Protein AF-A0AA38KM39-F1 (afdb_monomer_lite)

Foldseek 3Di:
DVVLVVLLVVLVVLLVVLLDPVDDQQDPSLLQSLLLLLPLQWKQFPAADCPDPRPNRNDHDVVRHDNVSSLSSLLSSLSSQLSQQQDWDWEQDPVRDTDTHGQAHNVGDHPLVSSVVSNVVVPVPPVGIDTPDDDDPLNVVLVVLLVLLLVLLCVDDDPCNLLSVLLNLLLSLLNSVCSSPVVQHDSVLSVLLSVLSCVVRVVDDPDDPPDDDDDDPDDDPDDHSVLSNLVSLLSLLLSDRSSSLSSSLSSLLSNLVVQDLVSLVSLLVLLDDPDPVVPPVPPPDDDDDDDDDDDDDDPPPPPPDDPDPDDDDDDDDPDPPVVLVVQLCVLCVVLPNNPDDPDDDDDPPPPDDPVSVVSSVVSVVVSVVVVVVVVVVVVVVVVVVSSLSSSVSSLSSVLSSCVNCVQDLSVVVVPVSLVCQLPVDDPVSVVSNVSSVCSCVVRVVPRPHYHPDNPPD

Structure (mmCIF, N/CA/C/O backbone):
data_AF-A0AA38KM39-F1
#
_entry.id   AF-A0AA38KM39-F1
#
loop_
_atom_site.group_PDB
_atom_site.id
_atom_site.type_symbol
_atom_site.label_atom_id
_atom_site.label_alt_id
_atom_site.label_comp_id
_atom_site.label_asym_id
_atom_site.label_entity_id
_atom_site.label_seq_id
_atom_site.pdbx_PDB_ins_code
_atom_site.Cartn_x
_atom_site.Cartn_y
_atom_site.Cartn_z
_atom_site.occupancy
_atom_site.B_iso_or_equiv
_atom_site.auth_seq_id
_atom_site.auth_comp_id
_atom_site.auth_asym_id
_atom_site.auth_atom_id
_atom_site.pdbx_PDB_model_num
ATOM 1 N N . MET A 1 1 ? 8.722 0.425 -31.893 1.00 55.88 1 MET A N 1
ATOM 2 C CA . MET A 1 1 ? 7.264 0.413 -32.165 1.00 55.88 1 MET A CA 1
ATOM 3 C C . MET A 1 1 ? 6.573 -0.963 -32.153 1.00 55.88 1 MET A C 1
ATOM 5 O O . MET A 1 1 ? 5.984 -1.298 -31.138 1.00 55.88 1 MET A O 1
ATOM 9 N N . MET A 1 2 ? 6.590 -1.805 -33.206 1.00 59.94 2 MET A N 1
ATOM 10 C CA . MET A 1 2 ? 5.700 -3.001 -33.248 1.00 59.94 2 MET A CA 1
ATOM 11 C C . MET A 1 2 ? 6.012 -4.071 -32.178 1.00 59.94 2 MET A C 1
ATOM 13 O O . MET A 1 2 ? 5.112 -4.744 -31.679 1.00 59.94 2 MET A O 1
ATOM 17 N N . LYS A 1 3 ? 7.289 -4.222 -31.801 1.00 71.25 3 LYS A N 1
ATOM 18 C CA . LYS A 1 3 ? 7.709 -5.125 -30.714 1.00 71.25 3 LYS A CA 1
ATOM 19 C C . LYS A 1 3 ? 7.340 -4.585 -29.331 1.00 71.25 3 LYS A C 1
ATOM 21 O O . LYS A 1 3 ? 6.892 -5.363 -28.501 1.00 71.25 3 LYS A O 1
ATOM 26 N N . GLU A 1 4 ? 7.472 -3.281 -29.112 1.00 71.69 4 GLU A N 1
ATOM 27 C CA . GLU A 1 4 ? 7.117 -2.617 -27.849 1.00 71.69 4 GLU A CA 1
ATOM 28 C C . GLU A 1 4 ? 5.613 -2.662 -27.606 1.00 71.69 4 GLU A C 1
ATOM 30 O O . GLU A 1 4 ? 5.195 -3.123 -26.551 1.00 71.69 4 GLU A O 1
ATOM 35 N N . LYS A 1 5 ? 4.794 -2.369 -28.628 1.00 77.12 5 LYS A N 1
ATOM 36 C CA . LYS A 1 5 ? 3.332 -2.546 -28.555 1.00 77.12 5 LYS A CA 1
ATOM 37 C C . LYS A 1 5 ? 2.941 -3.981 -28.177 1.00 77.12 5 LYS A C 1
ATOM 39 O O . LYS A 1 5 ? 1.996 -4.203 -27.426 1.00 77.12 5 LYS A O 1
ATOM 44 N N . LYS A 1 6 ? 3.687 -4.985 -28.658 1.00 81.00 6 LYS A N 1
ATOM 45 C CA . LYS A 1 6 ? 3.460 -6.391 -28.287 1.00 81.00 6 LYS A CA 1
ATOM 46 C C . LYS A 1 6 ? 3.852 -6.687 -26.835 1.00 81.00 6 LYS A C 1
ATOM 48 O O . LYS A 1 6 ? 3.144 -7.446 -26.173 1.00 81.00 6 LYS A O 1
ATOM 53 N N . VAL A 1 7 ? 4.955 -6.117 -26.347 1.00 79.56 7 VAL A N 1
ATOM 54 C CA . VAL A 1 7 ? 5.366 -6.246 -24.940 1.00 79.56 7 VAL A CA 1
ATOM 55 C C . VAL A 1 7 ? 4.337 -5.577 -24.038 1.00 79.56 7 VAL A C 1
ATOM 57 O O . VAL A 1 7 ? 3.827 -6.245 -23.151 1.00 79.56 7 VAL A O 1
ATOM 60 N N . MET A 1 8 ? 3.935 -4.342 -24.337 1.00 83.06 8 MET A N 1
ATOM 61 C CA . MET A 1 8 ? 2.900 -3.612 -23.600 1.00 83.06 8 MET A CA 1
ATOM 62 C C . MET A 1 8 ? 1.585 -4.396 -23.531 1.00 83.06 8 MET A C 1
ATOM 64 O O . MET A 1 8 ? 1.027 -4.598 -22.456 1.00 83.06 8 MET A O 1
ATOM 68 N N . ARG A 1 9 ? 1.133 -4.961 -24.658 1.00 86.00 9 ARG A N 1
ATOM 69 C CA . ARG A 1 9 ? -0.040 -5.847 -24.678 1.00 86.00 9 ARG A CA 1
ATOM 70 C C . ARG A 1 9 ? 0.140 -7.082 -23.793 1.00 86.00 9 ARG A C 1
ATOM 72 O O . ARG A 1 9 ? -0.814 -7.515 -23.156 1.00 86.00 9 ARG A O 1
ATOM 79 N N . THR A 1 10 ? 1.342 -7.656 -23.754 1.00 85.94 10 THR A N 1
ATOM 80 C CA . THR A 1 10 ? 1.646 -8.799 -22.879 1.00 85.94 10 THR A CA 1
ATOM 81 C C . THR A 1 10 ? 1.584 -8.380 -21.410 1.00 85.94 10 THR A C 1
ATOM 83 O O . THR A 1 10 ? 0.935 -9.064 -20.627 1.00 85.94 10 THR A O 1
ATOM 86 N N . THR A 1 11 ? 2.170 -7.233 -21.053 1.00 87.06 11 THR A N 1
ATOM 87 C CA . THR A 1 11 ? 2.105 -6.634 -19.710 1.00 87.06 11 THR A CA 1
ATOM 88 C C . THR A 1 11 ? 0.651 -6.493 -19.244 1.00 87.06 11 THR A C 1
ATOM 90 O O . THR A 1 11 ? 0.303 -6.965 -18.163 1.00 87.06 11 THR A O 1
ATOM 93 N N . LEU A 1 12 ? -0.226 -5.949 -20.096 1.00 89.06 12 LEU A N 1
ATOM 94 C CA . LEU A 1 12 ? -1.659 -5.807 -19.805 1.00 89.06 12 LEU A CA 1
ATOM 95 C C . LEU A 1 12 ? -2.370 -7.156 -19.638 1.00 89.06 12 LEU A C 1
ATOM 97 O O . LEU A 1 12 ? -3.137 -7.341 -18.696 1.00 89.06 12 LEU A O 1
ATOM 101 N N . GLN A 1 13 ? -2.099 -8.122 -20.518 1.00 91.44 13 GLN A N 1
ATOM 102 C CA . GLN A 1 13 ? -2.703 -9.456 -20.441 1.00 91.44 13 GLN A CA 1
ATOM 103 C C . GLN A 1 13 ? -2.304 -10.203 -19.165 1.00 91.44 13 GLN A C 1
ATOM 105 O O . GLN A 1 13 ? -3.147 -10.855 -18.553 1.00 91.44 13 GLN A O 1
ATOM 110 N N . LEU A 1 14 ? -1.039 -10.101 -18.752 1.00 91.25 14 LEU A N 1
ATOM 111 C CA . LEU A 1 14 ? -0.552 -10.721 -17.521 1.00 91.25 14 LEU A CA 1
ATOM 112 C C . LEU A 1 14 ? -1.198 -10.094 -16.279 1.00 91.25 14 LEU A C 1
ATOM 114 O O . LEU A 1 14 ? -1.629 -10.826 -15.389 1.00 91.25 14 LEU A O 1
ATOM 118 N N . ALA A 1 15 ? -1.338 -8.767 -16.247 1.00 90.88 15 ALA A N 1
ATOM 119 C CA . ALA A 1 15 ? -2.037 -8.082 -15.162 1.00 90.88 15 ALA A CA 1
ATOM 120 C C . ALA A 1 15 ? -3.527 -8.469 -15.108 1.00 90.88 15 ALA A C 1
ATOM 122 O O . ALA A 1 15 ? -4.062 -8.777 -14.042 1.00 90.88 15 ALA A O 1
ATOM 123 N N . ALA A 1 16 ? -4.189 -8.561 -16.267 1.00 90.69 16 ALA A N 1
ATOM 124 C CA . ALA A 1 16 ? -5.588 -8.977 -16.361 1.00 90.69 16 ALA A CA 1
ATOM 125 C C . ALA A 1 16 ? -5.830 -10.407 -15.840 1.00 90.69 16 ALA A C 1
ATOM 127 O O . ALA A 1 16 ? -6.893 -10.686 -15.283 1.00 90.69 16 ALA A O 1
ATOM 128 N N . LEU A 1 17 ? -4.851 -11.312 -15.975 1.00 91.00 17 LEU A N 1
ATOM 129 C CA . LEU A 1 17 ? -4.940 -12.660 -15.400 1.00 91.00 17 LEU A CA 1
ATOM 130 C C . LEU A 1 17 ? -5.004 -12.629 -13.870 1.00 91.00 17 LEU A C 1
ATOM 132 O O . LEU A 1 17 ? -5.794 -13.373 -13.292 1.00 91.00 17 LEU A O 1
ATOM 136 N N . ILE A 1 18 ? -4.214 -11.771 -13.218 1.00 90.94 18 ILE A N 1
ATOM 137 C CA . ILE A 1 18 ? -4.234 -11.616 -11.754 1.00 90.94 18 ILE A CA 1
ATOM 138 C C . ILE A 1 18 ? -5.537 -10.955 -11.297 1.00 90.94 18 ILE A C 1
ATOM 140 O O . ILE A 1 18 ? -6.155 -11.410 -10.331 1.00 90.94 18 ILE A O 1
ATOM 144 N N . ARG A 1 19 ? -6.011 -9.939 -12.022 1.00 89.06 19 ARG A N 1
ATOM 145 C CA . ARG A 1 19 ? -7.272 -9.251 -11.707 1.00 89.06 19 ARG A CA 1
ATOM 146 C C . ARG A 1 19 ? -8.489 -10.170 -11.799 1.00 89.06 19 ARG A C 1
ATOM 148 O O . ARG A 1 19 ? -9.462 -9.999 -11.065 1.00 89.06 19 ARG A O 1
ATOM 155 N N . ASN A 1 20 ? -8.447 -11.176 -12.673 1.00 88.31 20 ASN A N 1
ATOM 156 C CA . ASN A 1 20 ? -9.566 -12.086 -12.882 1.00 88.31 20 ASN A CA 1
ATOM 157 C C . ASN A 1 20 ? -9.880 -12.920 -11.624 1.00 88.31 20 ASN A C 1
ATOM 159 O O . ASN A 1 20 ? -9.220 -13.911 -11.313 1.00 88.31 20 ASN A O 1
ATOM 163 N N . GLY A 1 21 ? -10.960 -12.554 -10.928 1.00 82.94 21 GLY A N 1
ATOM 164 C CA . GLY A 1 21 ? -11.433 -13.241 -9.723 1.00 82.94 21 GLY A CA 1
ATOM 165 C C . GLY A 1 21 ? -11.943 -14.671 -9.940 1.00 82.94 21 GLY A C 1
ATOM 166 O O . GLY A 1 21 ? -12.143 -15.387 -8.965 1.00 82.94 21 GLY A O 1
ATOM 167 N N . SER A 1 22 ? -12.132 -15.108 -11.189 1.00 83.19 22 SER A N 1
ATOM 168 C CA . SER A 1 22 ? -12.548 -16.485 -11.502 1.00 83.19 22 SER A CA 1
ATOM 169 C C . SER A 1 22 ? -11.386 -17.482 -11.465 1.00 83.19 22 SER A C 1
ATOM 171 O O . SER A 1 22 ? -11.615 -18.690 -11.492 1.00 83.19 22 SER A O 1
ATOM 173 N N . ILE A 1 23 ? -10.140 -16.998 -11.440 1.00 84.06 23 ILE A N 1
ATOM 174 C CA . ILE A 1 23 ? -8.940 -17.835 -11.452 1.00 84.06 23 ILE A CA 1
ATOM 175 C C . ILE A 1 23 ? -8.414 -17.970 -10.025 1.00 84.06 23 ILE A C 1
ATOM 177 O O . ILE A 1 23 ? -8.204 -16.982 -9.322 1.00 84.06 23 ILE A O 1
ATOM 181 N N . ALA A 1 24 ? -8.159 -19.208 -9.599 1.00 82.00 24 ALA A N 1
ATOM 182 C CA . ALA A 1 24 ? -7.537 -19.465 -8.309 1.00 82.00 24 ALA A CA 1
ATOM 183 C C . ALA A 1 24 ? -6.104 -18.902 -8.277 1.00 82.00 24 ALA A C 1
ATOM 185 O O . ALA A 1 24 ? -5.232 -19.306 -9.053 1.00 82.00 24 ALA A O 1
ATOM 186 N N . LYS A 1 25 ? -5.854 -17.993 -7.331 1.00 82.19 25 LYS A N 1
ATOM 187 C CA . LYS A 1 25 ? -4.565 -17.312 -7.113 1.00 82.19 25 LYS A CA 1
ATOM 188 C C . LYS A 1 25 ? -3.590 -18.117 -6.244 1.00 82.19 25 LYS A C 1
ATOM 190 O O . LYS A 1 25 ? -2.676 -17.564 -5.653 1.00 82.19 25 LYS A O 1
ATOM 195 N N . THR A 1 26 ? -3.781 -19.429 -6.142 1.00 69.38 26 THR A N 1
ATOM 196 C CA . THR A 1 26 ? -3.022 -20.313 -5.240 1.00 69.38 26 THR A CA 1
ATOM 197 C C . THR A 1 26 ? -1.827 -21.000 -5.909 1.00 69.38 26 THR A C 1
ATOM 199 O O . THR A 1 26 ? -1.235 -21.891 -5.311 1.00 69.38 26 THR A O 1
ATOM 202 N N . GLY A 1 27 ? -1.500 -20.660 -7.161 1.00 72.81 27 GLY A N 1
ATOM 203 C CA . GLY A 1 27 ? -0.505 -21.386 -7.957 1.00 72.81 27 GLY A CA 1
ATOM 204 C C . GLY A 1 27 ? 0.792 -20.619 -8.217 1.00 72.81 27 GLY A C 1
ATOM 205 O O . GLY A 1 27 ? 0.808 -19.390 -8.241 1.00 72.81 27 GLY A O 1
ATOM 206 N N . GLU A 1 28 ? 1.850 -21.370 -8.546 1.00 85.12 28 GLU A N 1
ATOM 207 C CA . GLU A 1 28 ? 3.177 -20.886 -8.987 1.00 85.12 28 GLU A CA 1
ATOM 208 C C . GLU A 1 28 ? 3.116 -19.918 -10.187 1.00 85.12 28 GLU A C 1
ATOM 210 O O . GLU A 1 28 ? 4.062 -19.181 -10.478 1.00 85.12 28 GLU A O 1
ATOM 215 N N . TRP A 1 29 ? 1.989 -19.903 -10.904 1.00 90.56 29 TRP A N 1
ATOM 216 C CA . TRP A 1 29 ? 1.754 -18.991 -12.015 1.00 90.56 29 TRP A CA 1
ATOM 217 C C . TRP A 1 29 ? 1.686 -17.527 -11.558 1.00 90.56 29 TRP A C 1
ATOM 219 O O . TRP A 1 29 ? 2.199 -16.671 -12.272 1.00 90.56 29 TRP A O 1
ATOM 229 N N . VAL A 1 30 ? 1.117 -17.232 -10.378 1.00 93.00 30 VAL A N 1
ATOM 230 C CA . VAL A 1 30 ? 1.047 -15.855 -9.849 1.00 93.00 30 VAL A CA 1
ATOM 231 C C . VAL A 1 30 ? 2.459 -15.347 -9.582 1.00 93.00 30 VAL A C 1
ATOM 233 O O . VAL A 1 30 ? 2.833 -14.284 -10.069 1.00 93.00 30 VAL A O 1
ATOM 236 N N . GLU A 1 31 ? 3.280 -16.155 -8.905 1.00 93.00 31 GLU A N 1
ATOM 237 C CA . GLU A 1 31 ? 4.688 -15.830 -8.661 1.00 93.00 31 GLU A CA 1
ATOM 238 C C . GLU A 1 31 ? 5.449 -15.636 -9.979 1.00 93.00 31 GLU A C 1
ATOM 240 O O . GLU A 1 31 ? 6.212 -14.687 -10.125 1.00 93.00 31 GLU A O 1
ATOM 245 N N . SER A 1 32 ? 5.194 -16.482 -10.980 1.00 92.50 32 SER A N 1
ATOM 246 C CA . SER A 1 32 ? 5.812 -16.354 -12.304 1.00 92.50 32 SER A CA 1
ATOM 247 C C . SER A 1 32 ? 5.471 -15.029 -12.994 1.00 92.50 32 SER A C 1
ATOM 249 O O . SER A 1 32 ? 6.339 -14.450 -13.649 1.00 92.50 32 SER A O 1
ATOM 251 N N . VAL A 1 33 ? 4.233 -14.546 -12.851 1.00 94.19 33 VAL A N 1
ATOM 252 C CA . VAL A 1 33 ? 3.791 -13.255 -13.397 1.00 94.19 33 VAL A CA 1
ATOM 253 C C . VAL A 1 33 ? 4.442 -12.092 -12.649 1.00 94.19 33 VAL A C 1
ATOM 255 O O . VAL A 1 33 ? 5.022 -11.216 -13.288 1.00 94.19 33 VAL A O 1
ATOM 258 N N . LEU A 1 34 ? 4.418 -12.104 -11.314 1.00 95.62 34 LEU A N 1
ATOM 259 C CA . LEU A 1 34 ? 5.051 -11.061 -10.498 1.00 95.62 34 LEU A CA 1
ATOM 260 C C . LEU A 1 34 ? 6.558 -10.980 -10.775 1.00 95.62 34 LEU A C 1
ATOM 262 O O . LEU A 1 34 ? 7.084 -9.907 -11.058 1.00 95.62 34 LEU A O 1
ATOM 266 N N . ASN A 1 35 ? 7.236 -12.128 -10.816 1.00 94.88 35 ASN A N 1
ATOM 267 C CA . ASN A 1 35 ? 8.653 -12.228 -11.161 1.00 94.88 35 ASN A CA 1
ATOM 268 C C . ASN A 1 35 ? 8.955 -11.710 -12.569 1.00 94.88 35 ASN A C 1
ATOM 270 O O . ASN A 1 35 ? 10.031 -11.164 -12.814 1.00 94.88 35 ASN A O 1
ATOM 274 N N . TRP A 1 36 ? 8.026 -11.881 -13.512 1.00 93.81 36 TRP A N 1
ATOM 275 C CA . TRP A 1 36 ? 8.179 -11.322 -14.848 1.00 93.81 36 TRP A CA 1
ATOM 276 C C . TRP A 1 36 ? 8.158 -9.791 -14.814 1.00 93.81 36 TRP A C 1
ATOM 278 O O . TRP A 1 36 ? 9.031 -9.178 -15.429 1.00 93.81 36 TRP A O 1
ATOM 288 N N . PHE A 1 37 ? 7.242 -9.172 -14.064 1.00 95.12 37 PHE A N 1
ATOM 289 C CA . PHE A 1 37 ? 7.234 -7.716 -13.902 1.00 95.12 37 PHE A CA 1
ATOM 290 C C . PHE A 1 37 ? 8.473 -7.207 -13.164 1.00 95.12 37 PHE A C 1
ATOM 292 O O . PHE A 1 37 ? 9.075 -6.241 -13.617 1.00 95.12 37 PHE A O 1
ATOM 299 N N . VAL A 1 38 ? 8.920 -7.894 -12.106 1.00 95.75 38 VAL A N 1
ATOM 300 C CA . VAL A 1 38 ? 10.154 -7.544 -11.381 1.00 95.75 38 VAL A CA 1
ATOM 301 C C . VAL A 1 38 ? 11.357 -7.514 -12.327 1.00 95.75 38 VAL A C 1
ATOM 303 O O . VAL A 1 38 ? 12.060 -6.509 -12.400 1.00 95.75 38 VAL A O 1
ATOM 306 N N . VAL A 1 39 ? 11.582 -8.582 -13.102 1.00 93.94 39 VAL A N 1
ATOM 307 C CA . VAL A 1 39 ? 12.736 -8.663 -14.016 1.00 93.94 39 VAL A CA 1
ATOM 308 C C . VAL A 1 39 ? 12.690 -7.579 -15.090 1.00 93.94 39 VAL A C 1
ATOM 310 O O . VAL A 1 39 ? 13.726 -7.003 -15.404 1.00 93.94 39 VAL A O 1
ATOM 313 N N . ASN A 1 40 ? 11.518 -7.315 -15.671 1.00 92.06 40 ASN A N 1
ATOM 314 C CA . ASN A 1 40 ? 11.397 -6.377 -16.789 1.00 92.06 40 ASN A CA 1
ATOM 315 C C . ASN A 1 40 ? 11.213 -4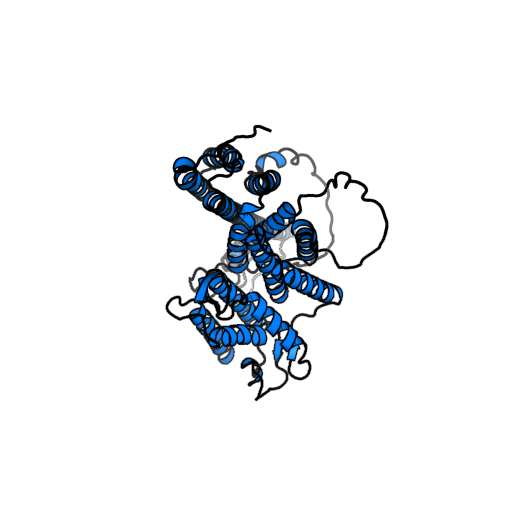.916 -16.347 1.00 92.06 40 ASN A C 1
ATOM 317 O O . ASN A 1 40 ? 11.458 -4.030 -17.156 1.00 92.06 40 ASN A O 1
ATOM 321 N N . GLY A 1 41 ? 10.803 -4.661 -15.102 1.00 92.88 41 GLY A N 1
ATOM 322 C CA . GLY A 1 41 ? 10.592 -3.318 -14.555 1.00 92.88 41 GLY A CA 1
ATOM 323 C C . GLY A 1 41 ? 11.777 -2.774 -13.757 1.00 92.88 41 GLY A C 1
ATOM 324 O O . GLY A 1 41 ? 12.054 -1.578 -13.832 1.00 92.88 41 GLY A O 1
ATOM 325 N N . LEU A 1 42 ? 12.493 -3.637 -13.024 1.00 93.25 42 LEU A N 1
ATOM 326 C CA . LEU A 1 42 ? 13.553 -3.227 -12.087 1.00 93.25 42 LEU A CA 1
ATOM 327 C C . LEU A 1 42 ? 14.971 -3.547 -12.568 1.00 93.25 42 LEU A C 1
ATOM 329 O O . LEU A 1 42 ? 15.941 -3.051 -11.997 1.00 93.25 42 LEU A O 1
ATOM 333 N N . PHE A 1 43 ? 15.117 -4.365 -13.616 1.00 93.19 43 PHE A N 1
ATOM 334 C CA . PHE A 1 43 ? 16.426 -4.811 -14.085 1.00 93.19 43 PHE A CA 1
ATOM 335 C C . PHE A 1 43 ? 16.598 -4.693 -15.602 1.00 93.19 43 PHE A C 1
ATOM 337 O O . PHE A 1 43 ? 15.673 -4.827 -16.403 1.00 93.19 43 PHE A O 1
ATOM 344 N N . VAL A 1 44 ? 17.850 -4.516 -16.017 1.00 90.56 44 VAL A N 1
ATOM 345 C CA . VAL A 1 44 ? 18.295 -4.656 -17.403 1.00 90.56 44 VAL A CA 1
ATOM 346 C C . VAL A 1 44 ? 18.943 -6.027 -17.580 1.00 90.56 44 VAL A C 1
ATOM 348 O O . VAL A 1 44 ? 20.015 -6.310 -17.038 1.00 90.56 44 VAL A O 1
ATOM 351 N N . VAL A 1 45 ? 18.311 -6.889 -18.379 1.00 89.88 45 VAL A N 1
ATOM 352 C CA . VAL A 1 45 ? 18.835 -8.228 -18.686 1.00 89.88 45 VAL A CA 1
ATOM 353 C C . VAL A 1 45 ? 20.009 -8.125 -19.667 1.00 89.88 45 VAL A C 1
ATOM 355 O O . VAL A 1 45 ? 19.826 -7.862 -20.856 1.00 89.88 45 VAL A O 1
ATOM 358 N N . LYS A 1 46 ? 21.232 -8.367 -19.184 1.00 87.19 46 LYS A N 1
ATOM 359 C CA . LYS A 1 46 ? 22.476 -8.348 -19.979 1.00 87.19 46 LYS A CA 1
ATOM 360 C C . LYS A 1 46 ? 22.730 -9.668 -20.703 1.00 87.19 46 LYS A C 1
ATOM 362 O O . LYS A 1 46 ? 23.210 -9.681 -21.838 1.00 87.19 46 LYS A O 1
ATOM 367 N N . LYS A 1 47 ? 22.464 -10.797 -20.041 1.00 85.81 47 LYS A N 1
ATOM 368 C CA . LYS A 1 47 ? 22.755 -12.146 -20.554 1.00 85.81 47 LYS A CA 1
ATOM 369 C C . LYS A 1 47 ? 21.601 -13.092 -20.253 1.00 85.81 47 LYS A C 1
ATOM 371 O O . LYS A 1 47 ? 21.001 -13.015 -19.190 1.00 85.81 47 LYS A O 1
ATOM 376 N N . LYS A 1 48 ? 21.331 -14.025 -21.173 1.00 88.81 48 LYS A N 1
ATOM 377 C CA . LYS A 1 48 ? 20.331 -15.073 -20.940 1.00 88.81 48 LYS A CA 1
ATOM 378 C C . LYS A 1 48 ? 20.819 -16.056 -19.875 1.00 88.81 48 LYS A C 1
ATOM 380 O O . LYS A 1 48 ? 21.975 -16.478 -19.914 1.00 88.81 48 LYS A O 1
ATOM 385 N N . SER A 1 49 ? 19.913 -16.475 -19.002 1.00 87.69 49 SER A N 1
ATOM 386 C CA . SER A 1 49 ? 20.101 -17.587 -18.072 1.00 87.69 49 SER A CA 1
ATOM 387 C C . SER A 1 49 ? 19.034 -18.648 -18.344 1.00 87.69 49 SER A C 1
ATOM 389 O O . SER A 1 49 ? 17.894 -18.553 -17.897 1.00 87.69 49 SER A O 1
ATOM 391 N N . GLU A 1 50 ? 19.388 -19.664 -19.137 1.00 80.06 50 GLU A N 1
ATOM 392 C CA . GLU A 1 50 ? 18.425 -20.654 -19.657 1.00 80.06 50 GLU A CA 1
ATOM 393 C C . GLU A 1 50 ? 17.796 -21.536 -18.569 1.00 80.06 50 GLU A C 1
ATOM 395 O O . GLU A 1 50 ? 16.678 -22.015 -18.738 1.00 80.06 50 GLU A O 1
ATOM 400 N N . ARG A 1 51 ? 18.502 -21.743 -17.451 1.00 82.25 51 ARG A N 1
ATOM 401 C CA . ARG A 1 51 ? 18.055 -22.584 -16.328 1.00 82.25 51 ARG A CA 1
ATOM 402 C C . ARG A 1 51 ? 17.518 -21.784 -15.142 1.00 82.25 51 ARG A C 1
ATOM 404 O O . ARG A 1 51 ? 17.272 -22.370 -14.094 1.00 82.25 51 ARG A O 1
ATOM 411 N N . SER A 1 52 ? 17.356 -20.470 -15.284 1.00 85.81 52 SER A N 1
ATOM 412 C CA . SER A 1 52 ? 16.841 -19.651 -14.190 1.00 85.81 52 SER A CA 1
ATOM 413 C C . SER A 1 52 ? 15.380 -19.989 -13.869 1.00 85.81 52 SER A C 1
ATOM 415 O O . SER A 1 52 ? 14.573 -20.268 -14.774 1.00 85.81 52 SER A O 1
ATOM 417 N N . ARG A 1 53 ? 15.038 -19.929 -12.573 1.00 89.31 53 ARG A N 1
ATOM 418 C CA . ARG A 1 53 ? 13.646 -19.971 -12.101 1.00 89.31 53 ARG A CA 1
ATOM 419 C C . ARG A 1 53 ? 12.858 -18.761 -12.609 1.00 89.31 53 ARG A C 1
ATOM 421 O O . ARG A 1 53 ? 11.686 -18.886 -12.944 1.00 89.31 53 ARG A O 1
ATOM 428 N N . PHE A 1 54 ? 13.535 -17.627 -12.789 1.00 89.62 54 PHE A N 1
ATOM 429 C CA . PHE A 1 54 ? 12.955 -16.414 -13.346 1.00 89.62 54 PHE A CA 1
ATOM 430 C C . PHE A 1 54 ? 12.812 -16.535 -14.862 1.00 89.62 54 PHE A C 1
ATOM 432 O O . PHE A 1 54 ? 13.785 -16.465 -15.616 1.00 89.62 54 PHE A O 1
ATOM 439 N N . ILE A 1 55 ? 11.576 -16.701 -15.332 1.00 86.25 55 ILE A N 1
ATOM 440 C CA . ILE A 1 55 ? 11.273 -16.856 -16.763 1.00 86.25 55 ILE A CA 1
ATOM 441 C C . ILE A 1 55 ? 11.745 -15.632 -17.563 1.00 86.25 55 ILE A C 1
ATOM 443 O O . ILE A 1 55 ? 12.258 -15.795 -18.672 1.00 86.25 55 ILE A O 1
ATOM 447 N N . GLY A 1 56 ? 11.661 -14.432 -16.974 1.00 82.62 56 GLY A N 1
ATOM 448 C CA . GLY A 1 56 ? 12.148 -13.185 -17.573 1.00 82.62 56 GLY A CA 1
ATOM 449 C C . GLY A 1 56 ? 13.639 -13.201 -17.942 1.00 82.62 56 GLY A C 1
ATOM 450 O O . GLY A 1 56 ? 14.035 -12.520 -18.878 1.00 82.62 56 GLY A O 1
ATOM 451 N N . LEU A 1 57 ? 14.459 -14.039 -17.293 1.00 85.00 57 LEU A N 1
ATOM 452 C CA . LEU A 1 57 ? 15.896 -14.168 -17.579 1.00 85.00 57 LEU A CA 1
ATOM 453 C C . LEU A 1 57 ? 16.231 -15.120 -18.729 1.00 85.00 57 LEU A C 1
ATOM 455 O O . LEU A 1 57 ? 17.373 -15.163 -19.201 1.00 85.00 57 LEU A O 1
ATOM 459 N N . ARG A 1 58 ? 15.267 -15.918 -19.192 1.00 85.69 58 ARG A N 1
ATOM 460 C CA . ARG A 1 58 ? 15.516 -16.935 -20.228 1.00 85.69 58 ARG A CA 1
ATOM 461 C C . ARG A 1 58 ? 15.712 -16.318 -21.610 1.00 85.69 58 ARG A C 1
ATOM 463 O O . ARG A 1 58 ? 16.248 -16.973 -22.503 1.00 85.69 58 ARG A O 1
ATOM 470 N N . GLN A 1 59 ? 15.300 -15.066 -21.789 1.00 81.88 59 GLN A N 1
ATOM 471 C CA . GLN A 1 59 ? 15.440 -14.320 -23.031 1.00 81.88 59 GLN A CA 1
ATOM 472 C C . GLN A 1 59 ? 16.001 -12.931 -22.740 1.00 81.88 59 GLN A C 1
ATOM 474 O O . GLN A 1 59 ? 15.647 -12.308 -21.750 1.00 81.88 59 GLN A O 1
ATOM 479 N N . VAL A 1 60 ? 16.875 -12.447 -23.622 1.00 81.75 60 VAL A N 1
ATOM 480 C CA . VAL A 1 60 ? 17.346 -11.058 -23.583 1.00 81.75 60 VAL A CA 1
ATOM 481 C C . VAL A 1 60 ? 16.464 -10.256 -24.540 1.00 81.75 60 VAL A C 1
ATOM 483 O O . VAL A 1 60 ? 16.482 -10.574 -25.738 1.00 81.75 60 VAL A O 1
ATOM 486 N N . PRO A 1 61 ? 15.702 -9.254 -24.062 1.00 77.94 61 PRO A N 1
ATOM 487 C CA . PRO A 1 61 ? 14.917 -8.387 -24.934 1.00 77.94 61 PRO A CA 1
ATOM 488 C C . PRO A 1 61 ? 15.807 -7.734 -26.005 1.00 77.94 61 PRO A C 1
ATOM 490 O O . PRO A 1 61 ? 16.874 -7.197 -25.702 1.00 77.94 61 PRO A O 1
ATOM 493 N N . LYS A 1 62 ? 15.399 -7.833 -27.279 1.00 77.38 62 LYS A N 1
ATOM 494 C CA . LYS A 1 62 ? 16.071 -7.192 -28.426 1.00 77.38 62 LYS A CA 1
ATOM 495 C C . LYS A 1 62 ? 15.043 -6.461 -29.315 1.00 77.38 62 LYS A C 1
ATOM 497 O O . LYS A 1 62 ? 14.333 -7.138 -30.084 1.00 77.38 62 LYS A O 1
ATOM 502 N N . PRO A 1 63 ? 14.979 -5.114 -29.292 1.00 79.56 63 PRO A N 1
ATOM 503 C CA . PRO A 1 63 ? 15.820 -4.174 -28.526 1.00 79.56 63 PRO A CA 1
ATOM 504 C C . PRO A 1 63 ? 15.597 -4.266 -27.007 1.00 79.56 63 PRO A C 1
ATOM 506 O O . PRO A 1 63 ? 14.673 -4.950 -26.564 1.00 79.56 63 PRO A O 1
ATOM 509 N N . GLN A 1 64 ? 16.469 -3.619 -26.225 1.00 83.19 64 GLN A N 1
ATOM 510 C CA . GLN A 1 64 ? 16.217 -3.437 -24.794 1.00 83.19 64 GLN A CA 1
ATOM 511 C C . GLN A 1 64 ? 14.897 -2.682 -24.599 1.00 83.19 64 GLN A C 1
ATOM 513 O O . GLN A 1 64 ? 14.484 -1.927 -25.476 1.00 83.19 64 GLN A O 1
ATOM 518 N N . LEU A 1 65 ? 14.227 -2.933 -23.474 1.00 85.44 65 LEU A N 1
ATOM 519 C CA . LEU A 1 65 ? 12.999 -2.222 -23.119 1.00 85.44 65 LEU A CA 1
ATOM 520 C C . LEU A 1 65 ? 13.292 -0.718 -22.997 1.00 85.44 65 LEU A C 1
ATOM 522 O O . LEU A 1 65 ? 14.395 -0.356 -22.577 1.00 85.44 65 LEU A O 1
ATOM 526 N N . SER A 1 66 ? 12.335 0.123 -23.385 1.00 88.62 66 SER A N 1
ATOM 527 C CA . SER A 1 66 ? 12.356 1.558 -23.092 1.00 88.62 66 SER A CA 1
ATOM 528 C C . SER A 1 66 ? 12.061 1.800 -21.612 1.00 88.62 66 SER A C 1
ATOM 530 O O . SER A 1 66 ? 11.510 0.921 -20.942 1.00 88.62 66 SER A O 1
ATOM 532 N N . ASP A 1 67 ? 12.410 2.978 -21.103 1.00 89.44 67 ASP A N 1
ATOM 533 C CA . ASP A 1 67 ? 12.148 3.327 -19.703 1.00 89.44 67 ASP A CA 1
ATOM 534 C C . ASP A 1 67 ? 10.649 3.460 -19.416 1.00 89.44 67 ASP A C 1
ATOM 536 O O . ASP A 1 67 ? 10.193 2.953 -18.395 1.00 89.44 67 ASP A O 1
ATOM 540 N N . GLU A 1 68 ? 9.863 3.946 -20.380 1.00 89.44 68 GLU A N 1
ATOM 541 C CA . GLU A 1 68 ? 8.392 3.923 -20.344 1.00 89.44 68 GLU A CA 1
ATOM 542 C C . GLU A 1 68 ? 7.830 2.508 -20.127 1.00 89.44 68 GLU A C 1
ATOM 544 O O . GLU A 1 68 ? 6.970 2.283 -19.279 1.00 89.44 68 GLU A O 1
ATOM 549 N N . LEU A 1 69 ? 8.334 1.505 -20.859 1.00 89.31 69 LEU A N 1
ATOM 550 C CA . LEU A 1 69 ? 7.872 0.124 -20.690 1.00 89.31 69 LEU A CA 1
ATOM 551 C C . LEU A 1 69 ? 8.308 -0.473 -19.354 1.00 89.31 69 LEU A C 1
ATOM 553 O O . LEU A 1 69 ? 7.604 -1.334 -18.818 1.00 89.31 69 LEU A O 1
ATOM 557 N N . ARG A 1 70 ? 9.467 -0.060 -18.830 1.00 91.56 70 ARG A N 1
ATOM 558 C CA . ARG A 1 70 ? 9.909 -0.467 -17.492 1.00 91.56 70 ARG A CA 1
ATOM 559 C C . ARG A 1 70 ? 9.001 0.132 -16.429 1.00 91.56 70 ARG A C 1
ATOM 561 O O . ARG A 1 70 ? 8.549 -0.628 -15.576 1.00 91.56 70 ARG A O 1
ATOM 568 N N . GLN A 1 71 ? 8.688 1.426 -16.524 1.00 92.25 71 GLN A N 1
ATOM 569 C CA . GLN A 1 71 ? 7.725 2.102 -15.653 1.00 92.25 71 GLN A CA 1
ATOM 570 C C . GLN A 1 71 ? 6.371 1.391 -15.707 1.00 92.25 71 GLN A C 1
ATOM 572 O O . GLN A 1 71 ? 5.915 0.893 -14.685 1.00 92.25 71 GLN A O 1
ATOM 577 N N . ALA A 1 72 ? 5.837 1.130 -16.903 1.00 92.38 72 ALA A N 1
ATOM 578 C CA . ALA A 1 72 ? 4.592 0.380 -17.055 1.00 92.38 72 ALA A CA 1
ATOM 579 C C . ALA A 1 72 ? 4.646 -1.027 -16.419 1.00 92.38 72 ALA A C 1
ATOM 581 O O . ALA A 1 72 ? 3.642 -1.523 -15.907 1.00 92.38 72 ALA A O 1
ATOM 582 N N . CYS A 1 73 ? 5.799 -1.710 -16.429 1.00 94.00 73 CYS A N 1
ATOM 583 C CA . CYS A 1 73 ? 5.954 -2.983 -15.714 1.00 94.00 73 CYS A CA 1
ATOM 584 C C . CYS A 1 73 ? 5.922 -2.803 -14.189 1.00 94.00 73 CYS A C 1
ATOM 586 O O . CYS A 1 73 ? 5.354 -3.659 -13.509 1.00 94.00 73 CYS A O 1
ATOM 588 N N . ARG A 1 74 ? 6.503 -1.721 -13.657 1.00 95.00 74 ARG A N 1
ATOM 589 C CA . ARG A 1 74 ? 6.445 -1.370 -12.229 1.00 95.00 74 ARG A CA 1
ATOM 590 C C . ARG A 1 74 ? 5.020 -1.018 -11.805 1.00 95.00 74 ARG A C 1
ATOM 592 O O . ARG A 1 74 ? 4.523 -1.598 -10.843 1.00 95.00 74 ARG A O 1
ATOM 599 N N . ASP A 1 75 ? 4.310 -0.210 -12.584 1.00 93.94 75 ASP A N 1
ATOM 600 C CA . ASP A 1 75 ? 2.920 0.168 -12.288 1.00 93.94 75 ASP A CA 1
ATOM 601 C C . ASP A 1 75 ? 2.004 -1.057 -12.292 1.00 93.94 75 ASP A C 1
ATOM 603 O O . ASP A 1 75 ? 1.184 -1.260 -11.393 1.00 93.94 75 ASP A O 1
ATOM 607 N N . LYS A 1 76 ? 2.180 -1.959 -13.270 1.00 94.94 76 LYS A N 1
ATOM 608 C CA . LYS A 1 76 ? 1.414 -3.213 -13.304 1.00 94.94 76 LYS A CA 1
ATOM 609 C C . LYS A 1 76 ? 1.829 -4.194 -12.210 1.00 94.94 76 LYS A C 1
ATOM 611 O O . LYS A 1 76 ? 0.955 -4.921 -11.738 1.00 94.94 76 LYS A O 1
ATOM 616 N N . LEU A 1 77 ? 3.083 -4.195 -11.748 1.00 96.75 77 LEU A N 1
ATOM 617 C CA . LEU A 1 77 ? 3.487 -4.944 -10.552 1.00 96.75 77 LEU A CA 1
ATOM 618 C C . LEU A 1 77 ? 2.719 -4.453 -9.319 1.00 96.75 77 LEU A C 1
ATOM 620 O O . LEU A 1 77 ? 2.107 -5.270 -8.628 1.00 96.75 77 LEU A O 1
ATOM 624 N N . LEU A 1 78 ? 2.700 -3.139 -9.080 1.00 96.00 78 LEU A N 1
ATOM 625 C CA . LEU A 1 78 ? 1.983 -2.523 -7.958 1.00 96.00 78 LEU A CA 1
ATOM 626 C C . LEU A 1 78 ? 0.471 -2.771 -8.052 1.00 96.00 78 LEU A C 1
ATOM 628 O O . LEU A 1 78 ? -0.142 -3.198 -7.075 1.00 96.00 78 LEU A O 1
ATOM 632 N N . SER A 1 79 ? -0.122 -2.619 -9.240 1.00 95.38 79 SER A N 1
ATOM 633 C CA . SER A 1 79 ? -1.538 -2.931 -9.489 1.00 95.38 79 SER A CA 1
ATOM 634 C C . SER A 1 79 ? -1.872 -4.397 -9.182 1.00 95.38 79 SER A C 1
ATOM 636 O O . SER A 1 79 ? -2.851 -4.678 -8.491 1.00 95.38 79 SER A O 1
ATOM 638 N N . CYS A 1 80 ? -1.029 -5.344 -9.611 1.00 95.81 80 CYS A N 1
ATOM 639 C CA . CYS A 1 80 ? -1.218 -6.762 -9.298 1.00 95.81 80 CYS A CA 1
ATOM 640 C C . CYS A 1 80 ? -1.108 -7.038 -7.796 1.00 95.81 80 CYS A C 1
ATOM 642 O O . CYS A 1 80 ? -1.878 -7.831 -7.256 1.00 95.81 80 CYS A O 1
ATOM 644 N N . LEU A 1 81 ? -0.164 -6.395 -7.107 1.00 96.19 81 LEU A N 1
ATOM 645 C CA . LEU A 1 81 ? -0.026 -6.527 -5.659 1.00 96.19 81 LEU A CA 1
ATOM 646 C C . LEU A 1 81 ? -1.217 -5.926 -4.912 1.00 96.19 81 LEU A C 1
ATOM 648 O O . LEU A 1 81 ? -1.634 -6.489 -3.901 1.00 96.19 81 LEU A O 1
ATOM 652 N N . ALA A 1 82 ? -1.816 -4.854 -5.425 1.00 95.06 82 ALA A N 1
ATOM 653 C CA . ALA A 1 82 ? -3.051 -4.288 -4.893 1.00 95.06 82 ALA A CA 1
ATOM 654 C C . ALA A 1 82 ? -4.219 -5.293 -4.999 1.00 95.06 82 ALA A C 1
ATOM 656 O O . ALA A 1 82 ? -4.867 -5.620 -3.999 1.00 95.06 82 ALA A O 1
ATOM 657 N N . ASP A 1 83 ? -4.421 -5.879 -6.184 1.00 93.88 83 ASP A N 1
ATOM 658 C CA . ASP A 1 83 ? -5.440 -6.913 -6.425 1.00 93.88 83 ASP A CA 1
ATOM 659 C C . ASP A 1 83 ? -5.238 -8.146 -5.524 1.00 93.88 83 ASP A C 1
ATOM 661 O O . ASP A 1 83 ? -6.199 -8.732 -5.010 1.00 93.88 83 ASP A O 1
ATOM 665 N N . LEU A 1 84 ? -3.983 -8.553 -5.316 1.00 94.19 84 LEU A N 1
ATOM 666 C CA . LEU A 1 84 ? -3.627 -9.689 -4.467 1.00 94.19 84 LEU A CA 1
ATOM 667 C C . LEU A 1 84 ? -3.792 -9.382 -2.978 1.00 94.19 84 LEU A C 1
ATOM 669 O O . LEU A 1 84 ? -4.244 -10.254 -2.242 1.00 94.19 84 LEU A O 1
ATOM 673 N N . THR A 1 85 ? -3.491 -8.160 -2.538 1.00 94.00 85 THR A N 1
ATOM 674 C CA . THR A 1 85 ? -3.663 -7.717 -1.142 1.00 94.00 85 THR A CA 1
ATOM 675 C C . THR A 1 85 ? -5.129 -7.785 -0.721 1.00 94.00 85 THR A C 1
ATOM 677 O O . THR A 1 85 ? -5.439 -8.225 0.384 1.00 94.00 85 THR A O 1
ATOM 680 N N . SER A 1 86 ? -6.045 -7.456 -1.636 1.00 90.25 86 SER A N 1
ATOM 681 C CA . SER A 1 86 ? -7.492 -7.588 -1.418 1.00 90.25 86 SER A CA 1
ATOM 682 C C . SER A 1 86 ? -7.993 -9.039 -1.462 1.00 90.25 86 SER A C 1
ATOM 684 O O . SER A 1 86 ? -9.111 -9.332 -1.031 1.00 90.25 86 SER A O 1
ATOM 686 N N . HIS A 1 87 ? -7.204 -9.972 -2.002 1.00 90.50 87 HIS A N 1
ATOM 687 C CA . HIS A 1 87 ? -7.600 -11.369 -2.126 1.00 90.50 87 HIS A CA 1
ATOM 688 C C . HIS A 1 87 ? -7.367 -12.136 -0.821 1.00 90.50 87 HIS A C 1
ATOM 690 O O . HIS A 1 87 ? -6.275 -12.126 -0.257 1.00 90.50 87 HIS A O 1
ATOM 696 N N . VAL A 1 88 ? -8.387 -12.874 -0.378 1.00 89.62 88 VAL A N 1
ATOM 697 C CA . VAL A 1 88 ? -8.315 -13.713 0.822 1.00 89.62 88 VAL A CA 1
ATOM 698 C C . VAL A 1 88 ? -8.029 -15.157 0.436 1.00 89.62 88 VAL A C 1
ATOM 700 O O . VAL A 1 88 ? -8.854 -15.825 -0.191 1.00 89.62 88 VAL A O 1
ATOM 703 N N . THR A 1 89 ? -6.880 -15.660 0.867 1.00 87.69 89 THR A N 1
ATOM 704 C CA . THR A 1 89 ? -6.470 -17.052 0.674 1.00 87.69 89 THR A CA 1
ATOM 705 C C . THR A 1 89 ? -6.795 -17.858 1.928 1.00 87.69 89 THR A C 1
ATOM 707 O O . THR A 1 89 ? -6.619 -17.387 3.050 1.00 87.69 89 THR A O 1
ATOM 710 N N . THR A 1 90 ? -7.317 -19.074 1.752 1.00 87.19 90 THR A N 1
ATOM 711 C CA . THR A 1 90 ? -7.527 -20.015 2.864 1.00 87.19 90 THR A CA 1
ATOM 712 C C . THR A 1 90 ? -6.326 -20.944 2.946 1.00 87.19 90 THR A C 1
ATOM 714 O O . THR A 1 90 ? -6.060 -21.672 1.993 1.00 87.19 90 THR A O 1
ATOM 717 N N . ILE A 1 91 ? -5.619 -20.903 4.069 1.00 85.12 91 ILE A N 1
ATOM 718 C CA . ILE A 1 91 ? -4.443 -21.719 4.364 1.00 85.12 91 ILE A CA 1
ATOM 719 C C . ILE A 1 91 ? -4.891 -22.848 5.287 1.00 85.12 91 ILE A C 1
ATOM 721 O O . ILE A 1 91 ? -5.553 -22.602 6.298 1.00 85.12 91 ILE A O 1
ATOM 725 N N . GLU A 1 92 ? -4.561 -24.081 4.920 1.00 81.38 92 GLU A N 1
ATOM 726 C CA . GLU A 1 92 ? -4.822 -25.266 5.736 1.00 81.38 92 GLU A CA 1
ATOM 727 C C . GLU A 1 92 ? -3.536 -25.640 6.477 1.00 81.38 92 GLU A C 1
ATOM 729 O O . GLU A 1 92 ? -2.516 -25.928 5.852 1.00 81.38 92 GLU A O 1
ATOM 734 N N . HIS A 1 93 ? -3.572 -25.605 7.807 1.00 76.00 93 HIS A N 1
ATOM 735 C CA . HIS A 1 93 ? -2.454 -26.032 8.644 1.00 76.00 93 HIS A CA 1
ATOM 736 C C . HIS A 1 93 ? -2.446 -27.559 8.817 1.00 76.00 93 HIS A C 1
ATOM 738 O O . HIS A 1 93 ? -3.457 -28.236 8.615 1.00 76.00 93 HIS A O 1
ATOM 744 N N . GLU A 1 94 ? -1.303 -28.116 9.236 1.00 70.75 94 GLU A N 1
ATOM 745 C CA . GLU A 1 94 ? -1.124 -29.562 9.465 1.00 70.75 94 GLU A CA 1
ATOM 746 C C . GLU A 1 94 ? -2.106 -30.148 10.499 1.00 70.75 94 GLU A C 1
ATOM 748 O O . GLU A 1 94 ? -2.392 -31.345 10.484 1.00 70.75 94 GLU A O 1
ATOM 753 N N . ASP A 1 95 ? -2.663 -29.306 11.373 1.00 74.69 95 ASP A N 1
ATOM 754 C CA . ASP A 1 95 ? -3.685 -29.653 12.365 1.00 74.69 95 ASP A CA 1
ATOM 755 C C . ASP A 1 95 ? -5.125 -29.635 11.811 1.00 74.69 95 ASP A C 1
ATOM 757 O O . ASP A 1 95 ? -6.087 -29.793 12.567 1.00 74.69 95 ASP A O 1
ATOM 761 N N . ASN A 1 96 ? -5.285 -29.481 10.491 1.00 73.38 96 ASN A N 1
ATOM 762 C CA . ASN A 1 96 ? -6.561 -29.366 9.783 1.00 73.38 96 ASN A CA 1
ATOM 763 C C . ASN A 1 96 ? -7.353 -28.084 10.126 1.00 73.38 96 ASN A C 1
ATOM 765 O O . ASN A 1 96 ? -8.536 -27.971 9.780 1.00 73.38 96 ASN A O 1
ATOM 769 N N . SER A 1 97 ? -6.726 -27.110 10.800 1.00 78.69 97 SER A N 1
ATOM 770 C CA . SER A 1 97 ? -7.290 -25.774 10.984 1.00 78.69 97 SER A CA 1
ATOM 771 C C . SER A 1 97 ? -7.166 -24.959 9.694 1.00 78.69 97 SER A C 1
ATOM 773 O O . SER A 1 97 ? -6.204 -25.087 8.936 1.00 78.69 97 SER A O 1
ATOM 775 N N . LYS A 1 98 ? -8.182 -24.136 9.412 1.00 84.62 98 LYS A N 1
ATOM 776 C CA . LYS A 1 98 ? -8.221 -23.279 8.222 1.00 84.62 98 LYS A CA 1
ATOM 777 C C . LYS A 1 98 ? -8.177 -21.823 8.643 1.00 84.62 98 LYS A C 1
ATOM 779 O O . LYS A 1 98 ? -9.110 -21.353 9.295 1.00 84.62 98 LYS A O 1
ATOM 784 N N . VAL A 1 99 ? -7.139 -21.109 8.230 1.00 85.50 99 VAL A N 1
ATOM 785 C CA . VAL A 1 99 ? -6.982 -19.676 8.497 1.00 85.50 99 VAL A CA 1
ATOM 786 C C . VAL A 1 99 ? -7.142 -18.912 7.193 1.00 85.50 99 VAL A C 1
ATOM 788 O O . VAL A 1 99 ? -6.620 -19.301 6.151 1.00 85.50 99 VAL A O 1
ATOM 791 N N . LYS A 1 100 ? -7.915 -17.829 7.232 1.00 86.81 100 LYS A N 1
ATOM 792 C CA . LYS A 1 100 ? -8.090 -16.927 6.094 1.00 86.81 100 LYS A CA 1
ATOM 793 C C . LYS A 1 100 ? -7.136 -15.757 6.244 1.00 86.81 100 LYS A C 1
ATOM 795 O O . LYS A 1 100 ? -7.244 -15.022 7.219 1.00 86.81 100 LYS A O 1
ATOM 800 N N . VAL A 1 101 ? -6.247 -15.578 5.276 1.00 88.25 101 VAL A N 1
ATOM 801 C CA . VAL A 1 101 ? -5.250 -14.506 5.286 1.00 88.25 101 VAL A CA 1
ATOM 802 C C . VAL A 1 101 ? -5.369 -13.710 3.992 1.00 88.25 101 VAL A C 1
ATOM 804 O O . VAL A 1 101 ? -5.346 -14.272 2.894 1.00 88.25 101 VAL A O 1
ATOM 807 N N . ALA A 1 102 ? -5.555 -12.399 4.126 1.00 91.06 102 ALA A N 1
ATOM 808 C CA . ALA A 1 102 ? -5.568 -11.472 3.001 1.00 91.06 102 ALA A CA 1
ATOM 809 C C . ALA A 1 102 ? -4.138 -11.232 2.497 1.00 91.06 102 ALA A C 1
ATOM 811 O O . ALA A 1 102 ? -3.210 -11.152 3.300 1.00 91.06 102 ALA A O 1
ATOM 812 N N . GLY A 1 103 ? -3.944 -11.141 1.182 1.00 90.69 103 GLY A N 1
ATOM 813 C CA . GLY A 1 103 ? -2.634 -10.832 0.602 1.00 90.69 103 GLY A CA 1
ATOM 814 C C . GLY A 1 103 ? -1.600 -11.957 0.650 1.00 90.69 103 GLY A C 1
ATOM 815 O O . GLY A 1 103 ? -0.459 -11.733 0.248 1.00 90.69 103 GLY A O 1
ATOM 816 N N . ALA A 1 104 ? -1.973 -13.158 1.101 1.00 91.94 104 ALA A N 1
ATOM 817 C CA . ALA A 1 104 ? -1.067 -14.299 1.215 1.00 91.94 104 ALA A CA 1
ATOM 818 C C . ALA A 1 104 ? -1.187 -15.295 0.052 1.00 91.94 104 ALA A C 1
ATOM 820 O O . ALA A 1 104 ? -2.259 -15.494 -0.535 1.00 91.94 104 ALA A O 1
ATOM 821 N N . ALA A 1 105 ? -0.072 -15.952 -0.253 1.00 90.88 105 ALA A N 1
ATOM 822 C CA . ALA A 1 105 ? 0.008 -17.120 -1.116 1.00 90.88 105 ALA A CA 1
ATOM 823 C C . ALA A 1 105 ? -0.463 -18.393 -0.382 1.00 90.88 105 ALA A C 1
ATOM 825 O O . ALA A 1 105 ? -0.835 -18.367 0.792 1.00 90.88 105 ALA A O 1
ATOM 826 N N . ALA A 1 106 ? -0.479 -19.527 -1.089 1.00 87.50 106 ALA A N 1
ATOM 827 C CA . ALA A 1 106 ? -0.956 -20.802 -0.544 1.00 87.50 106 ALA A CA 1
ATOM 828 C C . ALA A 1 106 ? -0.084 -21.358 0.600 1.00 87.50 106 ALA A C 1
ATOM 830 O O . ALA A 1 106 ? -0.568 -22.152 1.401 1.00 87.50 106 ALA A O 1
ATOM 831 N N . ASP A 1 107 ? 1.176 -20.933 0.685 1.00 87.19 107 ASP A N 1
ATOM 832 C CA . ASP A 1 107 ? 2.115 -21.264 1.764 1.00 87.19 107 ASP A CA 1
ATOM 833 C C . ASP A 1 107 ? 2.028 -20.310 2.969 1.00 87.19 107 ASP A C 1
ATOM 835 O O . ASP A 1 107 ? 2.723 -20.502 3.964 1.00 87.19 107 ASP A O 1
ATOM 839 N N . GLY A 1 108 ? 1.162 -19.297 2.894 1.00 87.19 108 GLY A N 1
ATOM 840 C CA . GLY A 1 108 ? 0.945 -18.315 3.948 1.00 87.19 108 GLY A CA 1
ATOM 841 C C . GLY A 1 108 ? 1.902 -17.129 3.953 1.00 87.19 108 GLY A C 1
ATOM 842 O O . GLY A 1 108 ? 1.720 -16.226 4.769 1.00 87.19 108 GLY A O 1
ATOM 843 N N . GLU A 1 109 ? 2.868 -17.066 3.036 1.00 90.50 109 GLU A N 1
ATOM 844 C CA . GLU A 1 109 ? 3.686 -15.865 2.864 1.00 90.50 109 GLU A CA 1
ATOM 845 C C . GLU A 1 109 ? 2.927 -14.778 2.100 1.00 90.50 109 GLU A C 1
ATOM 847 O O . GLU A 1 109 ? 2.195 -15.050 1.146 1.00 90.50 109 GLU A O 1
ATOM 852 N N . LEU A 1 110 ? 3.131 -13.520 2.494 1.00 93.75 110 LEU A N 1
ATOM 853 C CA . LEU A 1 110 ? 2.561 -12.374 1.792 1.00 93.75 110 LEU A CA 1
ATOM 854 C C . LEU A 1 110 ? 3.170 -12.241 0.391 1.00 93.75 110 LEU A C 1
ATOM 856 O O . LEU A 1 110 ? 4.382 -12.372 0.212 1.00 93.75 110 LEU A O 1
ATOM 860 N N . TRP A 1 111 ? 2.351 -11.891 -0.602 1.00 95.44 111 TRP A N 1
ATOM 861 C CA . TRP A 1 111 ? 2.836 -11.668 -1.970 1.00 95.44 111 TRP A CA 1
ATOM 862 C C . TRP A 1 111 ? 3.899 -10.566 -2.045 1.00 95.44 111 TRP A C 1
ATOM 864 O O . TRP A 1 111 ? 4.866 -10.708 -2.792 1.00 95.44 111 TRP A O 1
ATOM 874 N N . VAL A 1 112 ? 3.774 -9.518 -1.223 1.00 96.12 112 VAL A N 1
ATOM 875 C CA . VAL A 1 112 ? 4.788 -8.455 -1.106 1.00 96.12 112 VAL A CA 1
ATOM 876 C C . VAL A 1 112 ? 6.131 -8.986 -0.588 1.00 96.12 112 VAL A C 1
ATOM 878 O O . VAL A 1 112 ? 7.180 -8.590 -1.089 1.00 96.12 112 VAL A O 1
ATOM 881 N N . ASP A 1 113 ? 6.115 -9.949 0.339 1.00 95.75 113 ASP A N 1
ATOM 882 C CA . ASP A 1 113 ? 7.322 -10.579 0.892 1.00 95.75 113 ASP A CA 1
ATOM 883 C C . ASP A 1 113 ? 8.035 -11.427 -0.176 1.00 95.75 113 ASP A C 1
ATOM 885 O O . ASP A 1 113 ? 9.254 -11.347 -0.359 1.00 95.75 113 ASP A O 1
ATOM 889 N N . LYS A 1 114 ? 7.259 -12.182 -0.967 1.00 95.31 114 LYS A N 1
ATOM 890 C CA . LYS A 1 114 ? 7.771 -12.979 -2.094 1.00 95.31 114 LYS A CA 1
ATOM 891 C C . LYS A 1 114 ? 8.386 -12.116 -3.194 1.00 95.31 114 LYS A C 1
ATOM 893 O O . LYS A 1 114 ? 9.425 -12.482 -3.751 1.00 95.31 114 LYS A O 1
ATOM 898 N N . VAL A 1 115 ? 7.767 -10.974 -3.500 1.00 96.81 115 VAL A N 1
ATOM 899 C CA . VAL A 1 115 ? 8.301 -10.009 -4.470 1.00 96.81 115 VAL A CA 1
ATOM 900 C C . VAL A 1 115 ? 9.625 -9.431 -3.982 1.00 96.81 115 VAL A C 1
ATOM 902 O O . VAL A 1 115 ? 10.601 -9.491 -4.726 1.00 96.81 115 VAL A O 1
ATOM 905 N N . LEU A 1 116 ? 9.709 -8.967 -2.731 1.00 95.69 116 LEU A N 1
ATOM 906 C CA . LEU A 1 116 ? 10.965 -8.454 -2.165 1.00 95.69 116 LEU A CA 1
ATOM 907 C C . LEU A 1 116 ? 12.075 -9.507 -2.160 1.00 95.69 116 LEU A C 1
ATOM 909 O O . LEU A 1 116 ? 13.198 -9.225 -2.567 1.00 95.69 116 LEU A O 1
ATOM 913 N N . SER A 1 117 ? 11.747 -10.744 -1.789 1.00 95.12 117 SER A N 1
ATOM 914 C CA . SER A 1 117 ? 12.708 -11.855 -1.786 1.00 95.12 117 SER A CA 1
ATOM 915 C C . SER A 1 117 ? 13.230 -12.159 -3.196 1.00 95.12 117 SER A C 1
ATOM 917 O O . SER A 1 117 ? 14.403 -12.471 -3.392 1.00 95.12 117 SER A O 1
ATOM 919 N N . SER A 1 118 ? 12.371 -12.010 -4.205 1.00 95.31 118 SER A N 1
ATOM 920 C CA . SER A 1 118 ? 12.752 -12.159 -5.610 1.00 95.31 118 SER A CA 1
ATOM 921 C C . SER A 1 118 ? 13.626 -11.003 -6.100 1.00 95.31 118 SER A C 1
ATOM 923 O O . SER A 1 118 ? 14.594 -11.246 -6.818 1.00 95.31 118 SER A O 1
ATOM 925 N N . ILE A 1 119 ? 13.344 -9.764 -5.684 1.00 94.25 119 ILE A N 1
ATOM 926 C CA . ILE A 1 119 ? 14.194 -8.594 -5.965 1.00 94.25 119 ILE A CA 1
ATOM 927 C C . ILE A 1 119 ? 15.597 -8.804 -5.380 1.00 94.25 119 ILE A C 1
ATOM 929 O O . ILE A 1 119 ? 16.588 -8.603 -6.081 1.00 94.25 119 ILE A O 1
ATOM 933 N N . GLU A 1 120 ? 15.693 -9.252 -4.129 1.00 92.56 120 GLU A N 1
ATOM 934 C CA . GLU A 1 120 ? 16.964 -9.517 -3.442 1.00 92.56 120 GLU A CA 1
ATOM 935 C C . GLU A 1 120 ? 17.784 -10.620 -4.127 1.00 92.56 120 GLU A C 1
ATOM 937 O O . GLU A 1 120 ? 18.985 -10.451 -4.343 1.00 92.56 120 GLU A O 1
ATOM 942 N N . GLU A 1 121 ? 17.153 -11.727 -4.532 1.00 93.62 121 GLU A N 1
ATOM 943 C CA . GLU A 1 121 ? 17.834 -12.795 -5.279 1.00 93.62 121 GLU A CA 1
ATOM 944 C C . GLU A 1 121 ? 18.351 -12.296 -6.637 1.00 93.62 121 GLU A C 1
ATOM 946 O O . GLU A 1 121 ? 19.472 -12.614 -7.039 1.00 93.62 121 GLU A O 1
ATOM 951 N N . LEU A 1 122 ? 17.565 -11.476 -7.340 1.00 91.81 122 LEU A N 1
ATOM 952 C CA . LEU A 1 122 ? 17.947 -10.914 -8.637 1.00 91.81 122 LEU A CA 1
ATOM 953 C C . LEU A 1 122 ? 19.083 -9.890 -8.518 1.00 91.81 122 LEU A C 1
ATOM 955 O O . LEU A 1 122 ? 19.966 -9.872 -9.378 1.00 91.81 122 LEU A O 1
ATOM 959 N N . LYS A 1 123 ? 19.121 -9.094 -7.441 1.00 90.06 123 LYS A N 1
ATOM 960 C CA . LYS A 1 123 ? 20.233 -8.171 -7.146 1.00 90.06 123 LYS A CA 1
ATOM 961 C C . LYS A 1 123 ? 21.570 -8.902 -6.981 1.00 90.06 123 LYS A C 1
ATOM 963 O O . LYS A 1 123 ? 22.607 -8.372 -7.377 1.00 90.06 123 LYS A O 1
ATOM 968 N N . GLN A 1 124 ? 21.563 -10.130 -6.458 1.00 90.00 124 GLN A N 1
ATOM 969 C CA . GLN A 1 124 ? 22.780 -10.940 -6.315 1.00 90.00 124 GLN A CA 1
ATOM 970 C C . GLN A 1 124 ? 23.329 -11.438 -7.667 1.00 90.00 124 GLN A C 1
ATOM 972 O O . GLN A 1 124 ? 24.531 -11.696 -7.788 1.00 90.00 124 GLN A O 1
ATOM 977 N N . ASP A 1 125 ? 22.498 -11.538 -8.714 1.00 89.25 125 ASP A N 1
ATOM 978 C CA . ASP A 1 125 ? 22.913 -11.979 -10.054 1.00 89.25 125 ASP A CA 1
ATOM 979 C C . ASP A 1 125 ? 23.476 -10.835 -10.919 1.00 89.25 125 ASP A C 1
ATOM 981 O O . ASP A 1 125 ? 22.976 -10.493 -11.996 1.00 89.25 125 ASP A O 1
ATOM 985 N N . THR A 1 126 ? 24.613 -10.289 -10.490 1.00 87.81 126 THR A N 1
ATOM 986 C CA . THR A 1 126 ? 25.352 -9.239 -11.220 1.00 87.81 126 THR A CA 1
ATOM 987 C C . THR A 1 126 ? 25.929 -9.710 -12.563 1.00 87.81 126 THR A C 1
ATOM 989 O O . THR A 1 126 ? 26.370 -8.907 -13.391 1.00 87.81 126 THR A O 1
ATOM 992 N N . LYS A 1 127 ? 25.932 -11.026 -12.822 1.00 88.38 127 LYS A N 1
ATOM 993 C CA . LYS A 1 127 ? 26.436 -11.613 -14.070 1.00 88.38 127 LYS A CA 1
ATOM 994 C C . LYS A 1 127 ? 25.434 -11.475 -15.214 1.00 88.38 127 LYS A C 1
ATOM 996 O O . LYS A 1 127 ? 25.861 -11.300 -16.365 1.00 88.38 127 LYS A O 1
ATOM 1001 N N . HIS A 1 128 ? 24.141 -11.612 -14.926 1.00 88.88 128 HIS A N 1
ATOM 1002 C CA . HIS A 1 128 ? 23.080 -11.587 -15.936 1.00 88.88 128 HIS A CA 1
ATOM 1003 C C . HIS A 1 128 ? 22.240 -10.309 -15.898 1.00 88.88 128 HIS A C 1
ATOM 1005 O O . HIS A 1 128 ? 21.655 -9.972 -16.930 1.00 88.88 128 HIS A O 1
ATOM 1011 N N . LEU A 1 129 ? 22.222 -9.586 -14.775 1.00 90.81 129 LEU A N 1
ATOM 1012 C CA . LEU A 1 129 ? 21.364 -8.424 -14.551 1.00 90.81 129 LEU A CA 1
ATOM 1013 C C . LEU A 1 129 ? 22.137 -7.172 -14.162 1.00 90.81 129 LEU A C 1
ATOM 1015 O O . LEU A 1 129 ? 23.310 -7.197 -13.792 1.00 90.81 129 LEU A O 1
ATOM 1019 N N . THR A 1 130 ? 21.461 -6.039 -14.273 1.00 89.69 130 THR A N 1
ATOM 1020 C CA . THR A 1 130 ? 21.880 -4.758 -13.700 1.00 89.69 130 THR A CA 1
ATOM 1021 C C . THR A 1 130 ? 20.642 -4.049 -13.213 1.00 89.69 130 THR A C 1
ATOM 1023 O O . THR A 1 130 ? 19.650 -4.030 -13.938 1.00 8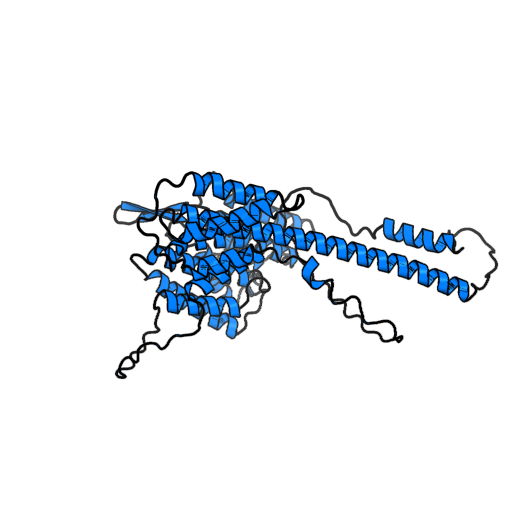9.69 130 THR A O 1
ATOM 1026 N N . SER A 1 131 ? 20.691 -3.554 -11.981 1.00 90.00 131 SER A N 1
ATOM 1027 C CA . SER A 1 131 ? 19.587 -2.795 -11.404 1.00 90.00 131 SER A CA 1
ATOM 1028 C C . SER A 1 131 ? 19.370 -1.524 -12.216 1.00 90.00 131 SER A C 1
ATOM 1030 O O . SER A 1 131 ? 20.338 -0.926 -12.685 1.00 90.00 131 SER A O 1
ATOM 1032 N N . VAL A 1 132 ? 18.110 -1.160 -12.429 1.00 88.00 132 VAL A N 1
ATOM 1033 C CA . VAL A 1 132 ? 17.747 0.112 -13.068 1.00 88.00 132 VAL A CA 1
ATOM 1034 C C . VAL A 1 132 ? 17.948 1.261 -12.085 1.00 88.00 132 VAL A C 1
ATOM 1036 O O . VAL A 1 132 ? 18.454 2.303 -12.475 1.00 88.00 132 VAL A O 1
ATOM 1039 N N . MET A 1 133 ? 17.597 1.037 -10.819 1.00 82.25 133 MET A N 1
ATOM 1040 C CA . MET A 1 133 ? 17.789 1.994 -9.734 1.00 82.25 133 MET A CA 1
ATOM 1041 C C . MET A 1 133 ? 19.029 1.603 -8.933 1.00 82.25 133 MET A C 1
ATOM 1043 O O . MET A 1 133 ? 19.199 0.428 -8.577 1.00 82.25 133 MET A O 1
ATOM 1047 N N . GLU A 1 134 ? 19.906 2.569 -8.688 1.00 79.38 134 GLU A N 1
ATOM 1048 C CA . GLU A 1 134 ? 21.004 2.403 -7.741 1.00 79.38 134 GLU A CA 1
ATOM 1049 C C . GLU A 1 134 ? 20.467 2.554 -6.321 1.00 79.38 134 GLU A C 1
ATOM 1051 O O . GLU A 1 134 ? 19.500 3.266 -6.083 1.00 79.38 134 GLU A O 1
ATOM 1056 N N . VAL A 1 135 ? 21.061 1.803 -5.403 1.00 80.94 135 VAL A N 1
ATOM 1057 C CA . VAL A 1 135 ? 20.669 1.750 -3.998 1.00 80.94 135 VAL A CA 1
ATOM 1058 C C . VAL A 1 135 ? 21.925 2.064 -3.222 1.00 80.94 135 VAL A C 1
ATOM 1060 O O . VAL A 1 135 ? 22.934 1.370 -3.396 1.00 80.94 135 VAL A O 1
ATOM 1063 N N . ASP A 1 136 ? 21.877 3.115 -2.419 1.00 85.50 136 ASP A N 1
ATOM 1064 C CA . ASP A 1 136 ? 23.011 3.507 -1.598 1.00 85.50 136 ASP A CA 1
ATOM 1065 C C . ASP A 1 136 ? 23.149 2.622 -0.344 1.00 85.50 136 ASP A C 1
ATOM 1067 O O . ASP A 1 136 ? 22.357 1.712 -0.069 1.00 85.50 136 ASP A O 1
ATOM 1071 N N . GLU A 1 137 ? 24.231 2.840 0.404 1.00 88.69 137 GLU A N 1
ATOM 1072 C CA . GLU A 1 137 ? 24.526 2.057 1.607 1.00 88.69 137 GLU A CA 1
ATOM 1073 C C . GLU A 1 137 ? 23.496 2.286 2.726 1.00 88.69 137 GLU A C 1
ATOM 1075 O O . GLU A 1 137 ? 23.274 1.387 3.543 1.00 88.69 137 GLU A O 1
ATOM 1080 N N . GLU A 1 138 ? 22.865 3.460 2.764 1.00 89.19 138 GLU A N 1
ATOM 1081 C CA . GLU A 1 138 ? 21.882 3.842 3.777 1.00 89.19 138 GLU A CA 1
ATOM 1082 C C . GLU A 1 138 ? 20.542 3.140 3.531 1.00 89.19 138 GLU A C 1
ATOM 1084 O O . GLU A 1 138 ? 20.008 2.481 4.430 1.00 89.19 138 GLU A O 1
ATOM 1089 N N . GLU A 1 139 ? 20.050 3.169 2.294 1.00 89.38 139 GLU A N 1
ATOM 1090 C CA . GLU A 1 139 ? 18.850 2.461 1.859 1.00 89.38 139 GLU A CA 1
ATOM 1091 C C . GLU A 1 139 ? 19.000 0.946 2.048 1.00 89.38 139 GLU A C 1
ATOM 1093 O O . GLU A 1 139 ? 18.084 0.279 2.542 1.00 89.38 139 GLU A O 1
ATOM 1098 N N . GLU A 1 140 ? 20.156 0.370 1.707 1.00 90.19 140 GLU A N 1
ATOM 1099 C CA . GLU A 1 140 ? 20.396 -1.061 1.912 1.00 90.19 140 GLU A CA 1
ATOM 1100 C C . GLU A 1 140 ? 20.447 -1.420 3.410 1.00 90.19 140 GLU A C 1
ATOM 1102 O O . GLU A 1 140 ? 19.875 -2.434 3.831 1.00 90.19 140 GLU A O 1
ATOM 1107 N N . ALA A 1 141 ? 21.057 -0.575 4.250 1.00 93.25 141 ALA A N 1
ATOM 1108 C CA . ALA A 1 141 ? 21.051 -0.762 5.701 1.00 93.25 141 ALA A CA 1
ATOM 1109 C C . ALA A 1 141 ? 19.630 -0.686 6.285 1.00 93.25 141 ALA A C 1
ATOM 1111 O O . ALA A 1 141 ? 19.267 -1.512 7.135 1.00 93.25 141 ALA A O 1
ATOM 1112 N N . LEU A 1 142 ? 18.804 0.248 5.805 1.00 93.88 142 LEU A N 1
ATOM 1113 C CA . LEU A 1 142 ? 17.409 0.373 6.218 1.00 93.88 142 LEU A CA 1
ATOM 1114 C C . LEU A 1 142 ? 16.583 -0.842 5.785 1.00 93.88 142 LEU A C 1
ATOM 1116 O O . LEU A 1 142 ? 15.837 -1.391 6.600 1.00 93.88 142 LEU A O 1
ATOM 1120 N N . ARG A 1 143 ? 16.762 -1.342 4.556 1.00 93.56 143 ARG A N 1
ATOM 1121 C CA . ARG A 1 143 ? 16.112 -2.580 4.086 1.00 93.56 143 ARG A CA 1
ATOM 1122 C C . ARG A 1 143 ? 16.431 -3.769 4.985 1.00 93.56 143 ARG A C 1
ATOM 1124 O O . ARG A 1 143 ? 15.523 -4.508 5.372 1.00 93.56 143 ARG A O 1
ATOM 1131 N N . LEU A 1 144 ? 17.692 -3.935 5.385 1.00 94.56 144 LEU A N 1
ATOM 1132 C CA . LEU A 1 144 ? 18.092 -4.985 6.329 1.00 94.56 144 LEU A CA 1
ATOM 1133 C C . LEU A 1 144 ? 17.440 -4.801 7.709 1.00 94.56 144 LEU A C 1
ATOM 1135 O O . LEU A 1 144 ? 16.960 -5.781 8.288 1.00 94.56 144 LEU A O 1
ATOM 1139 N N . LYS A 1 145 ? 17.367 -3.563 8.221 1.00 95.62 145 LYS A N 1
ATOM 1140 C CA . LYS A 1 145 ? 16.679 -3.222 9.485 1.00 95.62 145 LYS A CA 1
ATOM 1141 C C . LYS A 1 145 ? 15.189 -3.581 9.408 1.00 95.62 145 LYS A C 1
ATOM 1143 O O . LYS A 1 145 ? 14.674 -4.233 10.316 1.00 95.62 145 LYS A O 1
ATOM 1148 N N . VAL A 1 146 ? 14.513 -3.251 8.304 1.00 96.50 146 VAL A N 1
ATOM 1149 C CA . VAL A 1 146 ? 13.110 -3.626 8.054 1.00 96.50 146 VAL A CA 1
ATOM 1150 C C . VAL A 1 146 ? 12.941 -5.147 8.047 1.00 96.50 146 VAL A C 1
ATOM 1152 O O . VAL A 1 146 ? 12.053 -5.663 8.726 1.00 96.50 146 VAL A O 1
ATOM 1155 N N . ARG A 1 147 ? 13.805 -5.891 7.342 1.00 95.75 147 ARG A N 1
ATOM 1156 C CA . ARG A 1 147 ? 13.767 -7.366 7.320 1.00 95.75 147 ARG A CA 1
ATOM 1157 C C . ARG A 1 147 ? 13.939 -7.973 8.714 1.00 95.75 147 ARG A C 1
ATOM 1159 O O . ARG A 1 147 ? 13.213 -8.906 9.064 1.00 95.75 147 ARG A O 1
ATOM 1166 N N . GLU A 1 148 ? 14.860 -7.440 9.518 1.00 96.31 148 GLU A N 1
ATOM 1167 C CA . GLU A 1 148 ? 15.059 -7.861 10.911 1.00 96.31 148 GLU A CA 1
ATOM 1168 C C . GLU A 1 148 ? 13.779 -7.659 11.735 1.00 96.31 148 GLU A C 1
ATOM 1170 O O . GLU A 1 148 ? 13.326 -8.583 12.414 1.00 96.31 148 GLU A O 1
ATOM 1175 N N . VAL A 1 149 ? 13.170 -6.477 11.640 1.00 97.00 149 VAL A N 1
ATOM 1176 C CA . VAL A 1 149 ? 11.964 -6.106 12.395 1.00 97.00 149 VAL A CA 1
ATOM 1177 C C . VAL A 1 149 ? 10.757 -6.927 11.957 1.00 97.00 149 VAL A C 1
ATOM 1179 O O . VAL A 1 149 ? 10.065 -7.481 12.808 1.00 97.00 149 VAL A O 1
ATOM 1182 N N . VAL A 1 150 ? 10.550 -7.126 10.653 1.00 96.56 150 VAL A N 1
ATOM 1183 C CA . VAL A 1 150 ? 9.502 -8.014 10.117 1.00 96.56 150 VAL A CA 1
ATOM 1184 C C . VAL A 1 150 ? 9.668 -9.442 10.647 1.00 96.56 150 VAL A C 1
ATOM 1186 O O . VAL A 1 150 ? 8.692 -10.061 11.069 1.00 96.56 150 VAL A O 1
ATOM 1189 N N . ALA A 1 151 ? 10.895 -9.969 10.704 1.00 96.06 151 ALA A N 1
ATOM 1190 C CA . ALA A 1 151 ? 11.154 -11.300 11.257 1.00 96.06 151 ALA A CA 1
ATOM 1191 C C . ALA A 1 151 ? 10.873 -11.399 12.769 1.00 96.06 151 ALA A C 1
ATOM 1193 O O . ALA A 1 151 ? 10.571 -12.487 13.269 1.00 96.06 151 ALA A O 1
ATOM 1194 N N . GLN A 1 152 ? 10.981 -10.293 13.509 1.00 96.44 152 GLN A N 1
ATOM 1195 C CA . GLN A 1 152 ? 10.595 -10.222 14.920 1.00 96.44 152 GLN A CA 1
ATOM 1196 C C . GLN A 1 152 ? 9.074 -10.084 15.079 1.00 96.44 152 GLN A C 1
ATOM 1198 O O . GLN A 1 152 ? 8.494 -10.813 15.883 1.00 96.44 152 GLN A O 1
ATOM 1203 N N . LEU A 1 153 ? 8.414 -9.263 14.255 1.00 95.56 153 LEU A N 1
ATOM 1204 C CA . LEU A 1 153 ? 6.954 -9.126 14.214 1.00 95.56 153 LEU A CA 1
ATOM 1205 C C . LEU A 1 153 ? 6.257 -10.456 13.897 1.00 95.56 153 LEU A C 1
ATOM 1207 O O . LEU A 1 153 ? 5.251 -10.772 14.525 1.00 95.56 153 LEU A O 1
ATOM 1211 N N . LYS A 1 154 ? 6.825 -11.290 13.010 1.00 93.06 154 LYS A N 1
ATOM 1212 C CA . LYS A 1 154 ? 6.316 -12.649 12.715 1.00 93.06 154 LYS A CA 1
ATOM 1213 C C . LYS A 1 154 ? 6.241 -13.558 13.952 1.00 93.06 154 LYS A C 1
ATOM 1215 O O . LYS A 1 154 ? 5.539 -14.563 13.926 1.00 93.06 154 LYS A O 1
ATOM 1220 N N . LYS A 1 155 ? 6.978 -13.241 15.023 1.00 94.31 155 LYS A N 1
ATOM 1221 C CA . LYS A 1 155 ? 6.993 -14.003 16.285 1.00 94.31 155 LYS A CA 1
ATOM 1222 C C . LYS A 1 155 ? 6.010 -13.451 17.319 1.00 94.31 155 LYS A C 1
ATOM 1224 O O . LYS A 1 155 ? 5.792 -14.098 18.344 1.00 94.31 155 LYS A O 1
ATOM 1229 N N . VAL A 1 156 ? 5.436 -12.270 17.084 1.00 93.56 156 VAL A N 1
ATOM 1230 C CA . VAL A 1 156 ? 4.427 -11.683 17.969 1.00 93.56 156 VAL A CA 1
ATOM 1231 C C . VAL A 1 156 ? 3.171 -12.547 17.914 1.00 93.56 156 VAL A C 1
ATOM 1233 O O . VAL A 1 156 ? 2.690 -12.916 16.848 1.00 93.56 156 VAL A O 1
ATOM 1236 N N . SER A 1 157 ? 2.668 -12.908 19.090 1.00 90.75 157 SER A N 1
ATOM 1237 C CA . SER A 1 157 ? 1.520 -13.799 19.269 1.00 90.75 157 SER A CA 1
ATOM 1238 C C . SER A 1 157 ? 0.544 -13.191 20.278 1.00 90.75 157 SER A C 1
ATOM 1240 O O . SER A 1 157 ? 0.928 -12.322 21.061 1.00 90.75 157 SER A O 1
ATOM 1242 N N . GLY A 1 158 ? -0.690 -13.693 20.320 1.00 89.31 158 GLY A N 1
ATOM 1243 C CA . GLY A 1 158 ? -1.704 -13.236 21.275 1.00 89.31 158 GLY A CA 1
ATOM 1244 C C . GLY A 1 158 ? -2.473 -12.020 20.763 1.00 89.31 158 GLY A C 1
ATOM 1245 O O . GLY A 1 158 ? -2.717 -11.912 19.566 1.00 89.31 158 GLY A O 1
ATOM 1246 N N . GLU A 1 159 ? -2.856 -11.116 21.666 1.00 89.31 159 GLU A N 1
ATOM 1247 C CA . GLU A 1 159 ? -3.726 -9.970 21.347 1.00 89.31 159 GLU A CA 1
ATOM 1248 C C . GLU A 1 159 ? -3.126 -9.059 20.265 1.00 89.31 159 GLU A C 1
ATOM 1250 O O . GLU A 1 159 ? -3.836 -8.621 19.374 1.00 89.31 159 GLU A O 1
ATOM 1255 N N . LYS A 1 160 ? -1.799 -8.876 20.253 1.00 92.38 160 LYS A N 1
ATOM 1256 C CA . LYS A 1 160 ? -1.106 -8.022 19.273 1.00 92.38 160 LYS A CA 1
ATOM 1257 C C . LYS A 1 160 ? -0.781 -8.700 17.932 1.00 92.38 160 LYS A C 1
ATOM 1259 O O . LYS A 1 160 ? -0.082 -8.113 17.109 1.00 92.38 160 LYS A O 1
ATOM 1264 N N . GLN A 1 161 ? -1.212 -9.942 17.698 1.00 93.62 161 GLN A N 1
ATOM 1265 C CA . GLN A 1 161 ? -0.828 -10.701 16.497 1.00 93.62 161 GLN A CA 1
ATOM 1266 C C . GLN A 1 161 ? -1.387 -10.092 15.198 1.00 93.62 161 GLN A C 1
ATOM 1268 O O . GLN A 1 1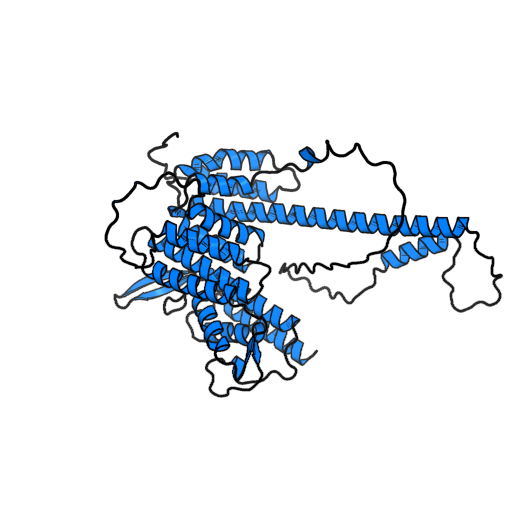61 ? -0.672 -10.035 14.192 1.00 93.62 161 GLN A O 1
ATOM 1273 N N . GLU A 1 162 ? -2.651 -9.653 15.201 1.00 93.56 162 GLU A N 1
ATOM 1274 C CA . GLU A 1 162 ? -3.287 -9.041 14.021 1.00 93.56 162 GLU A CA 1
ATOM 1275 C C . GLU A 1 162 ? -2.598 -7.712 13.690 1.00 93.56 162 GLU A C 1
ATOM 1277 O O . GLU A 1 162 ? -2.117 -7.536 12.567 1.00 93.56 162 GLU A O 1
ATOM 1282 N N . ALA A 1 163 ? -2.403 -6.858 14.700 1.00 96.00 163 ALA A N 1
ATOM 1283 C CA . ALA A 1 163 ? -1.682 -5.599 14.560 1.00 96.00 163 ALA A CA 1
ATOM 1284 C C . ALA A 1 163 ? -0.237 -5.796 14.073 1.00 96.00 163 ALA A C 1
ATOM 1286 O O . ALA A 1 163 ? 0.189 -5.131 13.131 1.00 96.00 163 ALA A O 1
ATOM 1287 N N . ALA A 1 164 ? 0.501 -6.766 14.626 1.00 96.44 164 ALA A N 1
ATOM 1288 C CA . ALA A 1 164 ? 1.859 -7.077 14.175 1.00 96.44 164 ALA A CA 1
ATOM 1289 C C . ALA A 1 164 ? 1.891 -7.537 12.712 1.00 96.44 164 ALA A C 1
ATOM 1291 O O . ALA A 1 164 ? 2.836 -7.224 11.990 1.00 96.44 164 ALA A O 1
ATOM 1292 N N . SER A 1 165 ? 0.868 -8.266 12.259 1.00 95.12 165 SER A N 1
ATOM 1293 C CA . SER A 1 165 ? 0.727 -8.670 10.854 1.00 95.12 165 SER A CA 1
ATOM 1294 C C . SER A 1 165 ? 0.408 -7.471 9.953 1.00 95.12 165 SER A C 1
ATOM 1296 O O . SER A 1 165 ? 0.947 -7.372 8.851 1.00 95.12 165 SER A O 1
ATOM 1298 N N . GLY A 1 166 ? -0.405 -6.525 10.434 1.00 96.69 166 GLY A N 1
ATOM 1299 C CA . GLY A 1 166 ? -0.654 -5.245 9.767 1.00 96.69 166 GLY A CA 1
ATOM 1300 C C . GLY A 1 166 ? 0.620 -4.419 9.601 1.00 96.69 166 GLY A C 1
ATOM 1301 O O . GLY A 1 166 ? 0.942 -4.004 8.491 1.00 96.69 166 GLY A O 1
ATOM 1302 N N . THR A 1 167 ? 1.402 -4.252 10.667 1.00 97.62 167 THR A N 1
ATOM 1303 C CA . THR A 1 167 ? 2.677 -3.519 10.617 1.00 97.62 167 THR A CA 1
ATOM 1304 C C . THR A 1 167 ? 3.706 -4.203 9.712 1.00 97.62 167 THR A C 1
ATOM 1306 O O . THR A 1 167 ? 4.435 -3.519 8.998 1.00 97.62 167 THR A O 1
ATOM 1309 N N . GLN A 1 168 ? 3.744 -5.543 9.661 1.00 96.81 168 GLN A N 1
ATOM 1310 C CA . GLN A 1 168 ? 4.567 -6.267 8.678 1.00 96.81 168 GLN A CA 1
ATOM 1311 C C . GLN A 1 168 ? 4.176 -5.912 7.245 1.00 96.81 168 GLN A C 1
ATOM 1313 O O . GLN A 1 168 ? 5.051 -5.617 6.432 1.00 96.81 168 GLN A O 1
ATOM 1318 N N . LEU A 1 169 ? 2.874 -5.947 6.937 1.00 97.56 169 LEU A N 1
ATOM 1319 C CA . LEU A 1 169 ? 2.368 -5.607 5.610 1.00 97.56 169 LEU A CA 1
ATOM 1320 C C . LEU A 1 169 ? 2.739 -4.168 5.236 1.00 97.56 169 LEU A C 1
ATOM 1322 O O . LEU A 1 169 ? 3.205 -3.961 4.122 1.00 97.56 169 LEU A O 1
ATOM 1326 N N . LEU A 1 170 ? 2.599 -3.213 6.161 1.00 97.81 170 LEU A N 1
ATOM 1327 C CA . LEU A 1 170 ? 2.971 -1.814 5.935 1.00 97.81 170 LEU A CA 1
ATOM 1328 C C . LEU A 1 170 ? 4.450 -1.677 5.559 1.00 97.81 170 LEU A C 1
ATOM 1330 O O . LEU A 1 170 ? 4.763 -1.156 4.494 1.00 97.81 170 LEU A O 1
ATOM 1334 N N . LEU A 1 171 ? 5.353 -2.212 6.387 1.00 97.75 171 LEU A N 1
ATOM 1335 C CA . LEU A 1 171 ? 6.798 -2.100 6.170 1.00 97.75 171 LEU A CA 1
ATOM 1336 C C . LEU A 1 171 ? 7.251 -2.770 4.865 1.00 97.75 171 LEU A C 1
ATOM 1338 O O . LEU A 1 171 ? 8.034 -2.198 4.108 1.00 97.75 171 LEU A O 1
ATOM 1342 N N . LEU A 1 172 ? 6.751 -3.977 4.580 1.00 97.31 172 LEU A N 1
ATOM 1343 C CA . LEU A 1 172 ? 7.069 -4.679 3.334 1.00 97.31 172 LEU A CA 1
ATOM 1344 C C . LEU A 1 172 ? 6.504 -3.931 2.123 1.00 97.31 172 LEU A C 1
ATOM 1346 O O . LEU A 1 172 ? 7.176 -3.814 1.100 1.00 97.31 172 LEU A O 1
ATOM 1350 N N . ALA A 1 173 ? 5.288 -3.399 2.234 1.00 96.19 173 ALA A N 1
ATOM 1351 C CA . ALA A 1 173 ? 4.674 -2.661 1.147 1.00 96.19 173 ALA A CA 1
ATOM 1352 C C . ALA A 1 173 ? 5.410 -1.354 0.836 1.00 96.19 173 ALA A C 1
ATOM 1354 O O . ALA A 1 173 ? 5.585 -1.054 -0.347 1.00 96.19 173 ALA A O 1
ATOM 1355 N N . SER A 1 174 ? 5.896 -0.640 1.859 1.00 95.25 174 SER A N 1
ATOM 1356 C CA . SER A 1 174 ? 6.745 0.546 1.702 1.00 95.25 174 SER A CA 1
ATOM 1357 C C . SER A 1 174 ? 8.027 0.229 0.934 1.00 95.25 174 SER A C 1
ATOM 1359 O O . SER A 1 174 ? 8.370 0.951 0.004 1.00 95.25 174 SER A O 1
ATOM 1361 N N . LEU A 1 175 ? 8.700 -0.888 1.244 1.00 94.19 175 LEU A N 1
ATOM 1362 C CA . LEU A 1 175 ? 9.908 -1.292 0.513 1.00 94.19 175 LEU A CA 1
ATOM 1363 C C . LEU A 1 175 ? 9.630 -1.646 -0.951 1.00 94.19 175 LEU A C 1
ATOM 1365 O O . LEU A 1 175 ? 10.455 -1.357 -1.821 1.00 94.19 175 LEU A O 1
ATOM 1369 N N . VAL A 1 176 ? 8.494 -2.292 -1.243 1.00 94.94 176 VAL A N 1
ATOM 1370 C CA . VAL A 1 176 ? 8.103 -2.583 -2.632 1.00 94.94 176 VAL A CA 1
ATOM 1371 C C . VAL A 1 176 ? 7.825 -1.287 -3.388 1.00 94.94 176 VAL A C 1
ATOM 1373 O O . VAL A 1 176 ? 8.300 -1.149 -4.514 1.00 94.94 176 VAL A O 1
ATOM 1376 N N . GLN A 1 177 ? 7.103 -0.348 -2.767 1.00 92.81 177 GLN A N 1
ATOM 1377 C CA . GLN A 1 177 ? 6.816 0.959 -3.354 1.00 92.81 177 GLN A CA 1
ATOM 1378 C C . GLN A 1 177 ? 8.114 1.702 -3.666 1.00 92.81 177 GLN A C 1
ATOM 1380 O O . GLN A 1 177 ? 8.323 2.072 -4.814 1.00 92.81 177 GLN A O 1
ATOM 1385 N N . GLN A 1 178 ? 9.018 1.805 -2.690 1.00 90.62 178 GLN A N 1
ATOM 1386 C CA . GLN A 1 178 ? 10.321 2.449 -2.852 1.00 90.62 178 GLN A CA 1
ATOM 1387 C C . GLN A 1 178 ? 11.164 1.797 -3.956 1.00 90.62 178 GLN A C 1
ATOM 1389 O O . GLN A 1 178 ? 11.845 2.473 -4.716 1.00 90.62 178 GLN A O 1
ATOM 1394 N N . SER A 1 179 ? 11.093 0.469 -4.090 1.00 89.81 179 SER A N 1
ATOM 1395 C CA . SER A 1 179 ? 11.797 -0.243 -5.164 1.00 89.81 179 SER A CA 1
ATOM 1396 C C . SER A 1 179 ? 11.212 0.041 -6.551 1.00 89.81 179 SER A C 1
ATOM 1398 O O . SER A 1 179 ? 11.863 -0.271 -7.543 1.00 89.81 179 SER A O 1
ATOM 1400 N N . CYS A 1 180 ? 9.982 0.558 -6.633 1.00 90.44 180 CYS A N 1
ATOM 1401 C CA . CYS A 1 180 ? 9.303 0.874 -7.887 1.00 90.44 180 CYS A CA 1
ATOM 1402 C C . CYS A 1 180 ? 9.290 2.379 -8.214 1.00 90.44 180 CYS A C 1
ATOM 1404 O O . CYS A 1 180 ? 9.191 2.735 -9.388 1.00 90.44 180 CYS A O 1
ATOM 1406 N N . SER A 1 181 ? 9.349 3.237 -7.196 1.00 85.00 181 SER A N 1
ATOM 1407 C CA . SER A 1 181 ? 9.391 4.697 -7.287 1.00 85.00 181 SER A CA 1
ATOM 1408 C C . SER A 1 181 ? 9.882 5.261 -5.947 1.00 85.00 181 SER A C 1
ATOM 1410 O O . SER A 1 181 ? 9.261 5.038 -4.905 1.00 85.00 181 SER A O 1
ATOM 1412 N N . ASP A 1 182 ? 11.007 5.965 -5.978 1.00 71.81 182 ASP A N 1
ATOM 1413 C CA . ASP A 1 182 ? 11.682 6.590 -4.833 1.00 71.81 182 ASP A CA 1
ATOM 1414 C C . ASP A 1 182 ? 10.994 7.877 -4.345 1.00 71.81 182 ASP A C 1
ATOM 1416 O O . ASP A 1 182 ? 11.077 8.208 -3.165 1.00 71.81 182 ASP A O 1
ATOM 1420 N N . GLU A 1 183 ? 10.232 8.555 -5.202 1.00 73.62 183 GLU A N 1
ATOM 1421 C CA . GLU A 1 183 ? 9.551 9.821 -4.878 1.00 73.62 183 GLU A CA 1
ATOM 1422 C C . GLU A 1 183 ? 8.308 9.670 -3.978 1.00 73.62 183 GLU A C 1
ATOM 1424 O O . GLU A 1 183 ? 7.774 10.647 -3.438 1.00 73.62 183 GLU A O 1
ATOM 1429 N N . VAL A 1 184 ? 7.802 8.444 -3.816 1.00 78.12 184 VAL A N 1
ATOM 1430 C CA . VAL A 1 184 ? 6.494 8.212 -3.186 1.00 78.12 184 VAL A CA 1
ATOM 1431 C C . VAL A 1 184 ? 6.597 7.957 -1.681 1.00 78.12 184 VAL A C 1
ATOM 1433 O O . VAL A 1 184 ? 5.739 8.426 -0.931 1.00 78.12 184 VAL A O 1
ATOM 1436 N N . VAL A 1 185 ? 7.625 7.235 -1.223 1.00 83.06 185 VAL A N 1
ATOM 1437 C CA . VAL A 1 185 ? 7.846 6.924 0.202 1.00 83.06 185 VAL A CA 1
ATOM 1438 C C . VAL A 1 185 ? 9.306 7.184 0.555 1.00 83.06 185 VAL A C 1
ATOM 1440 O O . VAL A 1 185 ? 10.189 6.498 0.044 1.00 83.06 185 VAL A O 1
ATOM 1443 N N . SER A 1 186 ? 9.557 8.140 1.454 1.00 88.69 186 SER A N 1
ATOM 1444 C CA . SER A 1 186 ? 10.917 8.501 1.858 1.00 88.69 186 SER A CA 1
ATOM 1445 C C . SER A 1 186 ? 11.535 7.480 2.822 1.00 88.69 186 SER A C 1
ATOM 1447 O O . SER A 1 186 ? 10.842 6.781 3.572 1.00 88.69 186 SER A O 1
ATOM 1449 N N . LEU A 1 187 ? 12.871 7.431 2.834 1.00 90.38 187 LEU A N 1
ATOM 1450 C CA . LEU A 1 187 ? 13.651 6.631 3.782 1.00 90.38 187 LEU A CA 1
ATOM 1451 C C . LEU A 1 187 ? 13.340 7.007 5.238 1.00 90.38 187 LEU A C 1
ATOM 1453 O O . LEU A 1 187 ? 13.158 6.122 6.072 1.00 90.38 187 LEU A O 1
ATOM 1457 N N . GLU A 1 188 ? 13.200 8.303 5.523 1.00 92.25 188 GLU A N 1
ATOM 1458 C CA . GLU A 1 188 ? 12.899 8.830 6.859 1.00 92.25 188 GLU A CA 1
ATOM 1459 C C . GLU A 1 188 ? 11.542 8.340 7.383 1.00 92.25 188 GLU A C 1
ATOM 1461 O O . GLU A 1 188 ? 11.422 7.948 8.549 1.00 92.25 188 GLU A O 1
ATOM 1466 N N . THR A 1 189 ? 10.516 8.291 6.523 1.00 92.69 189 THR A N 1
ATOM 1467 C CA . THR A 1 189 ? 9.199 7.749 6.889 1.00 92.69 189 THR A CA 1
ATOM 1468 C C . THR A 1 189 ? 9.296 6.260 7.223 1.00 92.69 189 THR A C 1
ATOM 1470 O O . THR A 1 189 ? 8.730 5.807 8.222 1.00 92.69 189 THR A O 1
ATOM 1473 N N . ILE A 1 190 ? 10.047 5.486 6.432 1.00 94.62 190 ILE A N 1
ATOM 1474 C CA . ILE A 1 190 ? 10.256 4.053 6.690 1.00 94.62 190 ILE A CA 1
ATOM 1475 C C . ILE A 1 190 ? 11.024 3.853 7.999 1.00 94.62 190 ILE A C 1
ATOM 1477 O O . ILE A 1 190 ? 10.638 3.003 8.803 1.00 94.62 190 ILE A O 1
ATOM 1481 N N . GLU A 1 191 ? 12.076 4.632 8.246 1.00 95.50 191 GLU A N 1
ATOM 1482 C CA . GLU A 1 191 ? 12.851 4.551 9.483 1.00 95.50 191 GLU A CA 1
ATOM 1483 C C . GLU A 1 191 ? 12.000 4.887 10.713 1.00 95.50 191 GLU A C 1
ATOM 1485 O O . GLU A 1 191 ? 11.975 4.103 11.667 1.00 95.50 191 GLU A O 1
ATOM 1490 N N . SER A 1 192 ? 11.231 5.972 10.658 1.00 95.25 192 SER A N 1
ATOM 1491 C CA . SER A 1 192 ? 10.319 6.379 11.735 1.00 95.25 192 SER A CA 1
ATOM 1492 C C . SER A 1 192 ? 9.276 5.296 12.028 1.00 95.25 192 SER A C 1
ATOM 1494 O O . SER A 1 192 ? 9.043 4.934 13.185 1.00 95.25 192 SER A O 1
ATOM 1496 N N . CYS A 1 193 ? 8.696 4.700 10.980 1.00 96.19 193 CYS A N 1
ATOM 1497 C CA . CYS A 1 193 ? 7.743 3.599 11.111 1.00 96.19 193 CYS A CA 1
ATOM 1498 C C . CYS A 1 193 ? 8.394 2.332 11.693 1.00 96.19 193 CYS A C 1
ATOM 1500 O O . CYS A 1 193 ? 7.760 1.606 12.465 1.00 96.19 193 CYS A O 1
ATOM 1502 N N . VAL A 1 194 ? 9.656 2.048 11.357 1.00 96.50 194 VAL A N 1
ATOM 1503 C CA . VAL A 1 194 ? 10.420 0.937 11.943 1.00 96.50 194 VAL A CA 1
ATOM 1504 C C . VAL A 1 194 ? 10.624 1.146 13.441 1.00 96.50 194 VAL A C 1
ATOM 1506 O O . VAL A 1 194 ? 10.412 0.221 14.226 1.00 96.50 194 VAL A O 1
ATOM 1509 N N . GLU A 1 195 ? 11.022 2.343 13.858 1.00 95.50 195 GLU A N 1
ATOM 1510 C CA . GLU A 1 195 ? 11.246 2.660 15.271 1.00 95.50 195 GLU A CA 1
ATOM 1511 C C . GLU A 1 195 ? 9.953 2.611 16.082 1.00 95.50 195 GLU A C 1
ATOM 1513 O O . GLU A 1 195 ? 9.928 2.054 17.184 1.00 95.50 195 GLU A O 1
ATOM 1518 N N . ALA A 1 196 ? 8.864 3.113 15.502 1.00 95.50 196 ALA A N 1
ATOM 1519 C CA . ALA A 1 196 ? 7.527 2.994 16.058 1.00 95.50 196 ALA A CA 1
ATOM 1520 C C . ALA A 1 196 ? 7.108 1.525 16.224 1.00 95.50 196 ALA A C 1
ATOM 1522 O O . ALA A 1 196 ? 6.683 1.128 17.307 1.00 95.50 196 ALA A O 1
ATOM 1523 N N . ALA A 1 197 ? 7.317 0.681 15.208 1.00 96.12 197 ALA A N 1
ATOM 1524 C CA . ALA A 1 197 ? 7.045 -0.754 15.300 1.00 96.12 197 ALA A CA 1
ATOM 1525 C C . ALA A 1 197 ? 7.880 -1.429 16.402 1.00 96.12 197 ALA A C 1
ATOM 1527 O O . ALA A 1 197 ? 7.377 -2.255 17.165 1.00 96.12 197 ALA A O 1
ATOM 1528 N N . MET A 1 198 ? 9.158 -1.067 16.532 1.00 95.19 198 MET A N 1
ATOM 1529 C CA . MET A 1 198 ? 10.006 -1.616 17.588 1.00 95.19 198 MET A CA 1
ATOM 1530 C C . MET A 1 198 ? 9.500 -1.251 18.988 1.00 95.19 198 MET A C 1
ATOM 1532 O O . MET A 1 198 ? 9.486 -2.120 19.864 1.00 95.19 198 MET A O 1
ATOM 1536 N N . ARG A 1 199 ? 9.044 -0.007 19.197 1.00 94.38 199 ARG A N 1
ATOM 1537 C CA . ARG A 1 199 ? 8.428 0.437 20.460 1.00 94.38 199 ARG A CA 1
ATOM 1538 C C . ARG A 1 199 ? 7.087 -0.251 20.720 1.00 94.38 199 ARG A C 1
ATOM 1540 O O . ARG A 1 199 ? 6.921 -0.856 21.778 1.00 94.38 199 ARG A O 1
ATOM 1547 N N . GLU A 1 200 ? 6.169 -0.220 19.755 1.00 93.50 200 GLU A N 1
ATOM 1548 C CA . GLU A 1 200 ? 4.788 -0.712 19.903 1.00 93.50 200 GLU A CA 1
ATOM 1549 C C . GLU A 1 200 ? 4.732 -2.197 20.287 1.00 93.50 200 GLU A C 1
ATOM 1551 O O . GLU A 1 200 ? 3.941 -2.622 21.137 1.00 93.50 200 GLU A O 1
ATOM 1556 N N . PHE A 1 201 ? 5.622 -2.998 19.698 1.00 94.00 201 PHE A N 1
ATOM 1557 C CA . PHE A 1 201 ? 5.671 -4.444 19.911 1.00 94.00 201 PHE A CA 1
ATOM 1558 C C . PHE A 1 201 ? 6.806 -4.885 20.847 1.00 94.00 201 PHE A C 1
ATOM 1560 O O . PHE A 1 201 ? 7.029 -6.085 21.005 1.00 94.00 201 PHE A O 1
ATOM 1567 N N . SER A 1 202 ? 7.502 -3.942 21.501 1.00 92.12 202 SER A N 1
ATOM 1568 C CA . SER A 1 202 ? 8.604 -4.218 22.443 1.00 92.12 202 SER A CA 1
ATOM 1569 C C . SER A 1 202 ? 9.697 -5.123 21.850 1.00 92.12 202 SER A C 1
ATOM 1571 O O . SER A 1 202 ? 10.180 -6.070 22.479 1.00 92.12 202 SER A O 1
ATOM 1573 N N . LEU A 1 203 ? 10.080 -4.837 20.606 1.00 87.38 203 LEU A N 1
ATOM 1574 C CA . LEU A 1 203 ? 11.037 -5.607 19.814 1.00 87.38 203 LEU A CA 1
ATOM 1575 C C . LEU A 1 203 ? 12.471 -5.163 20.150 1.00 87.38 203 LEU A C 1
ATOM 1577 O O . LEU A 1 203 ? 13.122 -4.444 19.394 1.00 87.38 203 LEU A O 1
ATOM 1581 N N . GLU A 1 204 ? 12.976 -5.522 21.330 1.00 75.94 204 GLU A N 1
ATOM 1582 C CA . GLU A 1 204 ? 14.355 -5.176 21.691 1.00 75.94 204 GLU A CA 1
ATOM 1583 C C . GLU A 1 204 ? 15.396 -6.070 20.994 1.00 75.94 204 GLU A C 1
ATOM 1585 O O . GLU A 1 204 ? 15.312 -7.303 20.987 1.00 75.94 204 GLU A O 1
ATOM 1590 N N . LYS A 1 205 ? 16.485 -5.445 20.521 1.00 56.03 205 LYS A N 1
ATOM 1591 C CA . LYS A 1 205 ? 17.730 -6.145 20.169 1.00 56.03 205 LYS A CA 1
ATOM 1592 C C . LYS A 1 205 ? 18.272 -6.813 21.428 1.00 56.03 205 LYS A C 1
ATOM 1594 O O . LYS A 1 205 ? 18.710 -6.126 22.349 1.00 56.03 205 LYS A O 1
ATOM 1599 N N . SER A 1 206 ? 18.328 -8.145 21.471 1.00 36.62 206 SER A N 1
ATOM 1600 C CA . SER A 1 206 ? 18.935 -8.856 22.599 1.00 36.62 206 SER A CA 1
ATOM 1601 C C . SER A 1 206 ? 20.425 -8.494 22.745 1.00 36.62 206 SER A C 1
ATOM 1603 O O . SER A 1 206 ? 21.315 -9.142 22.194 1.00 36.62 206 SER A O 1
ATOM 1605 N N . LYS A 1 207 ? 20.733 -7.471 23.538 1.00 38.06 207 LYS A N 1
ATOM 1606 C CA . LYS A 1 207 ? 22.036 -7.291 24.173 1.00 38.06 207 LYS A CA 1
ATOM 1607 C C . LYS A 1 207 ? 21.787 -7.158 25.663 1.00 38.06 207 LYS A C 1
ATOM 1609 O O . LYS A 1 207 ? 21.588 -6.070 26.185 1.00 38.06 207 LYS A O 1
ATOM 1614 N N . LYS A 1 208 ? 21.850 -8.300 26.357 1.00 37.81 208 LYS A N 1
ATOM 1615 C CA . LYS A 1 208 ? 21.976 -8.371 27.818 1.00 37.81 208 LYS A CA 1
ATOM 1616 C C . LYS A 1 208 ? 23.107 -7.441 28.283 1.00 37.81 208 LYS A C 1
ATOM 1618 O O . LYS A 1 208 ? 24.263 -7.858 28.328 1.00 37.81 208 LYS A O 1
ATOM 1623 N N . LYS A 1 209 ? 22.787 -6.223 28.715 1.00 36.62 209 LYS A N 1
ATOM 1624 C CA . LYS A 1 209 ? 23.592 -5.513 29.712 1.00 36.62 209 LYS A CA 1
ATOM 1625 C C . LYS A 1 209 ? 23.005 -5.840 31.076 1.00 36.62 209 LYS A C 1
ATOM 1627 O O . LYS A 1 209 ? 22.012 -5.277 31.515 1.00 36.62 209 LYS A O 1
ATOM 1632 N N . ARG A 1 210 ? 23.635 -6.813 31.737 1.00 39.91 210 ARG A N 1
ATOM 1633 C CA . ARG A 1 210 ? 23.487 -7.039 33.176 1.00 39.91 210 ARG A CA 1
ATOM 1634 C C . ARG A 1 210 ? 23.740 -5.718 33.912 1.00 39.91 210 ARG A C 1
ATOM 1636 O O . ARG A 1 210 ? 24.843 -5.191 33.828 1.00 39.91 210 ARG A O 1
ATOM 1643 N N . GLY A 1 211 ? 22.750 -5.275 34.682 1.00 42.56 211 GLY A N 1
ATOM 1644 C CA . GLY A 1 211 ? 22.941 -4.403 35.839 1.00 42.56 211 GLY A CA 1
ATOM 1645 C C . GLY A 1 211 ? 22.871 -2.901 35.576 1.00 42.56 211 GLY A C 1
ATOM 1646 O O . GLY A 1 211 ? 23.896 -2.228 35.588 1.00 42.56 211 GLY A O 1
ATOM 1647 N N . ARG A 1 212 ? 21.657 -2.351 35.494 1.00 29.78 212 ARG A N 1
ATOM 1648 C CA . ARG A 1 212 ? 21.348 -1.051 36.109 1.00 29.78 212 ARG A CA 1
ATOM 1649 C C . ARG A 1 212 ? 19.865 -1.040 36.516 1.00 29.78 212 ARG A C 1
ATOM 1651 O O . ARG A 1 212 ? 19.068 -1.582 35.756 1.00 29.78 212 ARG A O 1
ATOM 1658 N N . PRO A 1 213 ? 19.500 -0.547 37.714 1.00 37.41 213 PRO A N 1
ATOM 1659 C CA . PRO A 1 213 ? 18.117 -0.575 38.179 1.00 37.41 213 PRO A CA 1
ATOM 1660 C C . PRO A 1 213 ? 17.238 0.257 37.248 1.00 37.41 213 PRO A C 1
ATOM 1662 O O . PRO A 1 213 ? 17.661 1.321 36.801 1.00 37.41 213 PRO A O 1
ATOM 1665 N N . SER A 1 214 ? 16.040 -0.253 36.987 1.00 38.19 214 SER A N 1
ATOM 1666 C CA . SER A 1 214 ? 14.944 0.422 36.301 1.00 38.19 214 SER A CA 1
ATOM 1667 C C . SER A 1 214 ? 14.691 1.796 36.922 1.00 38.19 214 SER A C 1
ATOM 1669 O O . SER A 1 214 ? 14.173 1.893 38.036 1.00 38.19 214 SER A O 1
ATOM 1671 N N . ILE A 1 215 ? 15.089 2.838 36.199 1.00 30.89 215 ILE A N 1
ATOM 1672 C CA . ILE A 1 215 ? 14.529 4.180 36.347 1.00 30.89 215 ILE A CA 1
ATOM 1673 C C . ILE A 1 215 ? 13.151 4.096 35.667 1.00 30.89 215 ILE A C 1
ATOM 1675 O O . ILE A 1 215 ? 13.079 3.491 34.592 1.00 30.89 215 ILE A O 1
ATOM 1679 N N . PRO A 1 216 ? 12.057 4.575 36.289 1.00 33.38 216 PRO A N 1
ATOM 1680 C CA . PRO A 1 216 ? 10.773 4.651 35.599 1.00 33.38 216 PRO A CA 1
ATOM 1681 C C . PRO A 1 216 ? 10.988 5.498 34.347 1.00 33.38 216 PRO A C 1
ATOM 1683 O O . PRO A 1 216 ? 11.675 6.511 34.441 1.00 33.38 216 PRO A O 1
ATOM 1686 N N . ALA A 1 217 ? 10.480 5.055 33.198 1.00 35.06 217 ALA A N 1
ATOM 1687 C CA . ALA A 1 217 ? 10.478 5.873 31.995 1.00 35.06 217 ALA A CA 1
ATOM 1688 C C . ALA A 1 217 ? 9.816 7.213 32.351 1.00 35.06 217 ALA A C 1
ATOM 1690 O O . ALA A 1 217 ? 8.629 7.245 32.667 1.00 35.06 217 ALA A O 1
ATOM 1691 N N . GLU A 1 218 ? 10.632 8.263 32.440 1.00 31.73 218 GLU A N 1
ATOM 1692 C CA . GLU A 1 218 ? 10.159 9.640 32.443 1.00 31.73 218 GLU A CA 1
ATOM 1693 C C . GLU A 1 218 ? 9.441 9.858 31.111 1.00 31.73 218 GLU A C 1
ATOM 1695 O O . GLU A 1 218 ? 9.885 9.319 30.095 1.00 31.73 218 GLU A O 1
ATOM 1700 N N . ASP A 1 219 ? 8.312 10.565 31.171 1.00 38.03 219 ASP A N 1
ATOM 1701 C CA . ASP A 1 219 ? 7.448 10.912 30.047 1.00 38.03 219 ASP A CA 1
ATOM 1702 C C . ASP A 1 219 ? 8.279 11.290 28.811 1.00 38.03 219 ASP A C 1
ATOM 1704 O O . ASP A 1 219 ? 8.939 12.328 28.769 1.00 38.03 219 ASP A O 1
ATOM 1708 N N . ASP A 1 220 ? 8.279 10.401 27.819 1.00 39.66 220 ASP A N 1
ATOM 1709 C CA . ASP A 1 220 ? 8.750 10.713 26.479 1.00 39.66 220 ASP A CA 1
ATOM 1710 C C . ASP A 1 220 ? 7.653 11.585 25.860 1.00 39.66 220 ASP A C 1
ATOM 1712 O O . ASP A 1 220 ? 6.571 11.081 25.567 1.00 39.66 220 ASP A O 1
ATOM 1716 N N . ASP A 1 221 ? 7.917 12.883 25.676 1.00 43.94 221 ASP A N 1
ATOM 1717 C CA . ASP A 1 221 ? 7.098 13.855 24.916 1.00 43.94 221 ASP A CA 1
ATOM 1718 C C . ASP A 1 221 ? 6.947 13.462 23.416 1.00 43.94 221 ASP A C 1
ATOM 1720 O O . ASP A 1 221 ? 6.713 14.298 22.540 1.00 43.94 221 ASP A O 1
ATOM 1724 N N . GLY A 1 222 ? 7.136 12.185 23.083 1.00 62.19 222 GLY A N 1
ATOM 1725 C CA . GLY A 1 222 ? 7.044 11.622 21.749 1.00 62.19 222 GLY A CA 1
ATOM 1726 C C . GLY A 1 222 ? 5.614 11.226 21.391 1.00 62.19 222 GLY A C 1
ATOM 1727 O O . GLY A 1 222 ? 4.832 10.782 22.230 1.00 62.19 222 GLY A O 1
ATOM 1728 N N . LEU A 1 223 ? 5.284 11.347 20.104 1.00 79.06 223 LEU A N 1
ATOM 1729 C CA . LEU A 1 223 ? 4.055 10.786 19.544 1.00 79.06 223 LEU A CA 1
ATOM 1730 C C . LEU A 1 223 ? 3.958 9.289 19.867 1.00 79.06 223 LEU A C 1
ATOM 1732 O O . LEU A 1 223 ? 4.955 8.553 19.818 1.00 79.06 223 LEU A O 1
ATOM 1736 N N . GLU A 1 224 ? 2.741 8.829 20.155 1.00 90.94 224 GLU A N 1
ATOM 1737 C CA . GLU A 1 224 ? 2.485 7.422 20.437 1.00 90.94 224 GLU A CA 1
ATOM 1738 C C . GLU A 1 224 ? 2.973 6.550 19.265 1.00 90.94 224 GLU A C 1
ATOM 1740 O O . GLU A 1 224 ? 2.779 6.915 18.103 1.00 90.94 224 GLU A O 1
ATOM 1745 N N . PRO A 1 225 ? 3.597 5.381 19.512 1.00 94.31 225 PRO A N 1
ATOM 1746 C CA . PRO A 1 225 ? 4.123 4.545 18.432 1.00 94.31 225 PRO A CA 1
ATOM 1747 C C . PRO A 1 225 ? 3.052 4.184 17.392 1.00 94.31 225 PRO A C 1
ATOM 1749 O O . PRO A 1 225 ? 3.314 4.192 16.191 1.00 94.31 225 PRO A O 1
ATOM 1752 N N . ILE A 1 226 ? 1.824 3.919 17.845 1.00 95.56 226 ILE A N 1
ATOM 1753 C CA . ILE A 1 226 ? 0.696 3.663 16.951 1.00 95.56 226 ILE A CA 1
ATOM 1754 C C . ILE A 1 226 ? 0.332 4.881 16.091 1.00 95.56 226 ILE A C 1
ATOM 1756 O O . ILE A 1 226 ? -0.027 4.698 14.931 1.00 95.56 226 ILE A O 1
ATOM 1760 N N . ASP A 1 227 ? 0.490 6.106 16.599 1.00 95.56 227 ASP A N 1
ATOM 1761 C CA . ASP A 1 227 ? 0.194 7.331 15.849 1.00 95.56 227 ASP A CA 1
ATOM 1762 C C . ASP A 1 227 ? 1.163 7.491 14.679 1.00 95.56 227 ASP A C 1
ATOM 1764 O O . ASP A 1 227 ? 0.722 7.803 13.584 1.00 95.56 227 ASP A O 1
ATOM 1768 N N . ILE A 1 228 ? 2.448 7.167 14.859 1.00 96.06 228 ILE A N 1
ATOM 1769 C CA . ILE A 1 228 ? 3.451 7.189 13.775 1.00 96.06 228 ILE A CA 1
ATOM 1770 C C . ILE A 1 228 ? 3.126 6.138 12.695 1.00 96.06 228 ILE A C 1
ATOM 1772 O O . ILE A 1 228 ? 3.271 6.385 11.495 1.00 96.06 228 ILE A O 1
ATOM 1776 N N . ILE A 1 229 ? 2.660 4.952 13.105 1.00 96.94 229 ILE A N 1
ATOM 1777 C CA . ILE A 1 229 ? 2.225 3.904 12.167 1.00 96.94 229 ILE A CA 1
ATOM 1778 C C . ILE A 1 229 ? 0.994 4.379 11.380 1.00 96.94 229 ILE A C 1
ATOM 1780 O O . ILE A 1 229 ? 0.934 4.187 10.166 1.00 96.94 229 ILE A O 1
ATOM 1784 N N . VAL A 1 230 ? 0.018 5.005 12.046 1.00 97.06 230 VAL A N 1
ATOM 1785 C CA . VAL A 1 230 ? -1.181 5.544 11.385 1.00 97.06 230 VAL A CA 1
ATOM 1786 C C . VAL A 1 230 ? -0.858 6.754 10.515 1.00 97.06 230 VAL A C 1
ATOM 1788 O O . VAL A 1 230 ? -1.421 6.862 9.432 1.00 97.06 230 VAL A O 1
ATOM 1791 N N . ASP A 1 231 ? 0.081 7.605 10.909 1.00 95.62 231 ASP A N 1
ATOM 1792 C CA . ASP A 1 231 ? 0.564 8.726 10.101 1.00 95.62 231 ASP A CA 1
ATOM 1793 C C . ASP A 1 231 ? 1.194 8.237 8.789 1.00 95.62 231 ASP A C 1
ATOM 1795 O O . ASP A 1 231 ? 0.869 8.723 7.709 1.00 95.62 231 ASP A O 1
ATOM 1799 N N . THR A 1 232 ? 1.966 7.147 8.847 1.00 95.81 232 THR A N 1
ATOM 1800 C CA . THR A 1 232 ? 2.484 6.479 7.639 1.00 95.81 232 THR A CA 1
ATOM 1801 C C . THR A 1 232 ? 1.346 5.983 6.732 1.00 95.81 232 THR A C 1
ATOM 1803 O O . THR A 1 232 ? 1.423 6.097 5.507 1.00 95.81 232 THR A O 1
ATOM 1806 N N . ILE A 1 233 ? 0.256 5.460 7.310 1.00 96.94 233 ILE A N 1
ATOM 1807 C CA . ILE A 1 233 ? -0.943 5.070 6.548 1.00 96.94 233 ILE A CA 1
ATOM 1808 C C . ILE A 1 233 ? -1.632 6.301 5.954 1.00 96.94 233 ILE A C 1
ATOM 1810 O O . ILE A 1 233 ? -2.078 6.244 4.813 1.00 96.94 233 ILE A O 1
ATOM 1814 N N . ILE A 1 234 ? -1.714 7.414 6.683 1.00 95.38 234 ILE A N 1
ATOM 1815 C CA . ILE A 1 234 ? -2.267 8.673 6.170 1.00 95.38 234 ILE A CA 1
ATOM 1816 C C . ILE A 1 234 ? -1.434 9.169 4.985 1.00 95.38 234 ILE A C 1
ATOM 1818 O O . ILE A 1 234 ? -2.022 9.501 3.959 1.00 95.38 234 ILE A O 1
ATOM 1822 N N . GLY A 1 235 ? -0.102 9.096 5.049 1.00 93.81 235 GLY A N 1
ATOM 1823 C CA . GLY A 1 235 ? 0.775 9.393 3.911 1.00 93.81 235 GLY A CA 1
ATOM 1824 C C . GLY A 1 235 ? 0.512 8.489 2.698 1.00 93.81 235 GLY A C 1
ATOM 1825 O O . GLY A 1 235 ? 0.504 8.953 1.557 1.00 93.81 235 GLY A O 1
ATOM 1826 N N . PHE A 1 236 ? 0.190 7.207 2.920 1.00 94.31 236 PHE A N 1
ATOM 1827 C CA . PHE A 1 236 ? -0.276 6.311 1.849 1.00 94.31 236 PHE A CA 1
ATOM 1828 C C . PHE A 1 236 ? -1.611 6.762 1.260 1.00 94.31 236 PHE A C 1
ATOM 1830 O O . PHE A 1 236 ? -1.823 6.667 0.048 1.00 94.31 236 PHE A O 1
ATOM 1837 N N . MET A 1 237 ? -2.513 7.254 2.110 1.00 94.19 237 MET A N 1
ATOM 1838 C CA . MET A 1 237 ? -3.774 7.816 1.654 1.00 94.19 237 MET A CA 1
ATOM 1839 C C . MET A 1 237 ? -3.559 9.126 0.905 1.00 94.19 237 MET A C 1
ATOM 1841 O O . MET A 1 237 ? -4.325 9.359 -0.011 1.00 94.19 237 MET A O 1
ATOM 1845 N N . GLU A 1 238 ? -2.559 9.948 1.224 1.00 90.75 238 GLU A N 1
ATOM 1846 C CA . GLU A 1 238 ? -2.280 11.227 0.551 1.00 90.75 238 GLU A CA 1
ATOM 1847 C C . GLU A 1 238 ? -1.738 11.030 -0.868 1.00 90.75 238 GLU A C 1
ATOM 1849 O O . GLU A 1 238 ? -2.306 11.567 -1.811 1.00 90.75 238 GLU A O 1
ATOM 1854 N N . LYS A 1 239 ? -0.726 10.171 -1.052 1.00 85.00 239 LYS A N 1
ATOM 1855 C CA . LYS A 1 239 ? -0.131 9.877 -2.376 1.00 85.00 239 LYS A CA 1
ATOM 1856 C C . LYS A 1 239 ? -1.081 9.138 -3.336 1.00 85.00 239 LYS A C 1
ATOM 1858 O O . LYS A 1 239 ? -0.889 9.166 -4.544 1.00 85.00 239 LYS A O 1
ATOM 1863 N N . SER A 1 240 ? -2.094 8.454 -2.800 1.00 80.19 240 SER A N 1
ATOM 1864 C CA . SER A 1 240 ? -3.258 7.898 -3.514 1.00 80.19 240 SER A CA 1
ATOM 1865 C C . SER A 1 240 ? -3.069 6.844 -4.610 1.00 80.19 240 SER A C 1
ATOM 1867 O O . SER A 1 240 ? -4.050 6.536 -5.296 1.00 80.19 240 SER A O 1
ATOM 1869 N N . THR A 1 241 ? -1.904 6.223 -4.794 1.00 89.44 241 THR A N 1
ATOM 1870 C CA . THR A 1 241 ? -1.840 5.117 -5.768 1.00 89.44 241 THR A CA 1
ATOM 1871 C C . THR A 1 241 ? -2.813 3.997 -5.366 1.00 89.44 241 THR A C 1
ATOM 1873 O O . THR A 1 241 ? -3.047 3.747 -4.174 1.00 89.44 241 THR A O 1
ATOM 1876 N N . ALA A 1 242 ? -3.392 3.287 -6.342 1.00 90.38 242 ALA A N 1
ATOM 1877 C CA . ALA A 1 242 ? -4.341 2.201 -6.063 1.00 90.38 242 ALA A CA 1
ATOM 1878 C C . ALA A 1 242 ? -3.757 1.155 -5.093 1.00 90.38 242 ALA A C 1
ATOM 1880 O O . ALA A 1 242 ? -4.447 0.664 -4.196 1.00 90.38 242 ALA A O 1
ATOM 1881 N N . TYR A 1 243 ? -2.460 0.869 -5.238 1.00 94.75 243 TYR A N 1
ATOM 1882 C CA . TYR A 1 243 ? -1.698 0.007 -4.343 1.00 94.75 243 TYR A CA 1
ATOM 1883 C C . TYR A 1 243 ? -1.657 0.539 -2.908 1.00 94.75 243 TYR A C 1
ATOM 1885 O O . TYR A 1 243 ? -2.074 -0.169 -1.989 1.00 94.75 243 TYR A O 1
ATOM 1893 N N . MET A 1 244 ? -1.233 1.789 -2.710 1.00 93.94 244 MET A N 1
ATOM 1894 C CA . MET A 1 244 ? -1.123 2.394 -1.379 1.00 93.94 244 MET A CA 1
ATOM 1895 C C . MET A 1 244 ? -2.474 2.506 -0.683 1.00 93.94 244 MET A C 1
ATOM 1897 O O . MET A 1 244 ? -2.573 2.188 0.498 1.00 93.94 244 MET A O 1
ATOM 1901 N N . ARG A 1 245 ? -3.537 2.857 -1.414 1.00 95.12 245 ARG A N 1
ATOM 1902 C CA . ARG A 1 245 ? -4.896 2.910 -0.859 1.00 95.12 245 ARG A CA 1
ATOM 1903 C C . ARG A 1 245 ? -5.365 1.541 -0.370 1.00 95.12 245 ARG A C 1
ATOM 1905 O O . ARG A 1 245 ? -5.946 1.432 0.710 1.00 95.12 245 ARG A O 1
ATOM 1912 N N . ILE A 1 246 ? -5.153 0.491 -1.165 1.00 95.88 246 ILE A N 1
ATOM 1913 C CA . ILE A 1 246 ? -5.568 -0.869 -0.800 1.00 95.88 246 ILE A CA 1
ATOM 1914 C C . ILE A 1 246 ? -4.755 -1.377 0.393 1.00 95.88 246 ILE A C 1
ATOM 1916 O O . ILE A 1 246 ? -5.337 -1.892 1.351 1.00 95.88 246 ILE A O 1
ATOM 1920 N N . VAL A 1 247 ? -3.434 -1.198 0.362 1.00 96.62 247 VAL A N 1
ATOM 1921 C CA . VAL A 1 247 ? -2.552 -1.575 1.471 1.00 96.62 247 VAL A CA 1
ATOM 1922 C C . VAL A 1 247 ? -2.911 -0.795 2.731 1.00 96.62 247 VAL A C 1
ATOM 1924 O O . VAL A 1 247 ? -3.129 -1.415 3.765 1.00 96.62 247 VAL A O 1
ATOM 1927 N N . GLY A 1 248 ? -3.042 0.530 2.654 1.00 96.94 248 GLY A N 1
ATOM 1928 C CA . GLY A 1 248 ? -3.361 1.396 3.790 1.00 96.94 248 GLY A CA 1
ATOM 1929 C C . GLY A 1 248 ? -4.668 0.999 4.475 1.00 96.94 248 GLY A C 1
ATOM 1930 O O . GLY A 1 248 ? -4.694 0.799 5.688 1.00 96.94 248 GLY A O 1
ATOM 1931 N N . ASN A 1 249 ? -5.727 0.751 3.699 1.00 97.25 249 ASN A N 1
ATOM 1932 C CA . ASN A 1 249 ? -7.000 0.251 4.226 1.00 97.25 249 ASN A CA 1
ATOM 1933 C C . ASN A 1 249 ? -6.863 -1.126 4.897 1.00 97.25 249 ASN A C 1
ATOM 1935 O O . ASN A 1 249 ? -7.429 -1.359 5.969 1.00 97.25 249 ASN A O 1
ATOM 1939 N N . GLN A 1 250 ? -6.118 -2.047 4.280 1.00 96.75 250 GLN A N 1
ATOM 1940 C CA . GLN A 1 250 ? -5.905 -3.387 4.826 1.00 96.75 250 GLN A CA 1
ATOM 1941 C C . GLN A 1 250 ? -5.086 -3.345 6.123 1.00 96.75 250 GLN A C 1
ATOM 1943 O O . GLN A 1 250 ? -5.457 -4.000 7.096 1.00 96.75 250 GLN A O 1
ATOM 1948 N N . VAL A 1 251 ? -4.008 -2.559 6.157 1.00 97.50 251 VAL A N 1
ATOM 1949 C CA . VAL A 1 251 ? -3.170 -2.349 7.344 1.00 97.50 251 VAL A CA 1
ATOM 1950 C C . VAL A 1 251 ? -4.000 -1.722 8.457 1.00 97.50 251 VAL A C 1
ATOM 1952 O O . VAL A 1 251 ? -4.039 -2.280 9.550 1.00 97.50 251 VAL A O 1
ATOM 1955 N N . PHE A 1 252 ? -4.722 -0.631 8.184 1.00 98.00 252 PHE A N 1
ATOM 1956 C CA . PHE A 1 252 ? -5.544 0.051 9.186 1.00 98.00 252 PHE A CA 1
ATOM 1957 C C . PHE A 1 252 ? -6.612 -0.874 9.784 1.00 98.00 252 PHE A C 1
ATOM 1959 O O . PHE A 1 252 ? -6.835 -0.893 10.992 1.00 98.00 252 PHE A O 1
ATOM 1966 N N . SER A 1 253 ? -7.222 -1.721 8.952 1.00 96.94 253 SER A N 1
ATOM 1967 C CA . SER A 1 253 ? -8.141 -2.775 9.393 1.00 96.94 253 SER A CA 1
ATOM 1968 C C . SER A 1 253 ? -7.499 -3.749 10.395 1.00 96.94 253 SER A C 1
ATOM 1970 O O . SER A 1 253 ? -8.182 -4.179 11.326 1.00 96.94 253 SER A O 1
ATOM 1972 N N . LEU A 1 254 ? -6.222 -4.098 10.207 1.00 95.88 254 LEU A N 1
ATOM 1973 C CA . LEU A 1 254 ? -5.477 -5.045 11.048 1.00 95.88 254 LEU A CA 1
ATOM 1974 C C . LEU A 1 254 ? -4.958 -4.422 12.355 1.00 95.88 254 LEU A C 1
ATOM 1976 O O . LEU A 1 254 ? -4.828 -5.139 13.337 1.00 95.88 254 LEU A O 1
ATOM 1980 N N . ILE A 1 255 ? -4.668 -3.117 12.378 1.00 96.56 255 ILE A N 1
ATOM 1981 C CA . ILE A 1 255 ? -4.154 -2.407 13.571 1.00 96.56 255 ILE A CA 1
ATOM 1982 C C . ILE A 1 255 ? -5.242 -1.657 14.355 1.00 96.56 255 ILE A C 1
ATOM 1984 O O . ILE A 1 255 ? -4.949 -0.981 15.339 1.00 96.56 255 ILE A O 1
ATOM 1988 N N . SER A 1 256 ? -6.494 -1.710 13.889 1.00 95.44 256 SER A N 1
ATOM 1989 C CA . SER A 1 256 ? -7.600 -0.888 14.406 1.00 95.44 256 SER A CA 1
ATOM 1990 C C . SER A 1 256 ? -7.869 -1.048 15.908 1.00 95.44 256 SER A C 1
ATOM 1992 O O . SER A 1 256 ? -8.428 -0.144 16.521 1.00 95.44 256 SER A O 1
ATOM 1994 N N . ASP A 1 257 ? -7.483 -2.177 16.500 1.00 93.69 257 ASP A N 1
ATOM 1995 C CA . ASP A 1 257 ? -7.603 -2.491 17.926 1.00 93.69 257 ASP A CA 1
ATOM 1996 C C . ASP A 1 257 ? -6.508 -1.846 18.795 1.00 93.69 257 ASP A C 1
ATOM 1998 O O . ASP A 1 257 ? -6.620 -1.839 20.019 1.00 93.69 257 ASP A O 1
ATOM 2002 N N . GLN A 1 258 ? -5.446 -1.305 18.195 1.00 94.00 258 GLN A N 1
ATOM 2003 C CA . GLN A 1 258 ? -4.376 -0.572 18.889 1.00 94.00 258 GLN A CA 1
ATOM 2004 C C . GLN A 1 258 ? -4.557 0.948 18.840 1.00 94.00 258 GLN A C 1
ATOM 2006 O O . GLN A 1 258 ? -3.827 1.673 19.511 1.00 94.00 258 GLN A O 1
ATOM 2011 N N . VAL A 1 259 ? -5.537 1.430 18.073 1.00 92.94 259 VAL A N 1
ATOM 2012 C CA . VAL A 1 259 ? -5.844 2.855 17.897 1.00 92.94 259 VAL A CA 1
ATOM 2013 C C . VAL A 1 259 ? -6.205 3.497 19.239 1.00 92.94 259 VAL A C 1
ATOM 2015 O O . VAL A 1 259 ? -7.108 3.040 19.947 1.00 92.94 259 VAL A O 1
ATOM 2018 N N . LYS A 1 260 ? -5.520 4.595 19.563 1.00 92.44 260 LYS A N 1
ATOM 2019 C CA . LYS A 1 260 ? -5.725 5.393 20.776 1.00 92.44 260 LYS A CA 1
ATOM 2020 C C . LYS A 1 260 ? -6.544 6.648 20.477 1.00 92.44 260 LYS A C 1
ATOM 2022 O O . LYS A 1 260 ? -6.871 6.952 19.332 1.00 92.44 260 LYS A O 1
ATOM 2027 N N . SER A 1 261 ? -6.889 7.391 21.526 1.00 91.19 261 SER A N 1
ATOM 2028 C CA . SER A 1 261 ? -7.566 8.687 21.396 1.00 91.19 261 SER A CA 1
ATOM 2029 C C . SER A 1 261 ? -6.769 9.669 20.531 1.00 91.19 261 SER A C 1
ATOM 2031 O O . SER A 1 261 ? -7.349 10.268 19.633 1.00 91.19 261 SER A O 1
ATOM 2033 N N . SER A 1 262 ? -5.450 9.752 20.735 1.00 93.06 262 SER A N 1
ATOM 2034 C CA . SER A 1 262 ? -4.547 10.591 19.936 1.00 93.06 262 SER A CA 1
ATOM 2035 C C . SER A 1 262 ? -4.542 10.204 18.454 1.00 93.06 262 SER A C 1
ATOM 2037 O O . SER A 1 262 ? -4.590 11.070 17.586 1.00 93.06 262 SER A O 1
ATOM 2039 N N . THR A 1 263 ? -4.611 8.905 18.152 1.00 94.31 263 THR A N 1
ATOM 2040 C CA . THR A 1 263 ? -4.711 8.388 16.781 1.00 94.31 263 THR A CA 1
ATOM 2041 C C . THR A 1 263 ? -5.996 8.840 16.085 1.00 94.31 263 THR A C 1
ATOM 2043 O O . THR A 1 263 ? -6.003 9.132 14.890 1.00 94.31 263 THR A O 1
ATOM 2046 N N . ILE A 1 264 ? -7.113 8.883 16.819 1.00 94.12 264 ILE A N 1
ATOM 2047 C CA . ILE A 1 264 ? -8.385 9.378 16.283 1.00 94.12 264 ILE A CA 1
ATOM 2048 C C . ILE A 1 264 ? -8.298 10.875 16.012 1.00 94.12 264 ILE A C 1
ATOM 2050 O O . ILE A 1 264 ? -8.750 11.312 14.956 1.00 94.12 264 ILE A O 1
ATOM 2054 N N . ASP A 1 265 ? -7.689 11.636 16.917 1.00 92.12 265 ASP A N 1
ATOM 2055 C CA . ASP A 1 265 ? -7.485 13.071 16.732 1.00 92.12 265 ASP A CA 1
ATOM 2056 C C . ASP A 1 265 ? -6.613 13.333 15.486 1.00 92.12 265 ASP A C 1
ATOM 2058 O O . ASP A 1 265 ? -7.005 14.132 14.640 1.00 92.12 265 ASP A O 1
ATOM 2062 N N . LEU A 1 266 ? -5.541 12.553 15.276 1.00 93.31 266 LEU A N 1
ATOM 2063 C CA . LEU A 1 266 ? -4.707 12.598 14.065 1.00 93.31 266 LEU A CA 1
ATOM 2064 C C . LEU A 1 266 ? -5.522 12.391 12.774 1.00 93.31 266 LEU A C 1
ATOM 2066 O O . LEU A 1 266 ? -5.368 13.153 11.821 1.00 93.31 266 LEU A O 1
ATOM 2070 N N . ILE A 1 267 ? -6.407 11.387 12.733 1.00 93.88 267 ILE A N 1
ATOM 2071 C CA . ILE A 1 267 ? -7.286 11.121 11.576 1.00 93.88 267 ILE A CA 1
ATOM 2072 C C . ILE A 1 267 ? -8.273 12.276 11.363 1.00 93.88 267 ILE A C 1
ATOM 2074 O O . ILE A 1 267 ? -8.537 12.671 10.226 1.00 93.88 267 ILE A O 1
ATOM 2078 N N . LEU A 1 268 ? -8.837 12.815 12.446 1.00 91.38 268 LEU A N 1
ATOM 2079 C CA . LEU A 1 268 ? -9.805 13.908 12.391 1.00 91.38 268 LEU A CA 1
ATOM 2080 C C . LEU A 1 268 ? -9.174 15.215 11.904 1.00 91.38 268 LEU A C 1
ATOM 2082 O O . LEU A 1 268 ? -9.808 15.908 11.107 1.00 91.38 268 LEU A O 1
ATOM 2086 N N . THR A 1 269 ? -7.930 15.511 12.288 1.00 91.94 269 THR A N 1
ATOM 2087 C CA . THR A 1 269 ? -7.185 16.685 11.805 1.00 91.94 269 THR A CA 1
ATOM 2088 C C . THR A 1 269 ? -7.087 16.707 10.278 1.00 91.94 269 THR A C 1
ATOM 2090 O O . THR A 1 269 ? -7.236 17.764 9.671 1.00 91.94 269 THR A O 1
ATOM 2093 N N . GLN A 1 270 ? -6.960 15.547 9.623 1.00 90.56 270 GLN A N 1
ATOM 2094 C CA . GLN A 1 270 ? -6.923 15.469 8.153 1.00 90.56 270 GLN A CA 1
ATOM 2095 C C . GLN A 1 270 ? -8.267 15.824 7.484 1.00 90.56 270 GLN A C 1
ATOM 2097 O O . GLN A 1 270 ? -8.323 16.160 6.298 1.00 90.56 270 GLN A O 1
ATOM 2102 N N . LEU A 1 271 ? -9.380 15.743 8.221 1.00 85.31 271 LEU A N 1
ATOM 2103 C CA . LEU A 1 271 ? -10.718 16.072 7.719 1.00 85.31 271 LEU A CA 1
ATOM 2104 C C . LEU A 1 271 ? -11.058 17.556 7.877 1.00 85.31 271 LEU A C 1
ATOM 2106 O O . LEU A 1 271 ? -11.953 18.055 7.178 1.00 85.31 271 LEU A O 1
ATOM 2110 N N . GLU A 1 272 ? -10.340 18.278 8.738 1.00 82.19 272 GLU A N 1
ATOM 2111 C CA . GLU A 1 272 ? -10.578 19.695 8.984 1.00 82.19 272 GLU A CA 1
ATOM 2112 C C . GLU A 1 272 ? -10.457 20.501 7.691 1.00 82.19 272 GLU A C 1
ATOM 2114 O O . GLU A 1 272 ? -9.591 20.300 6.835 1.00 82.19 272 GLU A O 1
ATOM 2119 N N . THR A 1 273 ? -11.417 21.394 7.477 1.00 63.78 273 THR A N 1
ATOM 2120 C CA . THR A 1 273 ? -11.387 22.283 6.317 1.00 63.78 273 THR A CA 1
ATOM 2121 C C . THR A 1 273 ? -10.584 23.500 6.722 1.00 63.78 273 THR A C 1
ATOM 2123 O O . THR A 1 273 ? -11.109 24.362 7.419 1.00 63.78 273 THR A O 1
ATOM 2126 N N . ARG A 1 274 ? -9.313 23.553 6.310 1.00 53.69 274 ARG A N 1
ATOM 2127 C CA . ARG A 1 274 ? -8.608 24.831 6.218 1.00 53.69 274 ARG A CA 1
ATOM 2128 C C . ARG A 1 274 ? -9.353 25.654 5.176 1.00 53.69 274 ARG A C 1
ATOM 2130 O O . ARG A 1 274 ? -9.474 25.229 4.027 1.00 53.69 274 ARG A O 1
ATOM 2137 N N . ASP A 1 275 ? -9.974 26.734 5.625 1.00 41.47 275 ASP A N 1
ATOM 2138 C CA . ASP A 1 275 ? -10.652 27.680 4.753 1.00 41.47 275 ASP A CA 1
ATOM 2139 C C . ASP A 1 275 ? -9.553 28.524 4.085 1.00 41.47 275 ASP A C 1
ATOM 2141 O O . ASP A 1 275 ? -8.835 29.234 4.794 1.00 41.47 275 ASP A O 1
ATOM 2145 N N . PRO A 1 276 ? -9.344 28.432 2.760 1.00 41.72 276 PRO A N 1
ATOM 2146 C CA . PRO A 1 276 ? -8.325 29.241 2.087 1.00 41.72 276 PRO A CA 1
ATOM 2147 C C . PRO A 1 276 ? -8.637 30.746 2.190 1.00 41.72 276 PRO A C 1
ATOM 2149 O O . PRO A 1 276 ? -7.745 31.578 2.092 1.00 41.72 276 PRO A O 1
ATOM 2152 N N . THR A 1 277 ? -9.890 31.107 2.490 1.00 39.53 277 THR A N 1
ATOM 2153 C CA . THR A 1 277 ? -10.338 32.504 2.594 1.00 39.53 277 THR A CA 1
ATOM 2154 C C . THR A 1 277 ? -9.882 33.230 3.863 1.00 39.53 277 THR A C 1
ATOM 2156 O O . THR A 1 277 ? -10.021 34.449 3.947 1.00 39.53 277 THR A O 1
ATOM 2159 N N . THR A 1 278 ? -9.326 32.526 4.857 1.00 38.84 278 THR A N 1
ATOM 2160 C CA . THR A 1 278 ? -8.839 33.162 6.096 1.00 38.84 278 THR A CA 1
ATOM 2161 C C . THR A 1 278 ? -7.400 33.675 6.033 1.00 38.84 278 THR A C 1
ATOM 2163 O O . THR A 1 278 ? -7.018 34.420 6.931 1.00 38.84 278 THR A O 1
ATOM 2166 N N . GLU A 1 279 ? -6.622 33.350 4.993 1.00 37.75 279 GLU A N 1
ATOM 2167 C CA . GLU A 1 279 ? -5.234 33.838 4.855 1.00 37.75 279 GLU A CA 1
ATOM 2168 C C . GLU A 1 279 ? -5.025 34.843 3.709 1.00 37.75 279 GLU A C 1
ATOM 2170 O O . GLU A 1 279 ? -4.074 35.618 3.754 1.00 37.75 279 GLU A O 1
ATOM 2175 N N . GLU A 1 280 ? -5.943 34.945 2.742 1.00 36.19 280 GLU A N 1
ATOM 2176 C CA . GLU A 1 280 ? -5.803 35.902 1.628 1.00 36.19 280 GLU A CA 1
ATOM 2177 C C . GLU A 1 280 ? -6.187 37.353 1.988 1.00 36.19 280 GLU A C 1
ATOM 2179 O O . GLU A 1 280 ? -5.835 38.280 1.270 1.00 36.19 280 GLU A O 1
ATOM 2184 N N . SER A 1 281 ? -6.825 37.606 3.138 1.00 31.55 281 SER A N 1
ATOM 2185 C CA . SER A 1 281 ? -7.225 38.968 3.547 1.00 31.55 281 SER A CA 1
ATOM 2186 C C . SER A 1 281 ? -6.135 39.761 4.296 1.00 31.55 281 SER A C 1
ATOM 2188 O O . SER A 1 281 ? -6.435 40.804 4.884 1.00 31.55 281 SER A O 1
ATOM 2190 N N . SER A 1 282 ? -4.887 39.287 4.348 1.00 32.12 282 SER A N 1
ATOM 2191 C CA . SER A 1 282 ? -3.783 39.989 5.035 1.00 32.12 282 SER A CA 1
ATOM 2192 C C . SER A 1 282 ? -2.538 40.234 4.181 1.00 32.12 282 SER A C 1
ATOM 2194 O O . SER A 1 282 ? -1.540 40.683 4.733 1.00 32.12 282 SER A O 1
ATOM 2196 N N . ASN A 1 283 ? -2.596 40.004 2.863 1.00 32.16 283 ASN A N 1
ATOM 2197 C CA . ASN A 1 283 ? -1.434 40.180 1.981 1.00 32.16 283 ASN A CA 1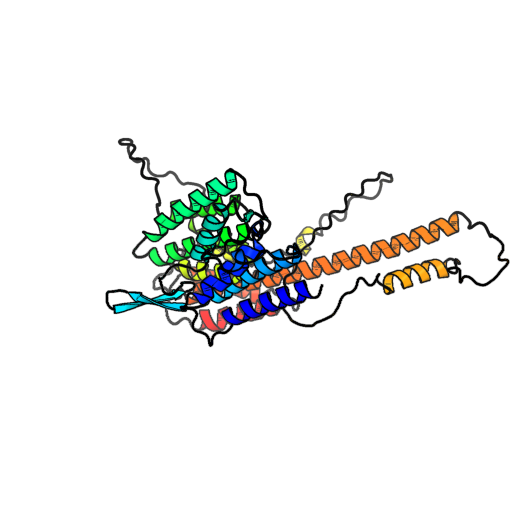
ATOM 2198 C C . ASN A 1 283 ? -1.681 41.060 0.737 1.00 32.16 283 ASN A C 1
ATOM 2200 O O . ASN A 1 283 ? -0.865 41.051 -0.176 1.00 32.16 283 ASN A O 1
ATOM 2204 N N . GLU A 1 284 ? -2.762 41.848 0.702 1.00 33.34 284 GLU A N 1
ATOM 2205 C CA . GLU A 1 284 ? -3.048 42.815 -0.381 1.00 33.34 284 GLU A CA 1
ATOM 2206 C C . GLU A 1 284 ? -2.618 44.262 -0.054 1.00 33.34 284 GLU A C 1
ATOM 2208 O O . GLU A 1 284 ? -3.190 45.217 -0.568 1.00 33.34 284 GLU A O 1
ATOM 2213 N N . GLU A 1 285 ? -1.604 44.465 0.790 1.00 34.84 285 GLU A N 1
ATOM 2214 C CA . GLU A 1 285 ? -0.986 45.788 0.959 1.00 34.84 285 GLU A CA 1
ATOM 2215 C C . GLU A 1 285 ? 0.534 45.658 1.098 1.00 34.84 285 GLU A C 1
ATOM 2217 O O . GLU A 1 285 ? 1.037 45.659 2.217 1.00 34.84 285 GLU A O 1
ATOM 2222 N N . MET A 1 286 ? 1.245 45.500 -0.028 1.00 37.28 286 MET A N 1
ATOM 2223 C CA . MET A 1 286 ? 2.618 45.984 -0.296 1.00 37.28 286 MET A CA 1
ATOM 2224 C C . MET A 1 286 ? 3.187 45.285 -1.541 1.00 37.28 286 MET A C 1
ATOM 2226 O O . MET A 1 286 ? 3.624 44.146 -1.445 1.00 37.28 286 MET A O 1
ATOM 2230 N N . ASP A 1 287 ? 3.130 45.954 -2.694 1.00 29.14 287 ASP A N 1
ATOM 2231 C CA . ASP A 1 287 ? 4.272 46.140 -3.613 1.00 29.14 287 ASP A CA 1
ATOM 2232 C C . ASP A 1 287 ? 3.780 46.829 -4.897 1.00 29.14 287 ASP A C 1
ATOM 2234 O O . ASP A 1 287 ? 3.447 46.204 -5.903 1.00 29.14 287 ASP A O 1
ATOM 2238 N N . GLU A 1 288 ? 3.704 48.159 -4.827 1.00 37.78 288 GLU A N 1
ATOM 2239 C CA . GLU A 1 288 ? 3.989 49.007 -5.984 1.00 37.78 288 GLU A CA 1
ATOM 2240 C C . GLU A 1 288 ? 5.478 49.378 -5.887 1.00 37.78 288 GLU A C 1
ATOM 2242 O O . GLU A 1 288 ? 5.928 49.781 -4.814 1.00 37.78 288 GLU A O 1
ATOM 2247 N N . ASP A 1 289 ? 6.176 49.263 -7.020 1.00 32.38 289 ASP A N 1
ATOM 2248 C CA . ASP A 1 289 ? 7.564 49.663 -7.305 1.00 32.38 289 ASP A CA 1
ATOM 2249 C C . ASP A 1 289 ? 8.669 48.618 -7.041 1.00 32.38 289 ASP A C 1
ATOM 2251 O O . ASP A 1 289 ? 9.197 48.506 -5.942 1.00 32.38 289 ASP A O 1
ATOM 2255 N N . GLU A 1 290 ? 9.120 47.933 -8.101 1.00 31.47 290 GLU A N 1
ATOM 2256 C CA . GLU A 1 290 ? 10.453 48.192 -8.680 1.00 31.47 290 GLU A CA 1
ATOM 2257 C C . GLU A 1 290 ? 10.661 47.427 -10.005 1.00 31.47 290 GLU A C 1
ATOM 2259 O O . GLU A 1 290 ? 10.434 46.223 -10.125 1.00 31.47 290 GLU A O 1
ATOM 2264 N N . GLU A 1 291 ? 11.074 48.190 -11.017 1.00 33.81 291 GLU A N 1
ATOM 2265 C CA . GLU A 1 291 ? 11.684 47.736 -12.264 1.00 33.81 291 GLU A CA 1
ATOM 2266 C C . GLU A 1 291 ? 13.024 47.027 -11.977 1.00 33.81 291 GLU A C 1
ATOM 2268 O O . GLU A 1 291 ? 13.775 47.474 -11.113 1.00 33.81 291 GLU A O 1
ATOM 2273 N N . ASP A 1 292 ? 13.345 45.978 -12.743 1.00 30.55 292 ASP A N 1
ATOM 2274 C CA . ASP A 1 292 ? 14.596 45.820 -13.518 1.00 30.55 292 ASP A CA 1
ATOM 2275 C C . ASP A 1 292 ? 15.071 44.352 -13.646 1.00 30.55 292 ASP A C 1
ATOM 2277 O O . ASP A 1 292 ? 14.844 43.482 -12.808 1.00 30.55 292 ASP A O 1
ATOM 2281 N N . GLU A 1 293 ? 15.697 44.132 -14.793 1.00 33.66 293 GLU A N 1
ATOM 2282 C CA . GLU A 1 293 ? 16.105 42.952 -15.544 1.00 33.66 293 GLU A CA 1
ATOM 2283 C C . GLU A 1 293 ? 16.945 41.874 -14.828 1.00 33.66 293 GLU A C 1
ATOM 2285 O O . GLU A 1 293 ? 17.789 42.147 -13.975 1.00 33.66 293 GLU A O 1
ATOM 2290 N N . GLY A 1 294 ? 16.838 40.631 -15.323 1.00 28.81 294 GLY A N 1
ATOM 2291 C CA . GLY A 1 294 ? 17.901 39.634 -15.157 1.00 28.81 294 GLY A CA 1
ATOM 2292 C C . GLY A 1 294 ? 17.472 38.181 -15.348 1.00 28.81 294 GLY A C 1
ATOM 2293 O O . GLY A 1 294 ? 16.878 37.586 -14.458 1.00 28.81 294 GLY A O 1
ATOM 2294 N N . GLU A 1 295 ? 17.824 37.617 -16.502 1.00 33.66 295 GLU A N 1
ATOM 2295 C CA . GLU A 1 295 ? 17.773 36.196 -16.870 1.00 33.66 295 GLU A CA 1
ATOM 2296 C C . GLU A 1 295 ? 18.151 35.219 -15.732 1.00 33.66 295 GLU A C 1
ATOM 2298 O O . GLU A 1 295 ? 19.273 35.266 -15.235 1.00 33.66 295 GLU A O 1
ATOM 2303 N N . ASP A 1 296 ? 17.283 34.245 -15.428 1.00 27.22 296 ASP A N 1
ATOM 2304 C CA . ASP A 1 296 ? 17.697 32.834 -15.412 1.00 27.22 296 ASP A CA 1
ATOM 2305 C C . ASP A 1 296 ? 16.491 31.902 -15.616 1.00 27.22 296 ASP A C 1
ATOM 2307 O O . ASP A 1 296 ? 15.474 31.972 -14.924 1.00 27.22 296 ASP A O 1
ATOM 2311 N N . ASN A 1 297 ? 16.599 31.055 -16.632 1.00 33.91 297 ASN A N 1
ATOM 2312 C CA . ASN A 1 297 ? 15.560 30.170 -17.139 1.00 33.91 297 ASN A CA 1
ATOM 2313 C C . ASN A 1 297 ? 15.873 28.741 -16.693 1.00 33.91 297 ASN A C 1
ATOM 2315 O O . ASN A 1 297 ? 16.390 27.951 -17.481 1.00 33.91 297 ASN A O 1
ATOM 2319 N N . ASP A 1 298 ? 15.532 28.403 -15.449 1.00 26.88 298 ASP A N 1
ATOM 2320 C CA . ASP A 1 298 ? 15.537 27.017 -14.981 1.00 26.88 298 ASP A CA 1
ATOM 2321 C C . ASP A 1 298 ? 14.121 26.437 -15.038 1.00 26.88 298 ASP A C 1
ATOM 2323 O O . ASP A 1 298 ? 13.290 26.515 -14.131 1.00 26.88 298 ASP A O 1
ATOM 2327 N N . ASN A 1 299 ? 13.867 25.858 -16.204 1.00 30.94 299 ASN A N 1
ATOM 2328 C CA . ASN A 1 299 ? 12.665 25.161 -16.612 1.00 30.94 299 ASN A CA 1
ATOM 2329 C C . ASN A 1 299 ? 12.533 23.835 -15.834 1.00 30.94 299 ASN A C 1
ATOM 2331 O O . ASN A 1 299 ? 12.928 22.770 -16.312 1.00 30.94 299 ASN A O 1
ATOM 2335 N N . VAL A 1 300 ? 11.993 23.888 -14.612 1.00 27.69 300 VAL A N 1
ATOM 2336 C CA . VAL A 1 300 ? 11.658 22.690 -13.823 1.00 27.69 300 VAL A CA 1
ATOM 2337 C C . VAL A 1 300 ? 10.302 22.151 -14.284 1.00 27.69 300 VAL A C 1
ATOM 2339 O O . VAL A 1 300 ? 9.250 22.430 -13.709 1.00 27.69 300 VAL A O 1
ATOM 2342 N N . VAL A 1 301 ? 10.331 21.363 -15.357 1.00 30.00 301 VAL A N 1
ATOM 2343 C CA . VAL A 1 301 ? 9.240 20.457 -15.737 1.00 30.00 301 VAL A CA 1
ATOM 2344 C C . VAL A 1 301 ? 9.122 19.359 -14.677 1.00 30.00 301 VAL A C 1
ATOM 2346 O O . VAL A 1 301 ? 9.814 18.348 -14.720 1.00 30.00 301 VAL A O 1
ATOM 2349 N N . SER A 1 302 ? 8.262 19.588 -13.684 1.00 25.70 302 SER A N 1
ATOM 2350 C CA . SER A 1 302 ? 7.804 18.546 -12.764 1.00 25.70 302 SER A CA 1
ATOM 2351 C C . SER A 1 302 ? 6.742 17.713 -13.482 1.00 25.70 302 SER A C 1
ATOM 2353 O O . SER A 1 302 ? 5.587 18.121 -13.613 1.00 25.70 302 SER A O 1
ATOM 2355 N N . ASP A 1 303 ? 7.187 16.573 -14.002 1.00 25.77 303 ASP A N 1
ATOM 2356 C CA . ASP A 1 303 ? 6.368 15.519 -14.594 1.00 25.77 303 ASP A CA 1
ATOM 2357 C C . ASP A 1 303 ? 5.587 14.808 -13.478 1.00 25.77 303 ASP A C 1
ATOM 2359 O O . ASP A 1 303 ? 6.066 13.876 -12.835 1.00 25.77 303 ASP A O 1
ATOM 2363 N N . SER A 1 304 ? 4.393 15.318 -13.170 1.00 27.41 304 SER A N 1
ATOM 2364 C CA . SER A 1 304 ? 3.453 14.645 -12.277 1.00 27.41 304 SER A CA 1
ATOM 2365 C C . SER A 1 304 ? 2.661 13.631 -13.096 1.00 27.41 304 SER A C 1
ATOM 2367 O O . SER A 1 304 ? 1.651 13.957 -13.721 1.00 27.41 304 SER A O 1
ATOM 2369 N N . SER A 1 305 ? 3.143 12.387 -13.104 1.00 27.70 305 SER A N 1
ATOM 2370 C CA . SER A 1 305 ? 2.436 11.254 -13.694 1.00 27.70 305 SER A CA 1
ATOM 2371 C C . SER A 1 305 ? 1.145 10.974 -12.912 1.00 27.70 305 SER A C 1
ATOM 2373 O O . SER A 1 305 ? 1.151 10.298 -11.879 1.00 27.70 305 SER A O 1
ATOM 2375 N N . SER A 1 306 ? 0.031 11.506 -13.405 1.00 29.38 306 SER A N 1
ATOM 2376 C CA . SER A 1 306 ? -1.316 11.165 -12.952 1.00 29.38 306 SER A CA 1
ATOM 2377 C C . SER A 1 306 ? -1.731 9.821 -13.565 1.00 29.38 306 SER A C 1
ATOM 2379 O O . SER A 1 306 ? -2.105 9.751 -14.734 1.00 29.38 306 SER A O 1
ATOM 2381 N N . ASP A 1 307 ? -1.620 8.735 -12.793 1.00 31.28 307 ASP A N 1
ATOM 2382 C CA . ASP A 1 307 ? -2.246 7.438 -13.096 1.00 31.28 307 ASP A CA 1
ATOM 2383 C C . ASP A 1 307 ? -3.700 7.476 -12.603 1.00 31.28 307 ASP A C 1
ATOM 2385 O O . ASP A 1 307 ? -4.014 6.972 -11.521 1.00 31.28 307 ASP A O 1
ATOM 2389 N N . ASP A 1 308 ? -4.581 8.107 -13.386 1.00 33.53 308 ASP A N 1
ATOM 2390 C CA . ASP A 1 308 ? -6.022 7.872 -13.284 1.00 33.53 308 ASP A CA 1
ATOM 2391 C C . ASP A 1 308 ? -6.439 6.918 -14.404 1.00 33.53 308 ASP A C 1
ATOM 2393 O O . ASP A 1 308 ? -6.501 7.253 -15.587 1.00 33.53 308 ASP A O 1
ATOM 2397 N N . SER A 1 309 ? -6.646 5.664 -14.016 1.00 34.75 309 SER A N 1
ATOM 2398 C CA . SER A 1 309 ? -7.197 4.635 -14.883 1.00 34.75 309 SER A CA 1
ATOM 2399 C C . SER A 1 309 ? -8.711 4.826 -15.000 1.00 34.75 309 SER A C 1
ATOM 2401 O O . SER A 1 309 ? -9.456 4.128 -14.314 1.00 34.75 309 SER A O 1
ATOM 2403 N N . ASP A 1 310 ? -9.142 5.688 -15.919 1.00 31.64 310 ASP A N 1
ATOM 2404 C CA . ASP A 1 310 ? -10.441 5.581 -16.587 1.00 31.64 310 ASP A CA 1
ATOM 2405 C C . ASP A 1 310 ? -10.232 5.669 -18.111 1.00 31.64 310 ASP A C 1
ATOM 2407 O O . ASP A 1 310 ? -9.628 6.596 -18.644 1.00 31.64 310 ASP A O 1
ATOM 2411 N N . GLU A 1 311 ? -10.668 4.615 -18.803 1.00 36.50 311 GLU A N 1
ATOM 2412 C CA . GLU A 1 311 ? -10.562 4.427 -20.250 1.00 36.50 311 GLU A CA 1
ATOM 2413 C C . GLU A 1 311 ? -11.442 5.436 -21.008 1.00 36.50 311 GLU A C 1
ATOM 2415 O O . GLU A 1 311 ? -12.654 5.261 -21.053 1.00 36.50 311 GLU A O 1
ATOM 2420 N N . GLU A 1 312 ? -10.832 6.404 -21.690 1.00 30.58 312 GLU A N 1
ATOM 2421 C CA . GLU A 1 312 ? -11.240 6.840 -23.032 1.00 30.58 312 GLU A CA 1
ATOM 2422 C C . GLU A 1 312 ? -9.949 7.099 -23.830 1.00 30.58 312 GLU A C 1
ATOM 2424 O O . GLU A 1 312 ? -9.084 7.873 -23.423 1.00 30.58 312 GLU A O 1
ATOM 2429 N N . GLU A 1 313 ? -9.774 6.356 -24.925 1.00 36.69 313 GLU A N 1
ATOM 2430 C CA . GLU A 1 313 ? -8.677 6.549 -25.873 1.00 36.69 313 GLU A CA 1
ATOM 2431 C C . GLU A 1 313 ? -8.881 7.890 -26.587 1.00 36.69 313 GLU A C 1
ATOM 2433 O O . GLU A 1 313 ? -9.717 7.968 -27.485 1.00 36.69 313 GLU A O 1
ATOM 2438 N N . ASP A 1 314 ? -8.076 8.902 -26.265 1.00 28.91 314 ASP A N 1
ATOM 2439 C CA . ASP A 1 314 ? -7.751 9.934 -27.245 1.00 28.91 314 ASP A CA 1
ATOM 2440 C C . ASP A 1 314 ? -6.239 10.101 -27.381 1.00 28.91 314 ASP A C 1
ATOM 2442 O O . ASP A 1 314 ? -5.445 9.971 -26.448 1.00 28.91 314 ASP A O 1
ATOM 2446 N N . ASN A 1 315 ? -5.848 10.203 -28.638 1.00 32.56 315 ASN A N 1
ATOM 2447 C CA . ASN A 1 315 ? -4.509 9.992 -29.141 1.00 32.56 315 ASN A CA 1
ATOM 2448 C C . ASN A 1 315 ? -3.834 11.359 -29.265 1.00 32.56 315 ASN A C 1
ATOM 2450 O O . ASN A 1 315 ? -3.838 11.926 -30.355 1.00 32.56 315 ASN A O 1
ATOM 2454 N N . ASP A 1 316 ? -3.267 11.866 -28.170 1.00 31.30 316 ASP A N 1
ATOM 2455 C CA . ASP A 1 316 ? -2.540 13.140 -28.169 1.00 31.30 316 ASP A CA 1
ATOM 2456 C C . ASP A 1 316 ? -1.156 12.970 -28.813 1.00 31.30 316 ASP A C 1
ATOM 2458 O O . ASP A 1 316 ? -0.125 12.746 -28.173 1.00 31.30 316 ASP A O 1
ATOM 2462 N N . ASP A 1 317 ? -1.165 13.051 -30.143 1.00 33.03 317 ASP A N 1
ATOM 2463 C CA . ASP A 1 317 ? -0.044 13.584 -30.908 1.00 33.03 317 ASP A CA 1
ATOM 2464 C C . ASP A 1 317 ? 0.189 15.035 -30.449 1.00 33.03 317 ASP A C 1
ATOM 2466 O O . ASP A 1 317 ? -0.747 15.728 -30.056 1.00 33.03 317 ASP A O 1
ATOM 2470 N N . VAL A 1 318 ? 1.436 15.499 -30.476 1.00 39.94 318 VAL A N 1
ATOM 2471 C CA . VAL A 1 318 ? 1.819 16.851 -30.044 1.00 39.94 318 VAL A CA 1
ATOM 2472 C C . VAL A 1 318 ? 1.207 17.889 -30.998 1.00 39.94 318 VAL A C 1
ATOM 2474 O O . VAL A 1 318 ? 1.859 18.351 -31.934 1.00 39.94 318 VAL A O 1
ATOM 2477 N N . GLU A 1 319 ? -0.058 18.248 -30.786 1.00 39.28 319 GLU A N 1
ATOM 2478 C CA . GLU A 1 319 ? -0.692 19.405 -31.405 1.00 39.28 319 GLU A CA 1
ATOM 2479 C C . GLU A 1 319 ? -0.228 20.648 -30.646 1.00 39.28 319 GLU A C 1
ATOM 2481 O O . GLU A 1 319 ? -0.551 20.877 -29.480 1.00 39.28 319 GLU A O 1
ATOM 2486 N N . VAL A 1 320 ? 0.596 21.454 -31.313 1.00 49.56 320 VAL A N 1
ATOM 2487 C CA . VAL A 1 320 ? 0.812 22.846 -30.923 1.00 49.56 320 VAL A CA 1
ATOM 2488 C C . VAL A 1 320 ? -0.571 23.487 -30.862 1.00 49.56 320 VAL A C 1
ATOM 2490 O O . VAL A 1 320 ? -1.222 23.566 -31.895 1.00 49.56 320 VAL A O 1
ATOM 2493 N N . ASP A 1 321 ? -0.997 23.879 -29.659 1.00 63.53 321 ASP A N 1
ATOM 2494 C CA . ASP A 1 321 ? -2.298 24.471 -29.327 1.00 63.53 321 ASP A CA 1
ATOM 2495 C C . ASP A 1 321 ? -2.750 25.463 -30.419 1.00 63.53 321 ASP A C 1
ATOM 2497 O O . ASP A 1 321 ? -2.313 26.618 -30.461 1.00 63.53 321 ASP A O 1
ATOM 2501 N N . GLU A 1 322 ? -3.564 24.981 -31.365 1.00 66.69 322 GLU A N 1
ATOM 2502 C CA . GLU A 1 322 ? -3.981 25.733 -32.558 1.00 66.69 322 GLU A CA 1
ATOM 2503 C C . GLU A 1 322 ? -4.757 26.993 -32.144 1.00 66.69 322 GLU A C 1
ATOM 2505 O O . GLU A 1 322 ? -4.715 28.014 -32.828 1.00 66.69 322 GLU A O 1
ATOM 2510 N N . GLU A 1 323 ? -5.367 26.974 -30.954 1.00 69.69 323 GLU A N 1
ATOM 2511 C CA . GLU A 1 323 ? -6.042 28.116 -30.346 1.00 69.69 323 GLU A CA 1
ATOM 2512 C C . GLU A 1 323 ? -5.053 29.204 -29.887 1.00 69.69 323 GLU A C 1
ATOM 2514 O O . GLU A 1 323 ? -5.296 30.394 -30.097 1.00 69.69 323 GLU A O 1
ATOM 2519 N N . LEU A 1 324 ? -3.904 28.823 -29.313 1.00 69.62 324 LEU A N 1
ATOM 2520 C CA . LEU A 1 324 ? -2.825 29.760 -28.967 1.00 69.62 324 LEU A CA 1
ATOM 2521 C C . LEU A 1 324 ? -2.228 30.381 -30.231 1.00 69.62 324 LEU A C 1
ATOM 2523 O O . LEU A 1 324 ? -2.002 31.590 -30.285 1.00 69.62 324 LEU A O 1
ATOM 2527 N N . ARG A 1 325 ? -2.011 29.566 -31.267 1.00 73.75 325 ARG A N 1
ATOM 2528 C CA . ARG A 1 325 ? -1.525 30.046 -32.563 1.00 73.75 325 ARG A CA 1
ATOM 2529 C C . ARG A 1 325 ? -2.512 31.024 -33.195 1.00 73.75 325 ARG A C 1
ATOM 2531 O O . ARG A 1 325 ? -2.085 32.051 -33.717 1.00 73.75 325 ARG A O 1
ATOM 2538 N N . GLN A 1 326 ? -3.810 30.743 -33.108 1.00 77.25 326 GLN A N 1
ATOM 2539 C CA . GLN A 1 326 ? -4.859 31.613 -33.627 1.00 77.25 326 GLN A CA 1
ATOM 2540 C C . GLN A 1 326 ? -4.949 32.938 -32.857 1.00 77.25 326 GLN A C 1
ATOM 2542 O O . GLN A 1 326 ? -5.032 33.982 -33.495 1.00 77.25 326 GLN A O 1
ATOM 2547 N N . LYS A 1 327 ? -4.839 32.926 -31.521 1.00 75.62 327 LYS A N 1
ATOM 2548 C CA . LYS A 1 327 ? -4.813 34.150 -30.691 1.00 75.62 327 LYS A CA 1
ATOM 2549 C C . LYS A 1 327 ? -3.569 35.006 -30.941 1.00 75.62 327 LYS A C 1
ATOM 2551 O O . LYS A 1 327 ? -3.672 36.226 -31.000 1.00 75.62 327 LYS A O 1
ATOM 2556 N N . ILE A 1 328 ? -2.405 34.380 -31.135 1.00 74.75 328 ILE A N 1
ATOM 2557 C CA . ILE A 1 328 ? -1.166 35.083 -31.506 1.00 74.75 328 ILE A CA 1
ATOM 2558 C C . ILE A 1 328 ? -1.289 35.679 -32.916 1.00 74.75 328 ILE A C 1
ATOM 2560 O O . ILE A 1 328 ? -0.931 36.834 -33.120 1.00 74.75 328 ILE A O 1
ATOM 2564 N N . LEU A 1 329 ? -1.830 34.931 -33.884 1.00 73.00 329 LEU A N 1
ATOM 2565 C CA . LEU A 1 329 ? -2.078 35.435 -35.241 1.00 73.00 329 LEU A CA 1
ATOM 2566 C C . LEU A 1 329 ? -3.096 36.580 -35.260 1.00 73.00 329 LEU A C 1
ATOM 2568 O O . LEU A 1 329 ? -2.920 37.531 -36.013 1.00 73.00 329 LEU A O 1
ATOM 2572 N N . GLU A 1 330 ? -4.134 36.514 -34.428 1.00 74.94 330 GLU A N 1
ATOM 2573 C CA . GLU A 1 330 ? -5.114 37.589 -34.276 1.00 74.94 330 GLU A CA 1
ATOM 2574 C C . GLU A 1 330 ? -4.475 38.841 -33.660 1.00 74.94 330 GLU A C 1
ATOM 2576 O O . GLU A 1 330 ? -4.657 39.929 -34.199 1.00 74.94 330 GLU A O 1
ATOM 2581 N N . ALA A 1 331 ? -3.648 38.698 -32.618 1.00 70.81 331 ALA A N 1
ATOM 2582 C CA . ALA A 1 331 ? -2.902 39.815 -32.029 1.00 70.81 331 ALA A CA 1
ATOM 2583 C C . ALA A 1 331 ? -1.913 40.462 -33.017 1.00 70.81 331 ALA A C 1
ATOM 2585 O O . ALA A 1 331 ? -1.775 41.682 -33.050 1.00 70.81 331 ALA A O 1
ATOM 2586 N N . LEU A 1 332 ? -1.264 39.661 -33.868 1.00 70.69 332 LEU A N 1
ATOM 2587 C CA . LEU A 1 332 ? -0.378 40.162 -34.924 1.00 70.69 332 LEU A CA 1
ATOM 2588 C C . LEU A 1 332 ? -1.162 40.855 -36.056 1.00 70.69 332 LEU A C 1
ATOM 2590 O O . LEU A 1 332 ? -0.756 41.919 -36.524 1.00 70.69 332 LEU A O 1
ATOM 2594 N N . SER A 1 333 ? -2.316 40.303 -36.446 1.00 69.12 333 SER A N 1
ATOM 2595 C CA . SER A 1 333 ? -3.177 40.846 -37.508 1.00 69.12 333 SER A CA 1
ATOM 2596 C C . SER A 1 333 ? -3.870 42.153 -37.098 1.00 69.12 333 SER A C 1
ATOM 2598 O O . SER A 1 333 ? -3.923 43.095 -37.890 1.00 69.12 333 SER A O 1
ATOM 2600 N N . VAL A 1 334 ? -4.340 42.266 -35.848 1.00 68.19 334 VAL A N 1
ATOM 2601 C CA . VAL A 1 334 ? -4.953 43.495 -35.300 1.00 68.19 334 VAL A CA 1
ATOM 2602 C C . VAL A 1 334 ? -3.964 44.667 -35.288 1.00 68.19 334 VAL A C 1
ATOM 2604 O O . VAL A 1 334 ? -4.372 45.815 -35.480 1.00 68.19 334 VAL A O 1
ATOM 2607 N N . ASN A 1 335 ? -2.667 44.384 -35.154 1.00 61.47 335 ASN A N 1
ATOM 2608 C CA . ASN A 1 335 ? -1.605 45.389 -35.122 1.00 61.47 335 ASN A CA 1
ATOM 2609 C C . ASN A 1 335 ? -0.963 45.647 -36.500 1.00 61.47 335 ASN A C 1
ATOM 2611 O O . ASN A 1 335 ? 0.031 46.367 -36.588 1.00 61.47 335 ASN A O 1
ATOM 2615 N N . GLY A 1 336 ? -1.559 45.125 -37.580 1.00 57.62 336 GLY A N 1
ATOM 2616 C CA . GLY A 1 336 ? -1.177 45.435 -38.961 1.00 57.62 336 GLY A CA 1
ATOM 2617 C C . GLY A 1 336 ? -0.058 44.569 -39.542 1.00 57.62 336 GLY A C 1
ATOM 2618 O O . GLY A 1 336 ? 0.439 44.888 -40.619 1.00 57.62 336 GLY A O 1
ATOM 2619 N N . ILE A 1 337 ? 0.327 43.476 -38.872 1.00 59.94 337 ILE A N 1
ATOM 2620 C CA . ILE A 1 337 ? 1.243 42.474 -39.425 1.00 59.94 337 ILE A CA 1
ATOM 2621 C C . ILE A 1 337 ? 0.400 41.346 -40.023 1.00 59.94 337 ILE A C 1
ATOM 2623 O O . ILE A 1 337 ? -0.024 40.427 -39.320 1.00 59.94 337 ILE A O 1
ATOM 2627 N N . ASP A 1 338 ? 0.168 41.386 -41.334 1.00 53.06 338 ASP A N 1
ATOM 2628 C CA . ASP A 1 338 ? -0.317 40.198 -42.033 1.00 53.06 338 ASP A CA 1
ATOM 2629 C C . ASP A 1 338 ? 0.812 39.161 -42.063 1.00 53.06 338 ASP A C 1
ATOM 2631 O O . ASP A 1 338 ? 1.907 39.418 -42.569 1.00 53.06 338 ASP A O 1
ATOM 2635 N N . ALA A 1 339 ? 0.561 37.974 -41.501 1.00 53.31 339 ALA A N 1
ATOM 2636 C CA . ALA A 1 339 ? 1.475 36.848 -41.626 1.00 53.31 339 ALA A CA 1
ATOM 2637 C C . ALA A 1 339 ? 1.655 36.553 -43.121 1.00 53.31 339 ALA A C 1
ATOM 2639 O O . ALA A 1 339 ? 0.720 36.099 -43.780 1.00 53.31 339 ALA A O 1
ATOM 2640 N N . ALA A 1 340 ? 2.835 36.879 -43.654 1.00 49.06 340 ALA A N 1
ATOM 2641 C CA . ALA A 1 340 ? 3.125 36.848 -45.079 1.00 49.06 340 ALA A CA 1
ATOM 2642 C C . ALA A 1 340 ? 2.692 35.514 -45.709 1.00 49.06 340 ALA A C 1
ATOM 2644 O O . ALA A 1 340 ? 3.310 34.471 -45.490 1.00 49.06 340 ALA A O 1
ATOM 2645 N N . ASN A 1 341 ? 1.634 35.552 -46.521 1.00 42.81 341 ASN A N 1
ATOM 2646 C CA . ASN A 1 341 ? 1.444 34.541 -47.548 1.00 42.81 341 ASN A CA 1
ATOM 2647 C C . ASN A 1 341 ? 2.577 34.733 -48.564 1.00 42.81 341 ASN A C 1
ATOM 2649 O O . ASN A 1 341 ? 2.808 35.851 -49.018 1.00 42.81 341 ASN A O 1
ATOM 2653 N N . GLU A 1 342 ? 3.283 33.654 -48.904 1.00 48.59 342 GLU A N 1
ATOM 2654 C CA . GLU A 1 342 ? 4.434 33.611 -49.826 1.00 48.59 342 GLU A CA 1
ATOM 2655 C C . GLU A 1 342 ? 4.112 33.993 -51.294 1.00 48.59 342 GLU A C 1
ATOM 2657 O O . GLU A 1 342 ? 4.764 33.504 -52.215 1.00 48.59 342 GLU A O 1
ATOM 2662 N N . ASP A 1 343 ? 3.121 34.845 -51.561 1.00 48.72 343 ASP A N 1
ATOM 2663 C CA . ASP A 1 343 ? 2.790 35.270 -52.922 1.00 48.72 343 ASP A CA 1
ATOM 2664 C C . ASP A 1 343 ? 2.065 36.627 -52.947 1.00 48.72 343 ASP A C 1
ATOM 2666 O O . ASP A 1 343 ? 0.856 36.688 -53.147 1.00 48.72 343 ASP A O 1
ATOM 2670 N N . ASP A 1 344 ? 2.794 37.726 -52.727 1.00 41.81 344 ASP A N 1
ATOM 2671 C CA . ASP A 1 344 ? 2.684 38.877 -53.633 1.00 41.81 344 ASP A CA 1
ATOM 2672 C C . ASP A 1 344 ? 3.900 39.809 -53.517 1.00 41.81 344 ASP A C 1
ATOM 2674 O O . ASP A 1 344 ? 4.450 40.046 -52.440 1.00 41.81 344 ASP A O 1
ATOM 2678 N N . GLY A 1 345 ? 4.359 40.294 -54.668 1.00 49.97 345 GLY A N 1
ATOM 2679 C CA . GLY A 1 345 ? 5.519 41.168 -54.791 1.00 49.97 345 GLY A CA 1
ATOM 2680 C C . GLY A 1 345 ? 5.204 42.629 -54.462 1.00 49.97 345 GLY A C 1
ATOM 2681 O O . GLY A 1 345 ? 4.106 43.109 -54.711 1.00 49.97 345 GLY A O 1
ATOM 2682 N N . GLU A 1 346 ? 6.234 43.336 -53.988 1.00 50.50 346 GLU A N 1
ATOM 2683 C CA . GLU A 1 346 ? 6.277 44.794 -53.784 1.00 50.50 346 GLU A CA 1
ATOM 2684 C C . GLU A 1 346 ? 5.294 45.344 -52.727 1.00 50.50 346 GLU A C 1
ATOM 2686 O O . GLU A 1 346 ? 4.360 46.076 -53.047 1.00 50.50 346 GLU A O 1
ATOM 2691 N N . SER A 1 347 ? 5.565 45.069 -51.444 1.00 45.56 347 SER A N 1
ATOM 2692 C CA . SER A 1 347 ? 5.070 45.898 -50.335 1.00 45.56 347 SER A CA 1
ATOM 2693 C C . SER A 1 347 ? 6.224 46.728 -49.776 1.00 45.56 347 SER A C 1
ATOM 2695 O O . SER A 1 347 ? 7.283 46.184 -49.469 1.00 45.56 347 SER A O 1
ATOM 2697 N N . ASP A 1 348 ? 6.018 48.043 -49.696 1.00 45.16 348 ASP A N 1
ATOM 2698 C CA . ASP A 1 348 ? 6.915 49.014 -49.064 1.00 45.16 348 ASP A CA 1
ATOM 2699 C C . ASP A 1 348 ? 7.270 48.513 -47.652 1.00 45.16 348 ASP A C 1
ATOM 2701 O O . ASP A 1 348 ? 6.377 48.182 -46.870 1.00 45.16 348 ASP A O 1
ATOM 2705 N N . GLU A 1 349 ? 8.563 48.420 -47.332 1.00 51.84 349 GLU A N 1
ATOM 2706 C CA . GLU A 1 349 ? 9.043 48.174 -45.968 1.00 51.84 349 GLU A CA 1
ATOM 2707 C C . GLU A 1 349 ? 8.739 49.430 -45.127 1.00 51.84 349 GLU A C 1
ATOM 2709 O O . GLU A 1 349 ? 9.612 50.265 -44.880 1.00 51.84 349 GLU A O 1
ATOM 2714 N N . GLU A 1 350 ? 7.476 49.614 -44.728 1.00 53.56 350 GLU A N 1
ATOM 2715 C CA . GLU A 1 350 ? 7.122 50.559 -43.671 1.00 53.56 350 GLU A CA 1
ATOM 2716 C C . GLU A 1 350 ? 7.789 50.063 -42.384 1.00 53.56 350 GLU A C 1
ATOM 2718 O O . GLU A 1 350 ? 7.340 49.110 -41.749 1.00 53.56 350 GLU A O 1
ATOM 2723 N N . TYR A 1 351 ? 8.923 50.678 -42.039 1.00 57.38 351 TYR A N 1
ATOM 2724 C CA . TYR A 1 351 ? 9.598 50.488 -40.760 1.00 57.38 351 TYR A CA 1
ATOM 2725 C C . TYR A 1 351 ? 8.569 50.687 -39.647 1.00 57.38 351 TYR A C 1
ATOM 2727 O O . TYR A 1 351 ? 8.091 51.804 -39.448 1.00 57.38 351 TYR A O 1
ATOM 2735 N N . MET A 1 352 ? 8.209 49.596 -38.970 1.00 62.78 352 MET A N 1
ATOM 2736 C CA . MET A 1 352 ? 7.296 49.627 -37.833 1.00 62.78 352 MET A CA 1
ATOM 2737 C C . MET A 1 352 ? 7.777 50.682 -36.833 1.00 62.78 352 MET A C 1
ATOM 2739 O O . MET A 1 352 ? 8.951 50.690 -36.461 1.00 62.78 352 MET A O 1
ATOM 2743 N N . ASP A 1 353 ? 6.885 51.590 -36.435 1.00 67.62 353 ASP A N 1
ATOM 2744 C CA . ASP A 1 353 ? 7.197 52.609 -35.432 1.00 67.62 353 ASP A CA 1
ATOM 2745 C C . ASP A 1 353 ? 7.441 51.932 -34.073 1.00 67.62 353 ASP A C 1
ATOM 2747 O O . ASP A 1 353 ? 6.752 50.966 -33.731 1.00 67.62 353 ASP A O 1
ATOM 2751 N N . ASP A 1 354 ? 8.376 52.443 -33.267 1.00 69.25 354 ASP A N 1
ATOM 2752 C CA . ASP A 1 354 ? 8.747 51.843 -31.971 1.00 69.25 354 ASP A CA 1
ATOM 2753 C C . ASP A 1 354 ? 7.519 51.665 -31.050 1.00 69.25 354 ASP A C 1
ATOM 2755 O O . ASP A 1 354 ? 7.416 50.691 -30.301 1.00 69.25 354 ASP A O 1
ATOM 2759 N N . ASN A 1 355 ? 6.530 52.561 -31.166 1.00 69.12 355 ASN A N 1
ATOM 2760 C CA . ASN A 1 355 ? 5.267 52.480 -30.427 1.00 69.12 355 ASN A CA 1
ATOM 2761 C C . ASN A 1 355 ? 4.381 51.296 -30.860 1.00 69.12 355 ASN A C 1
ATOM 2763 O O . ASN A 1 355 ? 3.660 50.738 -30.035 1.00 69.12 355 ASN A O 1
ATOM 2767 N N . GLN A 1 356 ? 4.410 50.902 -32.138 1.00 66.44 356 GLN A N 1
ATOM 2768 C CA . GLN A 1 356 ? 3.661 49.739 -32.633 1.00 66.44 356 GLN A CA 1
ATOM 2769 C C . GLN A 1 356 ? 4.301 48.427 -32.181 1.00 66.44 356 GLN A C 1
ATOM 2771 O O . GLN A 1 356 ? 3.579 47.493 -31.837 1.00 66.44 356 GLN A O 1
ATOM 2776 N N . MET A 1 357 ? 5.635 48.368 -32.133 1.00 70.88 357 MET A N 1
ATOM 2777 C CA . MET A 1 357 ? 6.357 47.197 -31.629 1.00 70.88 357 MET A CA 1
ATOM 2778 C C . MET A 1 357 ? 6.073 46.968 -30.137 1.00 70.88 357 MET A C 1
ATOM 2780 O O . MET A 1 357 ? 5.740 45.852 -29.748 1.00 70.88 357 MET A O 1
ATOM 2784 N N . MET A 1 358 ? 6.075 48.032 -29.323 1.00 75.88 358 MET A N 1
ATOM 2785 C CA . MET A 1 358 ? 5.695 47.944 -27.904 1.00 75.88 358 MET A CA 1
ATOM 2786 C C . MET A 1 358 ? 4.248 47.479 -27.700 1.00 75.88 358 MET A C 1
ATOM 2788 O O . MET A 1 358 ? 3.989 46.664 -26.819 1.00 75.88 358 MET A O 1
ATOM 2792 N N . ALA A 1 359 ? 3.305 47.948 -28.524 1.00 73.31 359 ALA A N 1
ATOM 2793 C CA . ALA A 1 359 ? 1.906 47.529 -28.423 1.00 73.31 359 ALA A CA 1
ATOM 2794 C C . ALA A 1 359 ? 1.707 46.035 -28.749 1.00 73.31 359 ALA A C 1
ATOM 2796 O O . ALA A 1 359 ? 0.831 45.386 -28.179 1.00 73.31 359 ALA A O 1
ATOM 2797 N N . ILE A 1 360 ? 2.512 45.474 -29.659 1.00 73.75 360 ILE A N 1
ATOM 2798 C CA . ILE A 1 360 ? 2.493 44.035 -29.964 1.00 73.75 360 ILE A CA 1
ATOM 2799 C C . ILE A 1 360 ? 3.048 43.232 -28.787 1.00 73.75 360 ILE A C 1
ATOM 2801 O O . ILE A 1 360 ? 2.424 42.253 -28.378 1.00 73.75 360 ILE A O 1
ATOM 2805 N N . ASP A 1 361 ? 4.172 43.661 -28.213 1.00 74.88 361 ASP A N 1
ATOM 2806 C CA . ASP A 1 361 ? 4.765 43.006 -27.043 1.00 74.88 361 ASP A CA 1
ATOM 2807 C C . ASP A 1 361 ? 3.828 43.051 -25.826 1.00 74.88 361 ASP A C 1
ATOM 2809 O O . ASP A 1 361 ? 3.701 42.054 -25.113 1.00 74.88 361 ASP A O 1
ATOM 2813 N N . GLU A 1 362 ? 3.103 44.155 -25.618 1.00 80.19 362 GLU A N 1
ATOM 2814 C CA . GLU A 1 362 ? 2.107 44.287 -24.547 1.00 80.19 362 GLU A CA 1
ATOM 2815 C C . GLU A 1 362 ? 0.935 43.303 -24.726 1.00 80.19 362 GLU A C 1
ATOM 2817 O O . GLU A 1 362 ? 0.565 42.601 -23.780 1.00 80.19 362 GLU A O 1
ATOM 2822 N N . HIS A 1 363 ? 0.407 43.161 -25.946 1.00 74.44 363 HIS A N 1
ATOM 2823 C CA . HIS A 1 363 ? -0.658 42.196 -26.241 1.00 74.44 363 HIS A CA 1
ATOM 2824 C C . HIS A 1 363 ? -0.189 40.738 -26.153 1.00 74.44 363 HIS A C 1
ATOM 2826 O O . HIS A 1 363 ? -0.910 39.886 -25.627 1.00 74.44 363 HIS A O 1
ATOM 2832 N N . LEU A 1 364 ? 1.025 40.430 -26.615 1.00 75.56 364 LEU A N 1
ATOM 2833 C CA . LEU A 1 364 ? 1.610 39.098 -26.451 1.00 75.56 364 LEU A CA 1
ATOM 2834 C C . LEU A 1 364 ? 1.819 38.778 -24.967 1.00 75.56 364 LEU A C 1
ATOM 2836 O O . LEU A 1 364 ? 1.454 37.689 -24.520 1.00 75.56 364 LEU A O 1
ATOM 2840 N N . ALA A 1 365 ? 2.324 39.731 -24.181 1.00 79.06 365 ALA A N 1
ATOM 2841 C CA . ALA A 1 365 ? 2.470 39.580 -22.737 1.00 79.06 365 ALA A CA 1
ATOM 2842 C C . ALA A 1 365 ? 1.120 39.337 -22.045 1.00 79.06 365 ALA A C 1
ATOM 2844 O O . ALA A 1 365 ? 1.044 38.500 -21.145 1.00 79.06 365 ALA A O 1
ATOM 2845 N N . GLU A 1 366 ? 0.040 39.994 -22.471 1.00 80.62 366 GLU A N 1
ATOM 2846 C CA . GLU A 1 366 ? -1.313 39.762 -21.950 1.00 80.62 366 GLU A CA 1
ATOM 2847 C C . GLU A 1 366 ? -1.843 38.353 -22.287 1.00 80.62 366 GLU A C 1
ATOM 2849 O O . GLU A 1 366 ? -2.392 37.665 -21.417 1.00 80.62 366 GLU A O 1
ATOM 2854 N N . ILE A 1 367 ? -1.605 37.858 -23.507 1.00 80.56 367 ILE A N 1
ATOM 2855 C CA . ILE A 1 367 ? -1.955 36.484 -23.915 1.00 80.56 367 ILE A CA 1
ATOM 2856 C C . ILE A 1 367 ? -1.170 35.455 -23.091 1.00 80.56 367 ILE A C 1
ATOM 2858 O O . ILE A 1 367 ? -1.748 34.492 -22.581 1.00 80.56 367 ILE A O 1
ATOM 2862 N N . PHE A 1 368 ? 0.131 35.664 -22.885 1.00 76.50 368 PHE A N 1
ATOM 2863 C CA . PHE A 1 368 ? 0.925 34.764 -22.048 1.00 76.50 368 PHE A CA 1
ATOM 2864 C C . PHE A 1 368 ? 0.511 34.835 -20.570 1.00 76.50 368 PHE A C 1
ATOM 2866 O O . PHE A 1 368 ? 0.374 33.787 -19.936 1.00 76.50 368 PHE A O 1
ATOM 2873 N N . ARG A 1 369 ? 0.221 36.026 -20.024 1.00 81.25 369 ARG A N 1
ATOM 2874 C CA . ARG A 1 369 ? -0.294 36.198 -18.650 1.00 81.25 369 ARG A CA 1
ATOM 2875 C C . ARG A 1 369 ? -1.642 35.505 -18.453 1.00 81.25 369 ARG A C 1
ATOM 2877 O O . ARG A 1 369 ? -1.813 34.796 -17.463 1.00 81.25 369 ARG A O 1
ATOM 2884 N N . SER A 1 370 ? -2.581 35.652 -19.389 1.00 77.25 370 SER A N 1
ATOM 2885 C CA . SER A 1 370 ? -3.886 34.979 -19.311 1.00 77.25 370 SER A CA 1
ATOM 2886 C C . SER A 1 370 ? -3.746 33.455 -19.347 1.00 77.25 370 SER A C 1
ATOM 2888 O O . SER A 1 370 ? -4.364 32.774 -18.532 1.00 77.25 370 SER A O 1
ATOM 2890 N N . ARG A 1 371 ? -2.847 32.908 -20.175 1.00 77.94 371 ARG A N 1
ATOM 2891 C CA . ARG A 1 371 ? -2.584 31.461 -20.229 1.00 77.94 371 ARG A CA 1
ATOM 2892 C C . ARG A 1 371 ? -1.914 30.926 -18.967 1.00 77.94 371 ARG A C 1
ATOM 2894 O O . ARG A 1 371 ? -2.245 29.831 -18.513 1.00 77.94 371 ARG A O 1
ATOM 2901 N N . VAL A 1 372 ? -0.975 31.677 -18.393 1.00 77.50 372 VAL A N 1
ATOM 2902 C CA . VAL A 1 372 ? -0.361 31.333 -17.101 1.00 77.50 372 VAL A CA 1
ATOM 2903 C C . VAL A 1 372 ? -1.422 31.332 -15.999 1.00 77.50 372 VAL A C 1
ATOM 2905 O O . VAL A 1 372 ? -1.467 30.392 -15.207 1.00 77.50 372 VAL A O 1
ATOM 2908 N N . ASN A 1 373 ? -2.329 32.311 -15.998 1.00 76.81 373 ASN A N 1
ATOM 2909 C CA . ASN A 1 373 ? -3.438 32.377 -15.046 1.00 76.81 373 ASN A CA 1
ATOM 2910 C C . ASN A 1 373 ? -4.459 31.242 -15.240 1.00 76.81 373 ASN A C 1
ATOM 2912 O O . ASN A 1 373 ? -4.911 30.675 -14.251 1.00 76.81 373 ASN A O 1
ATOM 2916 N N . GLU A 1 374 ? -4.779 30.850 -16.477 1.00 75.19 374 GLU A N 1
ATOM 2917 C CA . GLU A 1 374 ? -5.628 29.683 -16.772 1.00 75.19 374 GLU A CA 1
ATOM 2918 C C . GLU A 1 374 ? -5.000 28.376 -16.283 1.00 75.19 374 GLU A C 1
ATOM 2920 O O . GLU A 1 374 ? -5.670 27.584 -15.623 1.00 75.19 374 GLU A O 1
ATOM 2925 N N . LYS A 1 375 ? -3.706 28.160 -16.557 1.00 73.38 375 LYS A N 1
ATOM 2926 C CA . LYS A 1 375 ? -2.966 26.983 -16.070 1.00 73.38 375 LYS A CA 1
ATOM 2927 C C . LYS A 1 375 ? -2.866 26.958 -14.546 1.00 73.38 375 LYS A C 1
ATOM 2929 O O . LYS A 1 375 ? -2.910 25.889 -13.940 1.00 73.38 375 LYS A O 1
ATOM 2934 N N . LYS A 1 376 ? -2.731 28.127 -13.913 1.00 73.38 376 LYS A N 1
ATOM 2935 C CA . LYS A 1 376 ? -2.757 28.253 -12.452 1.00 73.38 376 LYS A CA 1
ATOM 2936 C C . LYS A 1 376 ? -4.142 27.900 -11.908 1.00 73.38 376 LYS A C 1
ATOM 2938 O O . LYS A 1 376 ? -4.239 27.050 -11.034 1.00 73.38 376 LYS A O 1
ATOM 2943 N N . ALA A 1 377 ? -5.203 28.451 -12.495 1.00 73.56 377 ALA A N 1
ATOM 2944 C CA . ALA A 1 377 ? -6.577 28.144 -12.113 1.00 73.56 377 ALA A CA 1
ATOM 2945 C C . ALA A 1 377 ? -6.924 26.656 -12.306 1.00 73.56 377 ALA A C 1
ATOM 2947 O O . ALA A 1 377 ? -7.572 26.069 -11.442 1.00 73.56 377 ALA A O 1
ATOM 2948 N N . SER A 1 378 ? -6.474 26.013 -13.392 1.00 72.75 378 SER A N 1
ATOM 2949 C CA . SER A 1 378 ? -6.684 24.572 -13.597 1.00 72.75 378 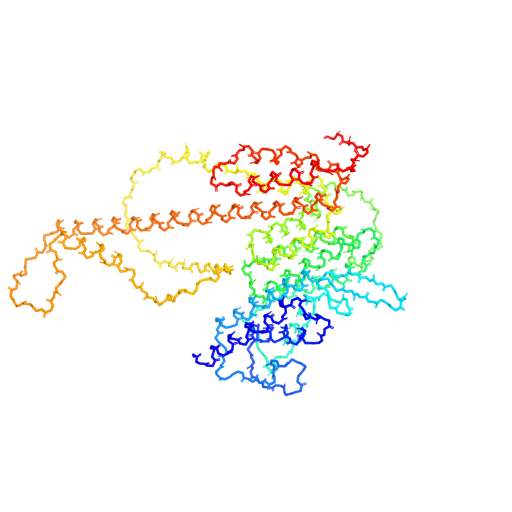SER A CA 1
ATOM 2950 C C . SER A 1 378 ? -5.937 23.740 -12.555 1.00 72.75 378 SER A C 1
ATOM 2952 O O . SER A 1 378 ? -6.523 22.837 -11.963 1.00 72.75 378 SER A O 1
ATOM 2954 N N . LYS A 1 379 ? -4.681 24.096 -12.255 1.00 73.81 379 LYS A N 1
ATOM 2955 C CA . LYS A 1 379 ? -3.881 23.439 -11.213 1.00 73.81 379 LYS A CA 1
ATOM 2956 C C . LYS A 1 379 ? -4.512 23.584 -9.824 1.00 73.81 379 LYS A C 1
ATOM 2958 O O . LYS A 1 379 ? -4.526 22.617 -9.066 1.00 73.81 379 LYS A O 1
ATOM 2963 N N . ASP A 1 380 ? -5.071 24.750 -9.508 1.00 75.69 380 ASP A N 1
ATOM 2964 C CA . ASP A 1 380 ? -5.765 24.995 -8.239 1.00 75.69 380 ASP A CA 1
ATOM 2965 C C . ASP A 1 380 ? -7.047 24.152 -8.124 1.00 75.69 380 ASP A C 1
ATOM 2967 O O . ASP A 1 380 ? -7.336 23.590 -7.063 1.00 75.69 380 ASP A O 1
ATOM 2971 N N . VAL A 1 381 ? -7.795 23.990 -9.223 1.00 78.56 381 VAL A N 1
ATOM 2972 C CA . VAL A 1 381 ? -8.972 23.105 -9.277 1.00 78.56 381 VAL A CA 1
ATOM 2973 C C . VAL A 1 381 ? -8.574 21.641 -9.086 1.00 78.56 381 VAL A C 1
ATOM 2975 O O . VAL A 1 381 ? -9.224 20.934 -8.310 1.00 78.56 381 VAL A O 1
ATOM 2978 N N . ASP A 1 382 ? -7.511 21.180 -9.742 1.00 78.56 382 ASP A N 1
ATOM 2979 C CA . ASP A 1 382 ? -7.026 19.803 -9.605 1.00 78.56 382 ASP A CA 1
ATOM 2980 C C . ASP A 1 382 ? -6.510 19.527 -8.188 1.00 78.56 382 ASP A C 1
ATOM 2982 O O . ASP A 1 382 ? -6.870 18.513 -7.585 1.00 78.56 382 ASP A O 1
ATOM 2986 N N . ALA A 1 383 ? -5.787 20.474 -7.584 1.00 81.75 383 ALA A N 1
ATOM 2987 C CA . ALA A 1 383 ? -5.374 20.395 -6.185 1.00 81.75 383 ALA A CA 1
ATOM 2988 C C . ALA A 1 383 ? -6.579 20.343 -5.228 1.00 81.75 383 ALA A C 1
ATOM 2990 O O . ALA A 1 383 ? -6.595 19.567 -4.269 1.00 81.75 383 ALA A O 1
ATOM 2991 N N . GLN A 1 384 ? -7.634 21.121 -5.494 1.00 80.50 384 GLN A N 1
ATOM 2992 C CA . GLN A 1 384 ? -8.857 21.102 -4.688 1.00 80.50 384 GLN A CA 1
ATOM 2993 C C . GLN A 1 384 ? -9.629 19.778 -4.822 1.00 80.50 384 GLN A C 1
ATOM 2995 O O . GLN A 1 384 ? -10.195 19.278 -3.834 1.00 80.50 384 GLN A O 1
ATOM 3000 N N . ARG A 1 385 ? -9.660 19.194 -6.027 1.00 83.19 385 ARG A N 1
ATOM 3001 C CA . ARG A 1 385 ? -10.223 17.858 -6.274 1.00 83.19 385 ARG A CA 1
ATOM 3002 C C . ARG A 1 385 ? -9.436 16.806 -5.511 1.00 83.19 385 ARG A C 1
ATOM 3004 O O . ARG A 1 385 ? -10.042 16.048 -4.754 1.00 83.19 385 ARG A O 1
ATOM 3011 N N . GLU A 1 386 ? -8.112 16.814 -5.619 1.00 86.56 386 GLU A N 1
ATOM 3012 C CA . GLU A 1 386 ? -7.243 15.858 -4.933 1.00 86.56 386 GLU A CA 1
ATOM 3013 C C . GLU A 1 386 ? -7.370 15.964 -3.408 1.00 86.56 386 GLU A C 1
ATOM 3015 O O . GLU A 1 386 ? -7.570 14.954 -2.734 1.00 86.56 386 GLU A O 1
ATOM 3020 N N . ALA A 1 387 ? -7.434 17.177 -2.852 1.00 85.88 387 ALA A N 1
ATOM 3021 C CA . ALA A 1 387 ? -7.717 17.384 -1.430 1.00 85.88 387 ALA A CA 1
ATOM 3022 C C . ALA A 1 387 ? -9.078 16.792 -1.008 1.00 85.88 387 ALA A C 1
ATOM 3024 O O . ALA A 1 387 ? -9.233 16.245 0.088 1.00 85.88 387 ALA A O 1
ATOM 3025 N N . THR A 1 388 ? -10.090 16.865 -1.876 1.00 86.81 388 THR A N 1
ATOM 3026 C CA . THR A 1 388 ? -11.410 16.265 -1.623 1.00 86.81 388 THR A CA 1
ATOM 3027 C C . THR A 1 388 ? -11.358 14.737 -1.711 1.00 86.81 388 THR A C 1
ATOM 3029 O O . THR A 1 388 ? -11.959 14.044 -0.880 1.00 86.81 388 THR A O 1
ATOM 3032 N N . HIS A 1 389 ? -10.620 14.185 -2.674 1.00 89.31 389 HIS A N 1
ATOM 3033 C CA . HIS A 1 389 ? -10.383 12.748 -2.781 1.00 89.31 389 HIS A CA 1
ATOM 3034 C C . HIS A 1 389 ? -9.593 12.217 -1.579 1.00 89.31 389 HIS A C 1
ATOM 3036 O O . HIS A 1 389 ? -9.937 11.147 -1.068 1.00 89.31 389 HIS A O 1
ATOM 3042 N N . PHE A 1 390 ? -8.616 12.970 -1.072 1.00 92.25 390 PHE A N 1
ATOM 3043 C CA . PHE A 1 390 ? -7.843 12.625 0.120 1.00 92.25 390 PHE A CA 1
ATOM 3044 C C . PHE A 1 390 ? -8.745 12.556 1.346 1.00 92.25 390 PHE A C 1
ATOM 3046 O O . PHE A 1 390 ? -8.774 11.546 2.044 1.00 92.25 390 PHE A O 1
ATOM 3053 N N . LYS A 1 391 ? -9.608 13.552 1.554 1.00 91.38 391 LYS A N 1
ATOM 3054 C CA . LYS A 1 391 ? -10.591 13.508 2.649 1.00 91.38 391 LYS A CA 1
ATOM 3055 C C . LYS A 1 391 ? -11.553 12.330 2.528 1.00 91.38 391 LYS A C 1
ATOM 3057 O O . LYS A 1 391 ? -11.877 11.687 3.525 1.00 91.38 391 LYS A O 1
ATOM 3062 N N . ASN A 1 392 ? -11.977 11.982 1.313 1.00 91.81 392 ASN A N 1
ATOM 3063 C CA . ASN A 1 392 ? -12.761 10.768 1.090 1.00 91.81 392 ASN A CA 1
ATOM 3064 C C . ASN A 1 392 ? -11.982 9.500 1.464 1.00 91.81 392 ASN A C 1
ATOM 3066 O O . ASN A 1 392 ? -12.571 8.578 2.028 1.00 91.81 392 ASN A O 1
ATOM 3070 N N . ARG A 1 393 ? -10.685 9.439 1.167 1.00 94.12 393 ARG A N 1
ATOM 3071 C CA . ARG A 1 393 ? -9.791 8.344 1.561 1.00 94.12 393 ARG A CA 1
ATOM 3072 C C . ARG A 1 393 ? -9.621 8.274 3.082 1.00 94.12 393 ARG A C 1
ATOM 3074 O O . ARG A 1 393 ? -9.771 7.200 3.651 1.00 94.12 393 ARG A O 1
ATOM 3081 N N . VAL A 1 394 ? -9.450 9.399 3.770 1.00 95.50 394 VAL A N 1
ATOM 3082 C CA . VAL A 1 394 ? -9.427 9.450 5.244 1.00 95.50 394 VAL A CA 1
ATOM 3083 C C . VAL A 1 394 ? -10.758 8.967 5.841 1.00 95.50 394 VAL A C 1
ATOM 3085 O O . VAL A 1 394 ? -10.770 8.204 6.806 1.00 95.50 394 VAL A O 1
ATOM 3088 N N . LEU A 1 395 ? -11.900 9.306 5.227 1.00 94.69 395 LEU A N 1
ATOM 3089 C CA . LEU A 1 395 ? -13.202 8.755 5.627 1.00 94.69 395 LEU A CA 1
ATOM 3090 C C . LEU A 1 395 ? -13.308 7.229 5.434 1.00 94.69 395 LEU A C 1
ATOM 3092 O O . LEU A 1 395 ? -14.119 6.607 6.122 1.00 94.69 395 LEU A O 1
ATOM 3096 N N . ASP A 1 396 ? -12.523 6.607 4.540 1.00 95.69 396 ASP A N 1
ATOM 3097 C CA . ASP A 1 396 ? -12.438 5.137 4.471 1.00 95.69 396 ASP A CA 1
ATOM 3098 C C . ASP A 1 396 ? -11.819 4.572 5.758 1.00 95.69 396 ASP A C 1
ATOM 3100 O O . ASP A 1 396 ? -12.349 3.598 6.297 1.00 95.69 396 ASP A O 1
ATOM 3104 N N . LEU A 1 397 ? -10.780 5.215 6.310 1.00 96.94 397 LEU A N 1
ATOM 3105 C CA . LEU A 1 397 ? -10.191 4.828 7.600 1.00 96.94 397 LEU A CA 1
ATOM 3106 C C . LEU A 1 397 ? -11.230 4.942 8.724 1.00 96.94 397 LEU A C 1
ATOM 3108 O O . LEU A 1 397 ? -11.416 4.005 9.498 1.00 96.94 397 LEU A O 1
ATOM 3112 N N . VAL A 1 398 ? -11.997 6.035 8.759 1.00 95.69 398 VAL A N 1
ATOM 3113 C CA . VAL A 1 398 ? -13.094 6.214 9.728 1.00 95.69 398 VAL A CA 1
ATOM 3114 C C . VAL A 1 398 ? -14.150 5.104 9.601 1.00 95.69 398 VAL A C 1
ATOM 3116 O O . VAL A 1 398 ? -14.563 4.523 10.608 1.00 95.69 398 VAL A O 1
ATOM 3119 N N . ASP A 1 399 ? -14.576 4.761 8.379 1.00 95.06 399 ASP A N 1
ATOM 3120 C CA . ASP A 1 399 ? -15.529 3.663 8.148 1.00 95.06 399 ASP A CA 1
ATOM 3121 C C . ASP A 1 399 ? -14.956 2.309 8.603 1.00 95.06 399 ASP A C 1
ATOM 3123 O O . ASP A 1 399 ? -15.668 1.503 9.210 1.00 95.06 399 ASP A O 1
ATOM 3127 N N . ILE A 1 400 ? -13.670 2.050 8.346 1.00 95.56 400 ILE A N 1
ATOM 3128 C CA . ILE A 1 400 ? -12.979 0.828 8.782 1.00 95.56 400 ILE A CA 1
ATOM 3129 C C . ILE A 1 400 ? -12.930 0.749 10.310 1.00 95.56 400 ILE A C 1
ATOM 3131 O O . ILE A 1 400 ? -13.292 -0.294 10.859 1.00 95.56 400 ILE A O 1
ATOM 3135 N N . PHE A 1 401 ? -12.556 1.834 10.995 1.00 95.31 401 PHE A N 1
ATOM 3136 C CA . PHE A 1 401 ? -12.478 1.870 12.457 1.00 95.31 401 PHE A CA 1
ATOM 3137 C C . PHE A 1 401 ? -13.824 1.518 13.094 1.00 95.31 401 PHE A C 1
ATOM 3139 O O . PHE A 1 401 ? -13.898 0.605 13.913 1.00 95.31 401 PHE A O 1
ATOM 3146 N N . ILE A 1 402 ? -14.916 2.161 12.662 1.00 93.12 402 ILE A N 1
ATOM 3147 C CA . ILE A 1 402 ? -16.247 1.916 13.240 1.00 93.12 402 ILE A CA 1
ATOM 3148 C C . ILE A 1 402 ? -16.724 0.480 12.957 1.00 93.12 402 ILE A C 1
ATOM 3150 O O . ILE A 1 402 ? -17.386 -0.128 13.798 1.00 93.12 402 ILE A O 1
ATOM 3154 N N . LYS A 1 403 ? -16.399 -0.087 11.785 1.00 92.00 403 LYS A N 1
ATOM 3155 C CA . LYS A 1 403 ? -16.729 -1.488 11.460 1.00 92.00 403 LYS A CA 1
ATOM 3156 C C . LYS A 1 403 ? -15.970 -2.485 12.326 1.00 92.00 403 LYS A C 1
ATOM 3158 O O . LYS A 1 403 ? -16.545 -3.505 12.699 1.00 92.00 403 LYS A O 1
ATOM 3163 N N . LYS A 1 404 ? -14.680 -2.240 12.553 1.00 92.00 404 LYS A N 1
ATOM 3164 C CA . LYS A 1 404 ? -13.791 -3.161 13.268 1.00 92.00 404 LYS A CA 1
ATOM 3165 C C . LYS A 1 404 ? -13.925 -3.048 14.779 1.00 92.00 404 LYS A C 1
ATOM 3167 O O . LYS A 1 404 ? -13.865 -4.068 15.452 1.00 92.00 404 LYS A O 1
ATOM 3172 N N . GLN A 1 405 ? -14.168 -1.842 15.283 1.00 91.62 405 GLN A N 1
ATOM 3173 C CA . GLN A 1 405 ? -14.215 -1.528 16.708 1.00 91.62 405 GLN A CA 1
ATOM 3174 C C . GLN A 1 405 ? -15.577 -0.947 17.132 1.00 91.62 405 GLN A C 1
ATOM 3176 O O . GLN A 1 405 ? -15.618 0.138 17.715 1.00 91.62 405 GLN A O 1
ATOM 3181 N N . PRO A 1 406 ? -16.714 -1.636 16.886 1.00 87.62 406 PRO A N 1
ATOM 3182 C CA . PRO A 1 406 ? -18.051 -1.089 17.149 1.00 87.62 406 PRO A CA 1
ATOM 3183 C C . PRO A 1 406 ? -18.302 -0.769 18.631 1.00 87.62 406 PRO A C 1
ATOM 3185 O O . PRO A 1 406 ? -19.139 0.074 18.941 1.00 87.62 406 PRO A O 1
ATOM 3188 N N . SER A 1 407 ? -17.579 -1.419 19.547 1.00 85.81 407 SER A N 1
ATOM 3189 C CA . SER A 1 407 ? -17.690 -1.200 20.994 1.00 85.81 407 SER A CA 1
ATOM 3190 C C . SER A 1 407 ? -16.720 -0.138 21.536 1.00 85.81 407 SER A C 1
ATOM 3192 O O . SER A 1 407 ? -16.681 0.075 22.748 1.00 85.81 407 SER A O 1
ATOM 3194 N N . SER A 1 408 ? -15.919 0.516 20.685 1.00 86.50 408 SER A N 1
ATOM 3195 C CA . SER A 1 408 ? -14.944 1.516 21.129 1.00 86.50 408 SER A CA 1
ATOM 3196 C C . SER A 1 408 ? -15.617 2.825 21.548 1.00 86.50 408 SER A C 1
ATOM 3198 O O . SER A 1 408 ? -16.433 3.391 20.817 1.00 86.50 408 SER A O 1
ATOM 3200 N N . SER A 1 409 ? -15.228 3.355 22.712 1.00 86.44 409 SER A N 1
ATOM 3201 C CA . SER A 1 409 ? -15.696 4.665 23.191 1.00 86.44 409 SER A CA 1
ATOM 3202 C C . SER A 1 409 ? -15.243 5.817 22.286 1.00 86.44 409 SER A C 1
ATOM 3204 O O . SER A 1 409 ? -15.888 6.866 22.260 1.00 86.44 409 SER A O 1
ATOM 3206 N N . SER A 1 410 ? -14.176 5.637 21.503 1.00 86.00 410 SER A N 1
ATOM 3207 C CA . SER A 1 410 ? -13.659 6.684 20.618 1.00 86.00 410 SER A CA 1
ATOM 3208 C C . SER A 1 410 ? -14.599 6.997 19.449 1.00 86.00 410 SER A C 1
ATOM 3210 O O . SER A 1 410 ? -14.498 8.070 18.862 1.00 86.00 410 SER A O 1
ATOM 3212 N N . ILE A 1 411 ? -15.583 6.132 19.154 1.00 87.19 411 ILE A N 1
ATOM 3213 C CA . ILE A 1 411 ? -16.609 6.403 18.132 1.00 87.19 411 ILE A CA 1
ATOM 3214 C C . ILE A 1 411 ? -17.397 7.680 18.451 1.00 87.19 411 ILE A C 1
ATOM 3216 O O . ILE A 1 411 ? -17.764 8.418 17.537 1.00 87.19 411 ILE A O 1
ATOM 3220 N N . PHE A 1 412 ? -17.631 7.989 19.731 1.00 85.19 412 PHE A N 1
ATOM 3221 C CA . PHE A 1 412 ? -18.363 9.199 20.115 1.00 85.19 412 PHE A CA 1
ATOM 3222 C C . PHE A 1 412 ? -17.637 10.481 19.703 1.00 85.19 412 PHE A C 1
ATOM 3224 O O . PHE A 1 412 ? -18.293 11.448 19.315 1.00 85.19 412 PHE A O 1
ATOM 3231 N N . ARG A 1 413 ? -16.297 10.467 19.707 1.00 87.38 413 ARG A N 1
ATOM 3232 C CA . ARG A 1 413 ? -15.477 11.602 19.264 1.00 87.38 413 ARG A CA 1
ATOM 3233 C C . ARG A 1 413 ? -15.625 11.880 17.769 1.00 87.38 413 ARG A C 1
ATOM 3235 O O . ARG A 1 413 ? -15.451 13.014 17.353 1.00 87.38 413 ARG A O 1
ATOM 3242 N N . LEU A 1 414 ? -16.028 10.885 16.975 1.00 89.50 414 LEU A N 1
ATOM 3243 C CA . LEU A 1 414 ? -16.238 11.024 15.531 1.00 89.50 414 LEU A CA 1
ATOM 3244 C C . LEU A 1 414 ? -17.570 11.706 15.182 1.00 89.50 414 LEU A C 1
ATOM 3246 O O . LEU A 1 414 ? -17.719 12.216 14.076 1.00 89.50 414 LEU A O 1
ATOM 3250 N N . ILE A 1 415 ? -18.555 11.722 16.090 1.00 88.19 415 ILE A N 1
ATOM 3251 C CA . ILE A 1 415 ? -19.916 12.184 15.768 1.00 88.19 415 ILE A CA 1
ATOM 3252 C C . ILE A 1 415 ? -19.930 13.671 15.414 1.00 88.19 415 ILE A C 1
ATOM 3254 O O . ILE A 1 415 ? -20.465 14.031 14.368 1.00 88.19 415 ILE A O 1
ATOM 3258 N N . ILE A 1 416 ? -19.364 14.526 16.271 1.00 88.88 416 ILE A N 1
ATOM 3259 C CA . ILE A 1 416 ? -19.377 15.981 16.054 1.00 88.88 416 ILE A CA 1
ATOM 3260 C C . ILE A 1 416 ? -18.590 16.349 14.786 1.00 88.88 416 ILE A C 1
ATOM 3262 O O . ILE A 1 416 ? -19.196 16.962 13.911 1.00 88.88 416 ILE A O 1
ATOM 3266 N N . PRO A 1 417 ? -17.333 15.899 14.592 1.00 89.75 417 PRO A N 1
ATOM 3267 C CA . PRO A 1 417 ? -16.584 16.186 13.368 1.00 89.75 417 PRO A CA 1
ATOM 3268 C C . PRO A 1 417 ? -17.294 15.727 12.091 1.00 89.75 417 PRO A C 1
ATOM 3270 O O . PRO A 1 417 ? -17.300 16.449 11.097 1.00 89.75 417 PRO A O 1
ATOM 3273 N N . LEU A 1 418 ? -17.946 14.557 12.100 1.00 89.44 418 LEU A N 1
ATOM 3274 C CA . LEU A 1 418 ? -18.713 14.087 10.941 1.00 89.44 418 LEU A CA 1
ATOM 3275 C C . LEU A 1 418 ? -19.965 14.939 10.693 1.00 89.44 418 LEU A C 1
ATOM 3277 O O . LEU A 1 418 ? -20.312 15.184 9.540 1.00 89.44 418 LEU A O 1
ATOM 3281 N N . MET A 1 419 ? -20.646 15.402 11.743 1.00 87.19 419 MET A N 1
ATOM 3282 C CA . MET A 1 419 ? -21.798 16.303 11.615 1.00 87.19 419 MET A CA 1
ATOM 3283 C C . MET A 1 419 ? -21.385 17.695 11.127 1.00 87.19 419 MET A C 1
ATOM 3285 O O . MET A 1 419 ? -22.059 18.264 10.265 1.00 87.19 419 MET A O 1
ATOM 3289 N N . ASP A 1 420 ? -20.265 18.217 11.617 1.00 87.19 420 ASP A N 1
ATOM 3290 C CA . ASP A 1 420 ? -19.674 19.465 11.140 1.00 87.19 420 ASP A CA 1
ATOM 3291 C C . ASP A 1 420 ? -19.273 19.338 9.672 1.00 87.19 420 ASP A C 1
ATOM 3293 O O . ASP A 1 420 ? -19.597 20.209 8.868 1.00 87.19 420 ASP A O 1
ATOM 3297 N N . LEU A 1 421 ? -18.675 18.211 9.278 1.00 86.00 421 LEU A N 1
ATOM 3298 C CA . LEU A 1 421 ? -18.356 17.937 7.881 1.00 86.00 421 LEU A CA 1
ATOM 3299 C C . LEU A 1 421 ? -19.623 17.921 7.016 1.00 86.00 421 LEU A C 1
ATOM 3301 O O . LEU A 1 421 ? -19.664 18.569 5.976 1.00 86.00 421 LEU A O 1
A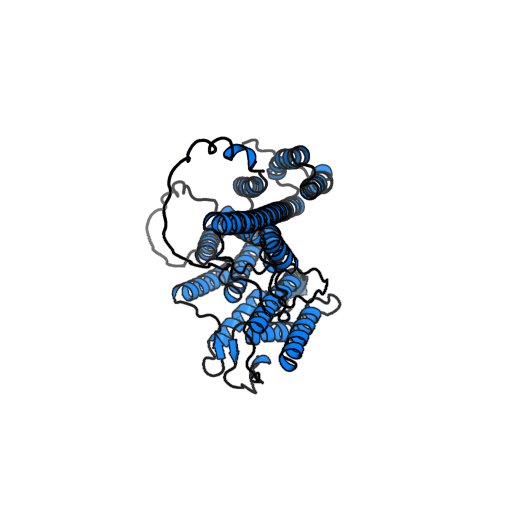TOM 3305 N N . ILE A 1 422 ? -20.695 17.257 7.454 1.00 86.00 422 ILE A N 1
ATOM 3306 C CA . ILE A 1 422 ? -21.966 17.210 6.710 1.00 86.00 422 ILE A CA 1
ATOM 3307 C C . ILE A 1 422 ? -22.578 18.608 6.536 1.00 86.00 422 ILE A C 1
ATOM 3309 O O . ILE A 1 422 ? -23.134 18.899 5.477 1.00 86.00 422 ILE A O 1
ATOM 3313 N N . THR A 1 423 ? -22.498 19.458 7.563 1.00 84.56 423 THR A N 1
ATOM 3314 C CA . THR A 1 423 ? -23.181 20.764 7.603 1.00 84.56 423 THR A CA 1
ATOM 3315 C C . THR A 1 423 ? -22.380 21.904 6.982 1.00 84.56 423 THR A C 1
ATOM 3317 O O . THR A 1 423 ? -22.983 22.825 6.436 1.00 84.56 423 THR A O 1
ATOM 3320 N N . ARG A 1 424 ? -21.045 21.852 7.038 1.00 79.62 424 ARG A N 1
ATOM 3321 C CA . ARG A 1 424 ? -20.148 22.908 6.534 1.00 79.62 424 ARG A CA 1
ATOM 3322 C C . ARG A 1 424 ? -19.717 22.707 5.081 1.00 79.62 424 ARG A C 1
ATOM 3324 O O . ARG A 1 424 ? -19.104 23.594 4.499 1.00 79.62 424 ARG A O 1
ATOM 3331 N N . THR A 1 425 ? -20.016 21.554 4.489 1.00 73.31 425 THR A N 1
ATOM 3332 C CA . THR A 1 425 ? -19.641 21.250 3.103 1.00 73.31 425 THR A CA 1
ATOM 3333 C C . THR A 1 425 ? -20.515 22.026 2.107 1.00 73.31 425 THR A C 1
ATOM 3335 O O . THR A 1 425 ? -21.740 21.909 2.130 1.00 73.31 425 THR A O 1
ATOM 3338 N N . THR A 1 426 ? -19.886 22.797 1.213 1.00 69.25 426 THR A N 1
ATOM 3339 C CA . THR A 1 426 ? -20.539 23.522 0.106 1.00 69.25 426 THR A CA 1
ATOM 3340 C C . THR A 1 426 ? -20.943 22.584 -1.042 1.00 69.25 426 THR A C 1
ATOM 3342 O O . THR A 1 426 ? -20.570 21.408 -1.062 1.00 69.25 426 THR A O 1
ATOM 3345 N N . SER A 1 427 ? -21.718 23.085 -2.015 1.00 63.16 427 SER A N 1
ATOM 3346 C CA . SER A 1 427 ? -22.220 22.311 -3.169 1.00 63.16 427 SER A CA 1
ATOM 3347 C C . SER A 1 427 ? -21.139 21.513 -3.897 1.00 63.16 427 SER A C 1
ATOM 3349 O O . SER A 1 427 ? -21.403 20.404 -4.363 1.00 63.16 427 SER A O 1
ATOM 3351 N N . ASP A 1 428 ? -19.924 22.048 -3.936 1.00 63.84 428 ASP A N 1
ATOM 3352 C CA . ASP A 1 428 ? -18.830 21.569 -4.785 1.00 63.84 428 ASP A CA 1
ATOM 3353 C C . ASP A 1 428 ? -18.111 20.360 -4.164 1.00 63.84 428 ASP A C 1
ATOM 3355 O O . ASP A 1 428 ? -17.424 19.606 -4.844 1.00 63.84 428 ASP A O 1
ATOM 3359 N N . LYS A 1 429 ? -18.340 20.109 -2.869 1.00 73.62 429 LYS A N 1
ATOM 3360 C CA . LYS A 1 429 ? -17.763 18.995 -2.099 1.00 73.62 429 LYS A CA 1
ATOM 3361 C C . LYS A 1 429 ? -18.823 17.980 -1.661 1.00 73.62 429 LYS A C 1
ATOM 3363 O O . LYS A 1 429 ? -18.609 17.200 -0.734 1.00 73.62 429 LYS A O 1
ATOM 3368 N N . ARG A 1 430 ? -19.978 17.947 -2.334 1.00 79.69 430 ARG A N 1
ATOM 3369 C CA . ARG A 1 430 ? -21.143 17.127 -1.953 1.00 79.69 430 ARG A CA 1
ATOM 3370 C C . ARG A 1 430 ? -20.826 15.645 -1.731 1.00 79.69 430 ARG A C 1
ATOM 3372 O O . ARG A 1 430 ? -21.361 15.060 -0.795 1.00 79.69 430 ARG A O 1
ATOM 3379 N N . GLN A 1 431 ? -19.920 15.063 -2.520 1.00 82.50 431 GLN A N 1
ATOM 3380 C CA . GLN A 1 431 ? -19.491 13.667 -2.358 1.00 82.50 431 GLN A CA 1
ATOM 3381 C C . GLN A 1 431 ? -18.939 13.374 -0.952 1.00 82.50 431 GLN A C 1
ATOM 3383 O O . GLN A 1 431 ? -19.222 12.320 -0.381 1.00 82.50 431 GLN A O 1
ATOM 3388 N N . LEU A 1 432 ? -18.199 14.325 -0.371 1.00 84.25 432 LEU A N 1
ATOM 3389 C CA . LEU A 1 432 ? -17.627 14.208 0.968 1.00 84.25 432 LEU A CA 1
ATOM 3390 C C . LEU A 1 432 ? -18.724 14.199 2.045 1.00 84.25 432 LEU A C 1
ATOM 3392 O O . LEU A 1 432 ? -18.722 13.346 2.935 1.00 84.25 432 LEU A O 1
ATOM 3396 N N . SER A 1 433 ? -19.705 15.099 1.916 1.00 86.44 433 SER A N 1
ATOM 3397 C CA . SER A 1 433 ? -20.877 15.158 2.803 1.00 86.44 433 SER A CA 1
ATOM 3398 C C . SER A 1 433 ? -21.754 13.908 2.678 1.00 86.44 433 SER A C 1
ATOM 3400 O O . SER A 1 433 ? -22.144 13.325 3.691 1.00 86.44 433 SER A O 1
ATOM 3402 N N . ASP A 1 434 ? -22.001 13.427 1.456 1.00 88.50 434 ASP A N 1
ATOM 3403 C CA . ASP A 1 434 ? -22.794 12.219 1.202 1.00 88.50 434 ASP A CA 1
ATOM 3404 C C . ASP A 1 434 ? -22.132 10.976 1.822 1.00 88.50 434 ASP A C 1
ATOM 3406 O O . ASP A 1 434 ? -22.809 10.151 2.448 1.00 88.50 434 ASP A O 1
ATOM 3410 N N . LYS A 1 435 ? -20.800 10.859 1.726 1.00 89.75 435 LYS A N 1
ATOM 3411 C CA . LYS A 1 435 ? -20.041 9.769 2.354 1.00 89.75 435 LYS A CA 1
ATOM 3412 C C . LYS A 1 435 ? -20.088 9.843 3.879 1.00 89.75 435 LYS A C 1
ATOM 3414 O O . LYS A 1 435 ? -20.409 8.840 4.521 1.00 89.75 435 LYS A O 1
ATOM 3419 N N . ALA A 1 436 ? -19.845 11.018 4.460 1.00 90.00 436 ALA A N 1
ATOM 3420 C CA . ALA A 1 436 ? -19.950 11.235 5.903 1.00 90.00 436 ALA A CA 1
ATOM 3421 C C . ALA A 1 436 ? -21.366 10.919 6.420 1.00 90.00 436 ALA A C 1
ATOM 3423 O O . ALA A 1 436 ? -21.533 10.180 7.394 1.00 90.00 436 ALA A O 1
ATOM 3424 N N . GLN A 1 437 ? -22.405 11.370 5.711 1.00 89.88 437 GLN A N 1
ATOM 3425 C CA . GLN A 1 437 ? -23.800 11.047 6.013 1.00 89.88 437 GLN A CA 1
ATOM 3426 C C . GLN A 1 437 ? -24.066 9.538 5.920 1.00 89.88 437 GLN A C 1
ATOM 3428 O O . GLN A 1 437 ? -24.780 8.976 6.759 1.00 89.88 437 GLN A O 1
ATOM 3433 N N . GLY A 1 438 ? -23.483 8.867 4.925 1.00 90.06 438 GLY A N 1
ATOM 3434 C CA . GLY A 1 438 ? -23.511 7.417 4.777 1.00 90.06 438 GLY A CA 1
ATOM 3435 C C . GLY A 1 438 ? -22.914 6.697 5.986 1.00 90.06 438 GLY A C 1
ATOM 3436 O O . GLY A 1 438 ? -23.544 5.775 6.511 1.00 90.06 438 GLY A O 1
ATOM 3437 N N . ILE A 1 439 ? -21.753 7.135 6.478 1.00 90.56 439 ILE A N 1
ATOM 3438 C CA . ILE A 1 439 ? -21.095 6.574 7.671 1.00 90.56 439 ILE A CA 1
ATOM 3439 C C . ILE A 1 439 ? -21.974 6.779 8.909 1.00 90.56 439 ILE A C 1
ATOM 3441 O O . ILE A 1 439 ? -22.312 5.805 9.587 1.00 90.56 439 ILE A O 1
ATOM 3445 N N . VAL A 1 440 ? -22.439 8.007 9.160 1.00 89.00 440 VAL A N 1
ATOM 3446 C CA . VAL A 1 440 ? -23.290 8.324 10.320 1.00 89.00 440 VAL A CA 1
ATOM 3447 C C . VAL A 1 440 ? -24.575 7.491 10.306 1.00 89.00 440 VAL A C 1
ATOM 3449 O O . VAL A 1 440 ? -24.925 6.878 11.312 1.00 89.00 440 VAL A O 1
ATOM 3452 N N . ARG A 1 441 ? -25.274 7.391 9.169 1.00 88.19 441 ARG A N 1
ATOM 3453 C CA . ARG A 1 441 ? -26.534 6.627 9.080 1.00 88.19 441 ARG A CA 1
ATOM 3454 C C . ARG A 1 441 ? -26.334 5.117 9.127 1.00 88.19 441 ARG A C 1
ATOM 3456 O O . ARG A 1 441 ? -27.148 4.410 9.720 1.00 88.19 441 ARG A O 1
ATOM 3463 N N . SER A 1 442 ? -25.333 4.601 8.417 1.00 86.62 442 SER A N 1
ATOM 3464 C CA . SER A 1 442 ? -25.186 3.157 8.199 1.00 86.62 442 SER A CA 1
ATOM 3465 C C . SER A 1 442 ? -24.368 2.462 9.276 1.00 86.62 442 SER A C 1
ATOM 3467 O O . SER A 1 442 ? -24.610 1.279 9.521 1.00 86.62 442 SER A O 1
ATOM 3469 N N . ARG A 1 443 ? -23.425 3.173 9.899 1.00 84.31 443 ARG A N 1
ATOM 3470 C CA . ARG A 1 443 ? -22.584 2.656 10.975 1.00 84.31 443 ARG A CA 1
ATOM 3471 C C . ARG A 1 443 ? -23.106 3.135 12.311 1.00 84.31 443 ARG A C 1
ATOM 3473 O O . ARG A 1 443 ? -23.684 2.332 13.030 1.00 84.31 443 ARG A O 1
ATOM 3480 N N . ILE A 1 444 ? -23.015 4.437 12.587 1.00 83.50 444 ILE A N 1
ATOM 3481 C CA . ILE A 1 444 ? -23.300 4.984 13.921 1.00 83.50 444 ILE A CA 1
ATOM 3482 C C . ILE A 1 444 ? -24.775 4.802 14.298 1.00 83.50 444 ILE A C 1
ATOM 3484 O O . ILE A 1 444 ? -25.090 4.234 15.339 1.00 83.50 444 ILE A O 1
ATOM 3488 N N . GLY A 1 445 ? -25.697 5.180 13.413 1.00 79.25 445 GLY A N 1
ATOM 3489 C CA . GLY A 1 445 ? -27.140 5.068 13.646 1.00 79.25 445 GLY A CA 1
ATOM 3490 C C . GLY A 1 445 ? -27.676 3.633 13.724 1.00 79.25 445 GLY A C 1
ATOM 3491 O O . GLY A 1 445 ? -28.834 3.438 14.087 1.00 79.25 445 GLY A O 1
ATOM 3492 N N . LYS A 1 446 ? -26.863 2.625 13.376 1.00 81.31 446 LYS A N 1
ATOM 3493 C CA . LYS A 1 446 ? -27.220 1.197 13.436 1.00 81.31 446 LYS A CA 1
ATOM 3494 C C . LYS A 1 446 ? -26.371 0.404 14.434 1.00 81.31 446 LYS A C 1
ATOM 3496 O O . LYS A 1 446 ? -26.524 -0.819 14.482 1.00 81.31 446 LYS A O 1
ATOM 3501 N N . LEU A 1 447 ? -25.501 1.060 15.209 1.00 76.06 447 LEU A N 1
ATOM 3502 C CA . LEU A 1 447 ? -24.718 0.408 16.259 1.00 76.06 447 LEU A CA 1
ATOM 3503 C C . LEU A 1 447 ? -25.669 -0.234 17.274 1.00 76.06 447 LEU A C 1
ATOM 3505 O O . LEU A 1 447 ? -26.553 0.416 17.828 1.00 76.06 447 LEU A O 1
ATOM 3509 N N . LYS A 1 448 ? -25.512 -1.546 17.466 1.00 67.00 448 LYS A N 1
ATOM 3510 C CA . LYS A 1 448 ? -26.290 -2.335 18.435 1.00 67.00 448 LYS A CA 1
ATOM 3511 C C . LYS A 1 448 ? -25.535 -2.557 19.741 1.00 67.00 448 LYS A C 1
ATOM 3513 O O . LYS A 1 448 ? -26.157 -2.828 20.762 1.00 67.00 448 LYS A O 1
ATOM 3518 N N . GLU A 1 449 ? -24.213 -2.467 19.685 1.00 62.53 449 GLU A N 1
ATOM 3519 C CA . GLU A 1 449 ? -23.312 -2.632 20.814 1.00 62.53 449 GLU A CA 1
ATOM 3520 C C . GLU A 1 449 ? -22.879 -1.242 21.267 1.00 62.53 449 GLU A C 1
ATOM 3522 O O . GLU A 1 449 ? -22.399 -0.447 20.463 1.00 62.53 449 GLU A O 1
ATOM 3527 N N . PHE A 1 450 ? -23.116 -0.935 22.540 1.00 57.53 450 PHE A N 1
ATOM 3528 C CA . PHE A 1 450 ? -22.736 0.335 23.144 1.00 57.53 450 PHE A CA 1
ATOM 3529 C C . PHE A 1 450 ? -21.561 0.103 24.096 1.00 57.53 450 PHE A C 1
ATOM 3531 O O . PHE A 1 450 ? -21.577 -0.899 24.819 1.00 57.53 450 PHE A O 1
ATOM 3538 N N . PRO A 1 451 ? -20.576 1.017 24.149 1.00 56.25 451 PRO A N 1
ATOM 3539 C CA . PRO A 1 451 ? -19.530 0.965 25.159 1.00 56.25 451 PRO A CA 1
ATOM 3540 C C . PRO A 1 451 ? -20.176 0.987 26.547 1.00 56.25 451 PRO A C 1
ATOM 3542 O O . PRO A 1 451 ? -20.925 1.903 26.885 1.00 56.25 451 PRO A O 1
ATOM 3545 N N . SER A 1 452 ? -19.912 -0.038 27.354 1.00 52.38 452 SER A N 1
ATOM 3546 C CA . SER A 1 452 ? -20.493 -0.191 28.695 1.00 52.38 452 SER A CA 1
ATOM 3547 C C . SER A 1 452 ? -19.981 0.841 29.711 1.00 52.38 452 SER A C 1
ATOM 3549 O O . SER A 1 452 ? -20.554 0.970 30.791 1.00 52.38 452 SER A O 1
ATOM 3551 N N . SER A 1 453 ? -18.938 1.597 29.368 1.00 49.38 453 SER A N 1
ATOM 3552 C CA . SER A 1 453 ? -18.395 2.691 30.170 1.00 49.38 453 SER A CA 1
ATOM 3553 C C . SER A 1 453 ? -17.852 3.786 29.256 1.00 49.38 453 SER A C 1
ATOM 3555 O O . SER A 1 453 ? -16.905 3.556 28.507 1.00 49.38 453 SER A O 1
ATOM 3557 N N . ILE A 1 454 ? -18.446 4.975 29.334 1.00 49.25 454 ILE A N 1
ATOM 3558 C CA . ILE A 1 454 ? -17.861 6.200 28.791 1.00 49.25 454 ILE A CA 1
ATOM 3559 C C . ILE A 1 454 ? -16.983 6.755 29.911 1.00 49.25 454 ILE A C 1
ATOM 3561 O O . ILE A 1 454 ? -17.504 7.323 30.873 1.00 49.25 454 ILE A O 1
ATOM 3565 N N . SER A 1 455 ? -15.670 6.548 29.830 1.00 40.22 455 SER A N 1
ATOM 3566 C CA . SER A 1 455 ? -14.742 7.355 30.623 1.00 40.22 455 SER A CA 1
ATOM 3567 C C . SER A 1 455 ? -14.718 8.732 29.976 1.00 40.22 455 SER A C 1
ATOM 3569 O O . SER A 1 455 ? -14.162 8.910 28.896 1.00 40.22 455 SER A O 1
ATOM 3571 N N . ILE A 1 456 ? -15.434 9.671 30.590 1.00 37.88 456 ILE A N 1
ATOM 3572 C CA . ILE A 1 456 ? -15.319 11.090 30.274 1.00 37.88 456 ILE A CA 1
ATOM 3573 C C . ILE A 1 456 ? -13.980 11.517 30.879 1.00 37.88 456 ILE A C 1
ATOM 3575 O O . ILE A 1 456 ? -13.911 11.739 32.087 1.00 37.88 456 ILE A O 1
ATOM 3579 N N . GLU A 1 457 ? -12.923 11.516 30.070 1.00 33.50 457 GLU A N 1
ATOM 3580 C CA . GLU A 1 457 ? -11.721 12.313 30.345 1.00 33.50 457 GLU A CA 1
ATOM 3581 C C . GLU A 1 457 ? -11.891 13.708 29.757 1.00 33.50 457 GLU A C 1
ATOM 3583 O O . GLU A 1 457 ? -12.303 13.795 28.573 1.00 33.50 457 GLU A O 1
#

pLDDT: mean 77.81, std 21.01, range [25.7, 98.0]

Secondary structure (DSSP, 8-state):
-HHHHHHHHHHHHHHHHHH-TTS-S-SHHHHHHHHHHHHHHHEEE-S--TT-S-GGGGS--SSPPPHHHHHHHHHHHHHHHHHHHTPEEEEEPTTS-EEEEETB-TTS-BHHHHHHHHHHHHHH-TTTEEESS---HHHHHHHHHHHHHHHHHTT--STTHHHHHHHHHHHHHHHHHHHH-TTTS-HHHHHHHHHHHHHHTT-------------------SPPHHHHHHHHHHHHHHH--HHHHHHHHHHHHHHTTT--HHHHHHHHHTT----GGGTGGGSSS------------------------------------HHHHHHHHHHHHHTT-----S-----------HHHHHHHHHHHHHHHHHHHHHHHHHHHHHHHHHHHHHHHHHHHHHHHHHHH-TT-TTHHHHHHHHHHHHHH--GGGHHHHHHHHHHHHHTGGG-----S-----

Sequence (457 aa):
MMKEKKVMRTTLQLAALIRNGSIAKTGEWVESVLNWFVVNGLFVVKKKSERSRFIGLRQVPKPQLSDELRQACRDKLLSCLADLTSHVTTIEHEDNSKVKVAGAAADGELWVDKVLSSIEELKQDTKHLTSVMEVDEEEEALRLKVREVVAQLKKVSGEKQEAASGTQLLLLASLVQQSCSDEVVSLETIESCVEAAMREFSLEKSKKKRGRPSIPAEDDDGLEPIDIIVDTIIGFMEKSTAYMRIVGNQVFSLISDQVKSSTIDLILTQLETRDPTTEESSNEEMDEDEEDEGEDNDNVVSDSSSDDSDEEEDNDDVEVDEELRQKILEALSVNGIDAANEDDGESDEEYMDDNQMMAIDEHLAEIFRSRVNEKKASKDVDAQREATHFKNRVLDLVDIFIKKQPSSSSIFRLIIPLMDLITRTTSDKRQLSDKAQGIVRSRIGKLKEFPSSISIE

InterPro domains:
  IPR007015 DNA polymerase V/Myb-binding protein 1A [PF04931] (13-402)
  IPR007015 DNA polymerase V/Myb-binding protein 1A [PTHR13213] (12-453)

Radius of gyration: 28.64 Å; chains: 1; bounding box: 54×82×93 Å

Organism: NCBI:txid2804958